Protein 4MAX (pdb70)

Foldseek 3Di:
DFPQVLQPHDVSLVQLLVQLLVLQCVDPLHVVLCPPHDDVVSSVVSSVLVRQLLPVVVVPDLQNLLVVQVCCQPPVVDADVNLVSSLVSSLVSCVVVVRDPVSSVSSVVRSPDPRSRCSNNVD/DFPCVLQPHDVSLVLLLVQLLVLQCPDPLHVVVPPPDDSVVSSVVSSVLVRQLQPVVVVPDLQNLLVVQVCCLVPVVDDDVRLVVSLVSSLVSCVVVVRPPVSSVSSVVRSPDPSSRCSNNVD/DFPQVLQPHDVSLVQLLVQLLVLQCVDPLHVVLPPPHDSVVSSVVSSVLVRQLQPVVVVPDLQNLLVVQVCCLVPVVDDPVNLVVSLVSSLVSCVVVVRPVVSSVSSNVRSVPPSNRCSNNVD

Sequence (369 aa):
ASLYEKKLGGAAAVDLAVEKKFYGKVLADEERVNRRFFVNTDMMAKKQKQHQKKDFMTYAFGGTDRFPGRSMRRAAHQDLVEENAGLTDVHFDAIAENNLVLLTLQELNVSQDLIDEEVVTIVGSVQQHRNDVLNRASLYEKLGGAAAVDLAVEKFYGKKVLADEERVNRFFVNTDMMAKQQKKQHQKKDFMTYAFGGTDRFPGRRSMRAAHQDDLVEENAGLTDVHFDAIAENLVLTLQQELNVSQDLIDEVVTIVGSVVQHRNNDVLNRASLYEKLGGAAAVDLAVEKFYGKVLADERVNRFFVNTDMMAKKQKQHQKKDFMTYAFGGTDRFPGRSSMRAAHQQDLVENAGLTDVHFDAIAENLVLTLQELNVSQDLIDEVVTIVVGSSVQHRRNDVLNR

B-factor: mean 17.04, std 6.66, range [6.01, 61.15]

Nearest PDB structures (foldseek):
  4max-assembly3_C  TM=1.006E+00  e=3.121E-17  Picosynechococcus sp. PCC 7002
  1rtx-assembly1_A  TM=9.807E-01  e=9.201E-13  Synechocystis sp. PCC 6803
  2hz3-assembly1_A  TM=9.879E-01  e=3.289E-12  Synechocystis sp. PCC 6803
  1s69-assembly1_A  TM=8.461E-01  e=1.051E-10  Synechocystis sp. PCC 6803
  6bme-assembly2_B  TM=9.001E-01  e=8.240E-07  Chlamydomonas reinhardtii

InterPro domains:
  IPR001486 Truncated hemoglobin [PF01152] (3-117)
  IPR009050 Globin-like superfamily [SSF46458] (3-114)
  IPR012292 Globin/Protoglobin [G3DSA:1.10.490.10] (2-124)
  IPR016339 Truncated hemoglobin, group 1 [PIRSF002030] (2-124)

Organism: Picosynechococcus sp. (strain ATCC 27264 / PCC 7002 / PR-6) (NCBI:txid32049)

Structure (mmCIF, N/CA/C/O backbone):
data_4MAX
#
_entry.id   4MAX
#
_cell.length_a   68.791
_cell.length_b   68.791
_cell.length_c   156.059
_cell.angle_alpha   90.000
_cell.angle_beta   90.000
_cell.angle_gamma   90.000
#
_symmetry.space_group_name_H-M   'P 41 21 2'
#
loop_
_entity.id
_entity.type
_entity.pdbx_description
1 polymer cyanoglobin
2 non-polymer 'HEME B/C'
3 non-polymer 'SULFATE ION'
4 water water
#
loop_
_atom_site.group_PDB
_atom_site.id
_atom_site.type_symbol
_atom_site.label_atom_id
_atom_site.label_alt_id
_atom_site.label_comp_id
_atom_site.label_asym_id
_atom_site.label_entity_id
_atom_site.label_seq_id
_atom_site.pdbx_PDB_ins_code
_atom_site.Cartn_x
_atom_site.Cartn_y
_atom_site.Cartn_z
_atom_site.occupancy
_atom_site.B_iso_or_equiv
_atom_site.auth_seq_id
_atom_site.auth_comp_id
_atom_site.auth_asym_id
_atom_site.auth_atom_id
_atom_site.pdbx_PDB_model_num
ATOM 1 N N . ALA A 1 1 ? 32.251 3.836 -21.573 1.00 18.74 2 ALA A N 1
ATOM 2 C CA . ALA A 1 1 ? 31.415 2.596 -21.526 1.00 16.63 2 ALA A CA 1
ATOM 3 C C . ALA A 1 1 ? 30.652 2.565 -20.236 1.00 15.58 2 ALA A C 1
ATOM 4 O O . ALA A 1 1 ? 31.140 3.030 -19.229 1.00 17.27 2 ALA A O 1
ATOM 6 N N . SER A 1 2 ? 29.434 2.014 -20.281 1.00 14.20 3 SER A N 1
ATOM 7 C CA . SER A 1 2 ? 28.532 1.999 -19.134 1.00 13.40 3 SER A CA 1
ATOM 8 C C . SER A 1 2 ? 28.848 0.856 -18.161 1.00 12.79 3 SER A C 1
ATOM 9 O O . SER A 1 2 ? 29.671 -0.022 -18.435 1.00 12.96 3 SER A O 1
ATOM 12 N N . LEU A 1 3 ? 28.141 0.840 -17.044 1.00 12.18 4 LEU A N 1
ATOM 13 C CA . LEU A 1 3 ? 28.268 -0.255 -16.091 1.00 11.75 4 LEU A CA 1
ATOM 14 C C . LEU A 1 3 ? 27.977 -1.593 -16.749 1.00 11.64 4 LEU A C 1
ATOM 15 O O . LEU A 1 3 ? 28.669 -2.574 -16.507 1.00 12.43 4 LEU A O 1
ATOM 20 N N . TYR A 1 4 ? 26.870 -1.651 -17.487 1.00 11.66 5 TYR A N 1
ATOM 21 C CA . TYR A 1 4 ? 26.481 -2.881 -18.170 1.00 12.33 5 TYR A CA 1
ATOM 22 C C . TYR A 1 4 ? 27.542 -3.327 -19.151 1.00 13.23 5 TYR A C 1
ATOM 23 O O . TYR A 1 4 ? 27.837 -4.488 -19.244 1.00 13.68 5 TYR A O 1
ATOM 32 N N . GLU A 1 5 ? 28.139 -2.394 -19.862 1.00 13.51 6 GLU A N 1
ATOM 33 C CA . GLU A 1 5 ? 29.180 -2.748 -20.856 1.00 14.71 6 GLU A CA 1
ATOM 34 C C . GLU A 1 5 ? 30.464 -3.230 -20.179 1.00 14.48 6 GLU A C 1
ATOM 35 O O . GLU A 1 5 ? 31.025 -4.261 -20.548 1.00 17.33 6 GLU A O 1
ATOM 41 N N . LYS A 1 6 ? 30.857 -2.554 -19.094 1.00 14.42 7 LYS A N 1
ATOM 42 C CA A LYS A 1 6 ? 32.081 -2.902 -18.401 0.70 14.67 7 LYS A CA 1
ATOM 43 C CA B LYS A 1 6 ? 32.086 -2.898 -18.401 0.30 14.68 7 LYS A CA 1
ATOM 44 C C . LYS A 1 6 ? 31.983 -4.254 -17.680 1.00 14.75 7 LYS A C 1
ATOM 45 O O . LYS A 1 6 ? 32.966 -5.023 -17.620 1.00 16.34 7 LYS A O 1
ATOM 56 N N . LEU A 1 7 ? 30.813 -4.561 -17.106 1.00 13.83 8 LEU A N 1
ATOM 57 C CA . LEU A 1 7 ? 30.651 -5.829 -16.392 1.00 14.82 8 LEU A CA 1
ATOM 58 C C . LEU A 1 7 ? 30.251 -6.969 -17.335 1.00 15.01 8 LEU A C 1
ATOM 59 O O . LEU A 1 7 ? 30.377 -8.132 -16.993 1.00 19.00 8 LEU A O 1
ATOM 64 N N . GLY A 1 8 ? 29.732 -6.627 -18.502 1.00 15.78 9 GLY A N 1
ATOM 65 C CA . GLY A 1 8 ? 29.486 -7.647 -19.559 1.00 17.75 9 GLY A CA 1
ATOM 66 C C . GLY A 1 8 ? 28.096 -8.236 -19.481 1.00 20.20 9 GLY A C 1
ATOM 67 O O . GLY A 1 8 ? 27.883 -9.410 -19.781 1.00 24.64 9 GLY A O 1
ATOM 68 N N . GLY A 1 9 ? 27.132 -7.412 -19.153 1.00 14.82 10 GLY A N 1
ATOM 69 C CA . GLY A 1 9 ? 25.755 -7.737 -19.380 1.00 13.87 10 GLY A CA 1
ATOM 70 C C . GLY A 1 9 ? 24.907 -7.718 -18.120 1.00 12.64 10 GLY A C 1
ATOM 71 O O . GLY A 1 9 ? 25.410 -7.553 -17.010 1.00 12.11 10 GLY A O 1
ATOM 72 N N . ALA A 1 10 ? 23.616 -7.904 -18.295 1.00 12.08 11 ALA A N 1
ATOM 73 C CA . ALA A 1 10 ? 22.667 -7.785 -17.188 1.00 11.42 11 ALA A CA 1
ATOM 74 C C . ALA A 1 10 ? 22.874 -8.829 -16.089 1.00 11.71 11 ALA A C 1
ATOM 75 O O . ALA A 1 10 ? 22.705 -8.511 -14.899 1.00 10.44 11 ALA A O 1
ATOM 77 N N . ALA A 1 11 ? 23.206 -10.065 -16.444 1.00 11.61 12 ALA A N 1
ATOM 78 C CA . ALA A 1 11 ? 23.411 -11.094 -15.390 1.00 11.88 12 ALA A CA 1
ATOM 79 C C . ALA A 1 11 ? 24.560 -10.645 -14.488 1.00 11.76 12 ALA A C 1
ATOM 80 O O . ALA A 1 11 ? 24.513 -10.824 -13.268 1.00 11.19 12 ALA A O 1
ATOM 82 N N . ALA A 1 12 ? 25.632 -10.147 -15.078 1.00 11.72 13 ALA A N 1
ATOM 83 C CA . ALA A 1 12 ? 26.812 -9.747 -14.305 1.00 12.13 13 ALA A CA 1
ATOM 84 C C . ALA A 1 12 ? 26.482 -8.569 -13.414 1.00 11.95 13 ALA A C 1
ATOM 85 O O . ALA A 1 12 ? 26.912 -8.518 -12.254 1.00 11.39 13 ALA A O 1
ATOM 87 N N . VAL A 1 13 ? 25.717 -7.608 -13.931 1.00 11.18 14 VAL A N 1
ATOM 88 C CA . VAL A 1 13 ? 25.332 -6.449 -13.120 1.00 12.20 14 VAL A CA 1
ATOM 89 C C . VAL A 1 13 ? 24.464 -6.900 -11.926 1.00 11.88 14 VAL A C 1
ATOM 90 O O . VAL A 1 13 ? 24.707 -6.522 -10.776 1.00 10.88 14 VAL A O 1
ATOM 94 N N . ASP A 1 14 ? 23.516 -7.791 -12.179 1.00 10.80 15 ASP A N 1
ATOM 95 C CA . ASP A 1 14 ? 22.644 -8.291 -11.103 1.00 11.38 15 ASP A CA 1
ATOM 96 C C . ASP A 1 14 ? 23.459 -8.991 -10.020 1.00 11.74 15 ASP A C 1
ATOM 97 O O . ASP A 1 14 ? 23.226 -8.772 -8.817 1.00 11.27 15 ASP A O 1
ATOM 102 N N . LEU A 1 15 ? 24.411 -9.820 -10.422 1.00 10.85 16 LEU A N 1
ATOM 103 C CA . LEU A 1 15 ? 25.223 -10.558 -9.444 1.00 11.49 16 LEU A CA 1
ATOM 104 C C . LEU A 1 15 ? 26.129 -9.621 -8.640 1.00 10.57 16 LEU A C 1
ATOM 105 O O . LEU A 1 15 ? 26.270 -9.764 -7.411 1.00 10.31 16 LEU A O 1
ATOM 110 N N . ALA A 1 16 ? 26.666 -8.602 -9.279 1.00 10.21 17 ALA A N 1
ATOM 111 C CA . ALA A 1 16 ? 27.495 -7.631 -8.582 1.00 10.31 17 ALA A CA 1
ATOM 112 C C . ALA A 1 16 ? 26.679 -6.803 -7.614 1.00 9.96 17 ALA A C 1
ATOM 113 O O . ALA A 1 16 ? 27.107 -6.593 -6.446 1.00 9.92 17 ALA A O 1
ATOM 115 N N . VAL A 1 17 ? 25.511 -6.356 -8.032 1.00 10.52 18 VAL A N 1
ATOM 116 C CA . VAL A 1 17 ? 24.663 -5.550 -7.152 1.00 10.18 18 VAL A CA 1
ATOM 117 C C . VAL A 1 17 ? 24.251 -6.377 -5.957 1.00 10.32 18 VAL A C 1
ATOM 118 O O . VAL A 1 17 ? 24.297 -5.916 -4.830 1.00 9.40 18 VAL A O 1
ATOM 122 N N . GLU A 1 18 ? 23.846 -7.623 -6.183 1.00 10.04 19 GLU A N 1
ATOM 123 C CA . GLU A 1 18 ? 23.394 -8.442 -5.063 1.00 10.56 19 GLU A CA 1
ATOM 124 C C . GLU A 1 18 ? 24.527 -8.636 -4.045 1.00 10.60 19 GLU A C 1
ATOM 125 O O . GLU A 1 18 ? 24.306 -8.561 -2.810 1.00 10.76 19 GLU A O 1
ATOM 131 N N . LYS A 1 19 ? 25.739 -8.888 -4.521 1.00 9.97 20 LYS A N 1
ATOM 132 C CA A LYS A 1 19 ? 26.852 -9.123 -3.622 0.60 10.65 20 LYS A CA 1
ATOM 133 C CA B LYS A 1 19 ? 26.868 -9.125 -3.629 0.40 10.44 20 LYS A CA 1
ATOM 134 C C . LYS A 1 19 ? 27.217 -7.855 -2.854 1.00 10.33 20 LYS A C 1
ATOM 135 O O . LYS A 1 19 ? 27.426 -7.888 -1.637 1.00 10.62 20 LYS A O 1
ATOM 146 N N . PHE A 1 20 ? 27.219 -6.724 -3.532 1.00 9.19 21 PHE A N 1
ATOM 147 C CA . PHE A 1 20 ? 27.496 -5.432 -2.891 1.00 9.44 21 PHE A CA 1
ATOM 148 C C . PHE A 1 20 ? 26.420 -5.109 -1.835 1.00 9.30 21 PHE A C 1
ATOM 149 O O . PHE A 1 20 ? 26.742 -4.811 -0.655 1.00 10.77 21 PHE A O 1
ATOM 157 N N . TYR A 1 21 ? 25.164 -5.264 -2.210 1.00 9.48 22 TYR A N 1
ATOM 158 C CA . TYR A 1 21 ? 24.045 -5.159 -1.258 1.00 9.92 22 TYR A CA 1
ATOM 159 C C . TYR A 1 21 ? 24.261 -6.007 -0.014 1.00 10.01 22 TYR A C 1
ATOM 160 O O . TYR A 1 21 ? 24.096 -5.540 1.100 1.00 9.87 22 TYR A O 1
ATOM 169 N N . GLY A 1 22 ? 24.670 -7.257 -0.202 1.00 9.78 23 GLY A N 1
ATOM 170 C CA . GLY A 1 22 ? 24.801 -8.160 0.945 1.00 10.45 23 GLY A CA 1
ATOM 171 C C . GLY A 1 22 ? 25.931 -7.704 1.875 1.00 11.13 23 GLY A C 1
ATOM 172 O O . GLY A 1 22 ? 25.831 -7.819 3.116 1.00 11.57 23 GLY A O 1
ATOM 173 N N . LYS A 1 23 ? 27.019 -7.227 1.307 1.00 10.95 24 LYS A N 1
ATOM 174 C CA . LYS A 1 23 ? 28.133 -6.753 2.119 1.00 11.19 24 LYS A CA 1
ATOM 175 C C . LYS A 1 23 ? 27.741 -5.526 2.936 1.00 11.08 24 LYS A C 1
ATOM 176 O O . LYS A 1 23 ? 28.054 -5.437 4.128 1.00 11.58 24 LYS A O 1
ATOM 182 N N . VAL A 1 24 ? 27.068 -4.570 2.322 1.00 10.76 25 VAL A N 1
ATOM 183 C CA . VAL A 1 24 ? 26.638 -3.394 3.048 1.00 10.10 25 VAL A CA 1
ATOM 184 C C . VAL A 1 24 ? 25.629 -3.766 4.148 1.00 10.12 25 VAL A C 1
ATOM 185 O O . VAL A 1 24 ? 25.745 -3.282 5.279 1.00 9.76 25 VAL A O 1
ATOM 189 N N . LEU A 1 25 ? 24.678 -4.639 3.837 1.00 10.24 26 LEU A N 1
ATOM 190 C CA . LEU A 1 25 ? 23.681 -5.057 4.827 1.00 10.62 26 LEU A CA 1
ATOM 191 C C . LEU A 1 25 ? 24.348 -5.654 6.072 1.00 11.08 26 LEU A C 1
ATOM 192 O O . LEU A 1 25 ? 23.837 -5.507 7.183 1.00 11.20 26 LEU A O 1
ATOM 197 N N . ALA A 1 26 ? 25.456 -6.365 5.905 1.00 10.77 27 ALA A N 1
ATOM 198 C CA . ALA A 1 26 ? 26.084 -7.053 7.012 1.00 11.61 27 ALA A CA 1
ATOM 199 C C . ALA A 1 26 ? 27.125 -6.181 7.733 1.00 12.43 27 ALA A C 1
ATOM 200 O O . ALA A 1 26 ? 27.688 -6.593 8.740 1.00 15.03 27 ALA A O 1
ATOM 202 N N . ASP A 1 27 ? 27.429 -5.021 7.193 1.00 10.94 28 ASP A N 1
ATOM 203 C CA . ASP A 1 27 ? 28.498 -4.169 7.700 1.00 11.75 28 ASP A CA 1
ATOM 204 C C . ASP A 1 27 ? 27.909 -3.180 8.699 1.00 12.64 28 ASP A C 1
ATOM 205 O O . ASP A 1 27 ? 27.273 -2.192 8.308 1.00 12.07 28 ASP A O 1
ATOM 210 N N . GLU A 1 28 ? 28.188 -3.391 9.975 1.00 14.20 29 GLU A N 1
ATOM 211 C CA A GLU A 1 28 ? 27.591 -2.575 11.018 0.35 16.04 29 GLU A CA 1
ATOM 212 C CA B GLU A 1 28 ? 27.594 -2.571 11.028 0.65 16.32 29 GLU A CA 1
ATOM 213 C C . GLU A 1 28 ? 28.066 -1.110 10.950 1.00 16.21 29 GLU A C 1
ATOM 214 O O . GLU A 1 28 ? 27.436 -0.219 11.520 1.00 18.21 29 GLU A O 1
ATOM 225 N N . ARG A 1 29 ? 29.112 -0.832 10.174 1.00 14.12 30 ARG A N 1
ATOM 226 C CA . ARG A 1 29 ? 29.546 0.546 10.010 1.00 14.00 30 ARG A CA 1
ATOM 227 C C . ARG A 1 29 ? 28.511 1.344 9.229 1.00 14.19 30 ARG A C 1
ATOM 228 O O . ARG A 1 29 ? 28.466 2.577 9.355 1.00 17.58 30 ARG A O 1
ATOM 236 N N . VAL A 1 30 ? 27.866 0.709 8.253 1.00 12.67 31 VAL A N 1
ATOM 237 C CA . VAL A 1 30 ? 27.058 1.440 7.300 1.00 12.21 31 VAL A CA 1
ATOM 238 C C . VAL A 1 30 ? 25.624 0.945 7.088 1.00 11.44 31 VAL A C 1
ATOM 239 O O . VAL A 1 30 ? 24.822 1.671 6.518 1.00 10.20 31 VAL A O 1
ATOM 243 N N . ASN A 1 31 ? 25.312 -0.279 7.500 1.00 10.54 32 ASN A N 1
ATOM 244 C CA . ASN A 1 31 ? 23.949 -0.772 7.356 1.00 9.97 32 ASN A CA 1
ATOM 245 C C . ASN A 1 31 ? 22.922 0.144 7.997 1.00 11.03 32 ASN A C 1
ATOM 246 O O . ASN A 1 31 ? 21.847 0.343 7.446 1.00 10.49 32 ASN A O 1
ATOM 251 N N . ARG A 1 32 ? 23.354 0.839 9.045 1.00 11.38 33 ARG A N 1
ATOM 252 C CA A ARG A 1 32 ? 22.439 1.655 9.804 0.60 11.47 33 ARG A CA 1
ATOM 253 C CA B ARG A 1 32 ? 22.513 1.724 9.846 0.40 11.32 33 ARG A CA 1
ATOM 254 C C . ARG A 1 32 ? 21.943 2.880 9.041 1.00 10.95 33 ARG A C 1
ATOM 255 O O . ARG A 1 32 ? 20.927 3.450 9.394 1.00 10.65 33 ARG A O 1
ATOM 270 N N . PHE A 1 33 ? 22.605 3.255 7.963 1.00 9.91 34 PHE A N 1
ATOM 271 C CA . PHE A 1 33 ? 22.151 4.426 7.187 1.00 9.41 34 PHE A CA 1
ATOM 272 C C . PHE A 1 33 ? 20.964 4.123 6.317 1.00 9.37 34 PHE A C 1
ATOM 273 O O . PHE A 1 33 ? 20.307 5.045 5.840 1.00 10.27 34 PHE A O 1
ATOM 281 N N . PHE A 1 34 ? 20.653 2.845 6.138 1.00 9.58 35 PHE A N 1
ATOM 282 C CA . PHE A 1 34 ? 19.553 2.441 5.299 1.00 10.34 35 PHE A CA 1
ATOM 283 C C . PHE A 1 34 ? 18.289 2.082 6.112 1.00 11.48 35 PHE A C 1
ATOM 284 O O . PHE A 1 34 ? 17.348 1.549 5.558 1.00 13.39 35 PHE A O 1
ATOM 292 N N . VAL A 1 35 ? 18.225 2.543 7.363 1.00 11.37 36 VAL A N 1
ATOM 293 C CA . VAL A 1 35 ? 17.008 2.429 8.177 1.00 12.60 36 VAL A CA 1
ATOM 294 C C . VAL A 1 35 ? 15.829 2.973 7.415 1.00 11.94 36 VAL A C 1
ATOM 295 O O . VAL A 1 35 ? 15.949 3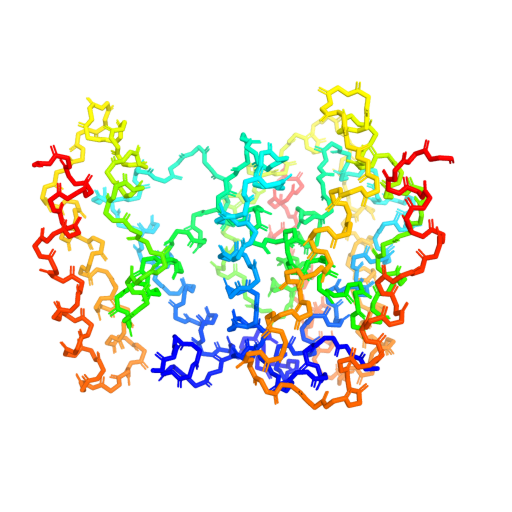.973 6.735 1.00 11.75 36 VAL A O 1
ATOM 299 N N . ASN A 1 36 ? 14.669 2.306 7.558 1.00 12.60 37 ASN A N 1
ATOM 300 C CA . ASN A 1 36 ? 13.395 2.819 7.069 1.00 13.20 37 ASN A CA 1
ATOM 301 C C . ASN A 1 36 ? 13.274 2.812 5.578 1.00 13.72 37 ASN A C 1
ATOM 302 O O . ASN A 1 36 ? 12.446 3.508 5.022 1.00 15.16 37 ASN A O 1
ATOM 307 N N . THR A 1 37 ? 14.098 2.016 4.935 1.00 13.65 38 THR A N 1
ATOM 308 C CA . THR A 1 37 ? 14.000 1.801 3.505 1.00 14.66 38 THR A CA 1
ATOM 309 C C . THR A 1 37 ? 13.871 0.326 3.243 1.00 15.09 38 THR A C 1
ATOM 310 O O . THR A 1 37 ? 14.360 -0.483 4.026 1.00 17.57 38 THR A O 1
ATOM 314 N N . ASP A 1 38 ? 13.232 -0.034 2.135 1.00 14.19 39 ASP A N 1
ATOM 315 C CA . ASP A 1 38 ? 13.011 -1.430 1.857 1.00 15.03 39 ASP A CA 1
ATOM 316 C C . ASP A 1 38 ? 14.091 -2.033 0.984 1.00 12.70 39 ASP A C 1
ATOM 317 O O . ASP A 1 38 ? 15.081 -1.385 0.651 1.00 11.69 39 ASP A O 1
ATOM 322 N N . MET A 1 39 ? 14.014 -3.326 0.785 1.00 12.91 40 MET A N 1
ATOM 323 C CA A MET A 1 39 ? 15.081 -4.055 0.120 0.35 13.06 40 MET A CA 1
ATOM 324 C CA B MET A 1 39 ? 15.087 -4.050 0.136 0.65 12.89 40 MET A CA 1
ATOM 325 C C . MET A 1 39 ? 15.362 -3.511 -1.265 1.00 12.38 40 MET A C 1
ATOM 326 O O . MET A 1 39 ? 16.514 -3.352 -1.652 1.00 11.50 40 MET A O 1
ATOM 335 N N . ALA A 1 40 ? 14.308 -3.242 -2.038 1.00 11.77 41 ALA A N 1
ATOM 336 C CA . ALA A 1 40 ? 14.487 -2.780 -3.380 1.00 12.04 41 ALA A CA 1
ATOM 337 C C . ALA A 1 40 ? 15.184 -1.432 -3.391 1.00 11.54 41 ALA A C 1
ATOM 338 O O . ALA A 1 40 ? 16.017 -1.163 -4.261 1.00 11.28 41 ALA A O 1
ATOM 340 N N . LYS A 1 41 ? 14.891 -0.571 -2.418 1.00 11.45 42 LYS A N 1
ATOM 341 C CA A LYS A 1 41 ? 15.530 0.755 -2.333 0.50 12.13 42 LYS A CA 1
ATOM 342 C CA B LYS A 1 41 ? 15.534 0.741 -2.372 0.50 12.00 42 LYS A CA 1
ATOM 343 C C . LYS A 1 41 ? 17.024 0.617 -2.022 1.00 11.30 42 LYS A C 1
ATOM 344 O O . LYS A 1 41 ? 17.847 1.352 -2.551 1.00 9.85 42 LYS A O 1
ATOM 355 N N . GLN A 1 42 ? 17.356 -0.274 -1.113 1.00 9.73 43 GLN A N 1
ATOM 356 C CA . GLN A 1 42 ? 18.731 -0.528 -0.783 1.00 9.92 43 GLN A CA 1
ATOM 357 C C . GLN A 1 42 ? 19.504 -1.078 -1.951 1.00 9.58 43 GLN A C 1
ATOM 358 O O . GLN A 1 42 ? 20.609 -0.641 -2.221 1.00 8.72 43 GLN A O 1
ATOM 364 N N . LYS A 1 43 ? 18.929 -2.037 -2.665 1.00 9.45 44 LYS A N 1
ATOM 365 C CA . LYS A 1 43 ? 19.583 -2.582 -3.853 1.00 9.96 44 LYS A CA 1
ATOM 366 C C . LYS A 1 43 ? 19.754 -1.509 -4.914 1.00 9.14 44 LYS A C 1
ATOM 367 O O . LYS A 1 43 ? 20.812 -1.425 -5.556 1.00 10.19 44 LYS A O 1
ATOM 373 N N . GLN A 1 44 ? 18.739 -0.663 -5.091 1.00 9.26 45 GLN A N 1
ATOM 374 C CA . GLN A 1 44 ? 18.834 0.437 -6.026 1.00 9.32 45 GLN A CA 1
ATOM 375 C C . GLN A 1 44 ? 19.994 1.367 -5.644 1.00 8.96 45 GLN A C 1
ATOM 376 O O . GLN A 1 44 ? 20.743 1.809 -6.505 1.00 8.55 45 GLN A O 1
ATOM 382 N N . HIS A 1 45 ? 20.128 1.676 -4.358 1.00 8.21 46 HIS A N 1
ATOM 383 C CA . HIS A 1 45 ? 21.225 2.549 -3.939 1.00 7.74 46 HIS A CA 1
ATOM 384 C C . HIS A 1 45 ? 22.577 1.947 -4.260 1.00 7.93 46 HIS A C 1
ATOM 385 O O . HIS A 1 45 ? 23.493 2.626 -4.734 1.00 7.92 46 HIS A O 1
ATOM 392 N N . GLN A 1 46 ? 22.745 0.669 -3.953 1.00 8.20 47 GLN A N 1
ATOM 393 C CA . GLN A 1 46 ? 24.026 0.032 -4.199 1.00 8.62 47 GLN A CA 1
ATOM 394 C C . GLN A 1 46 ? 24.315 -0.070 -5.696 1.00 9.01 47 GLN A C 1
ATOM 395 O O . GLN A 1 46 ? 25.443 0.207 -6.123 1.00 9.08 47 GLN A O 1
ATOM 401 N N . LYS A 1 47 ? 23.284 -0.199 -6.510 1.00 7.93 48 LYS A N 1
ATOM 402 C CA A LYS A 1 47 ? 23.468 -0.139 -7.961 0.70 8.87 48 LYS A CA 1
ATOM 403 C CA B LYS A 1 47 ? 23.449 -0.133 -7.972 0.30 8.49 48 LYS A CA 1
ATOM 404 C C . LYS A 1 47 ? 23.866 1.270 -8.412 1.00 8.59 48 LYS A C 1
ATOM 405 O O . LYS A 1 47 ? 24.745 1.432 -9.247 1.00 8.37 48 LYS A O 1
ATOM 416 N N . ASP A 1 48 ? 23.227 2.290 -7.849 1.00 8.29 49 ASP A N 1
ATOM 417 C CA . ASP A 1 48 ? 23.562 3.694 -8.171 1.00 8.87 49 ASP A CA 1
ATOM 418 C C . ASP A 1 48 ? 24.998 4.034 -7.746 1.00 8.52 49 ASP A C 1
ATOM 419 O O . ASP A 1 48 ? 25.745 4.653 -8.489 1.00 8.38 49 ASP A O 1
ATOM 424 N N . PHE A 1 49 ? 25.383 3.642 -6.545 1.00 7.96 50 PHE A N 1
ATOM 425 C CA . PHE A 1 49 ? 26.737 3.877 -6.039 1.00 8.35 50 PHE A CA 1
ATOM 426 C C . PHE A 1 49 ? 27.761 3.211 -6.967 1.00 8.10 50 PHE A C 1
ATOM 427 O O . PHE A 1 49 ? 28.763 3.811 -7.350 1.00 8.26 50 PHE A O 1
ATOM 435 N N . MET A 1 50 ? 27.481 1.971 -7.344 1.00 8.47 51 MET A N 1
ATOM 436 C CA . MET A 1 50 ? 28.338 1.236 -8.280 1.00 8.96 51 MET A CA 1
ATOM 437 C C . MET A 1 50 ? 28.370 1.917 -9.650 1.00 9.14 51 MET A C 1
ATOM 438 O O . MET A 1 50 ? 29.413 1.997 -10.278 1.00 9.64 51 MET A O 1
ATOM 443 N N . THR A 1 51 ? 27.219 2.379 -10.132 1.00 8.04 52 THR A N 1
ATOM 444 C CA . THR A 1 51 ? 27.163 3.078 -11.441 1.00 8.63 52 THR A CA 1
ATOM 445 C C . THR A 1 51 ? 28.050 4.320 -11.418 1.00 8.90 52 THR A C 1
ATOM 446 O O . THR A 1 51 ? 28.829 4.573 -12.359 1.00 9.07 52 THR A O 1
ATOM 450 N N . TYR A 1 52 ? 27.967 5.102 -10.350 1.00 8.31 53 TYR A N 1
ATOM 451 C CA . TYR A 1 52 ? 28.870 6.257 -10.186 1.00 8.49 53 TYR A CA 1
ATOM 452 C C . TYR A 1 52 ? 30.312 5.795 -10.277 1.00 8.89 53 TYR A C 1
ATOM 453 O O . TYR A 1 52 ? 31.116 6.359 -11.047 1.00 8.62 53 TYR A O 1
ATOM 462 N N . ALA A 1 53 ? 30.638 4.783 -9.489 1.00 8.80 54 ALA A N 1
ATOM 463 C CA . ALA A 1 53 ? 32.030 4.315 -9.348 1.00 10.01 54 ALA A CA 1
ATOM 464 C C . ALA A 1 53 ? 32.639 3.816 -10.654 1.00 10.11 54 ALA A C 1
ATOM 465 O O . ALA A 1 53 ? 33.838 4.030 -10.892 1.00 10.83 54 ALA A O 1
ATOM 467 N N . PHE A 1 54 ? 31.824 3.185 -11.500 1.00 10.87 55 PHE A N 1
ATOM 468 C CA . PHE A 1 54 ? 32.280 2.708 -12.803 1.00 10.70 55 PHE A CA 1
ATOM 469 C C . PHE A 1 54 ? 32.314 3.806 -13.872 1.00 12.13 55 PHE A C 1
ATOM 470 O O . PHE A 1 54 ? 32.562 3.523 -15.054 1.00 12.39 55 PHE A O 1
ATOM 478 N N . GLY A 1 55 ? 32.040 5.040 -13.475 1.00 10.60 56 GLY A N 1
ATOM 479 C CA . GLY A 1 55 ? 32.266 6.225 -14.330 1.00 10.69 56 GLY A CA 1
ATOM 480 C C . GLY A 1 55 ? 31.040 7.021 -14.727 1.00 9.92 56 GLY A C 1
ATOM 481 O O . GLY A 1 55 ? 31.163 8.088 -15.363 1.00 11.06 56 GLY A O 1
ATOM 482 N N . GLY A 1 56 ? 29.855 6.516 -14.383 1.00 10.41 57 GLY A N 1
ATOM 483 C CA . GLY A 1 56 ? 28.589 7.166 -14.762 1.00 10.51 57 GLY A CA 1
ATOM 484 C C . GLY A 1 56 ? 28.219 8.318 -13.853 1.00 9.80 57 GLY A C 1
ATOM 485 O O . GLY A 1 56 ? 27.061 8.446 -13.422 1.00 9.79 57 GLY A O 1
ATOM 486 N N . THR A 1 57 ? 29.160 9.211 -13.641 1.00 10.15 58 THR A N 1
ATOM 487 C CA . THR A 1 57 ? 29.025 10.238 -12.644 1.00 10.04 58 THR A CA 1
ATOM 488 C C . THR A 1 57 ? 28.096 11.365 -13.086 1.00 11.06 58 THR A C 1
ATOM 489 O O . THR A 1 57 ? 27.487 12.025 -12.256 1.00 10.66 58 THR A O 1
ATOM 493 N N . ASP A 1 58 ? 27.890 11.517 -14.394 1.00 11.51 59 ASP A N 1
ATOM 494 C CA . ASP A 1 58 ? 26.919 12.487 -14.907 1.00 12.64 59 ASP A CA 1
ATOM 495 C C . ASP A 1 58 ? 25.492 12.191 -14.533 1.00 11.69 59 ASP A C 1
ATOM 496 O O . ASP A 1 58 ? 24.647 13.065 -14.597 1.00 12.86 59 ASP A O 1
ATOM 501 N N . ARG A 1 59 ? 25.242 10.957 -14.087 1.00 10.38 60 ARG A N 1
ATOM 502 C CA . ARG A 1 59 ? 23.898 10.561 -13.675 1.00 10.56 60 ARG A CA 1
ATOM 503 C C . ARG A 1 59 ? 23.557 11.056 -12.267 1.00 10.83 60 ARG A C 1
ATOM 504 O O . ARG A 1 59 ? 22.407 11.020 -11.870 1.00 12.31 60 ARG A O 1
ATOM 512 N N . PHE A 1 60 ? 24.554 11.593 -11.556 1.00 11.29 61 PHE A N 1
ATOM 513 C CA . PHE A 1 60 ? 24.408 11.940 -10.148 1.00 10.93 61 PHE A CA 1
ATOM 514 C C . PHE A 1 60 ? 24.986 13.328 -9.901 1.00 11.22 61 PHE A C 1
ATOM 515 O O . PHE A 1 60 ? 26.060 13.468 -9.327 1.00 11.04 61 PHE A O 1
ATOM 523 N N . PRO A 1 61 ? 24.278 14.373 -10.359 1.00 12.21 62 PRO A N 1
ATOM 524 C CA . PRO A 1 61 ? 24.785 15.721 -10.235 1.00 13.00 62 PRO A CA 1
ATOM 525 C C . PRO A 1 61 ? 24.988 16.112 -8.763 1.00 11.28 62 PRO A C 1
ATOM 526 O O . PRO A 1 61 ? 24.187 15.759 -7.889 1.00 10.45 62 PRO A O 1
ATOM 530 N N . GLY A 1 62 ? 26.002 16.903 -8.525 1.00 10.97 63 GLY A N 1
ATOM 531 C CA . GLY A 1 62 ? 26.385 17.299 -7.163 1.00 11.46 63 GLY A CA 1
ATOM 532 C C . GLY A 1 62 ? 25.280 17.931 -6.352 1.00 11.14 63 GLY A C 1
ATOM 533 O O . GLY A 1 62 ? 25.152 17.654 -5.159 1.00 11.38 63 GLY A O 1
ATOM 534 N N . ARG A 1 63 ? 24.532 18.838 -6.950 1.00 11.59 64 ARG A N 1
ATOM 535 C CA . ARG A 1 63 ? 23.498 19.575 -6.203 1.00 12.42 64 ARG A CA 1
ATOM 536 C C . ARG A 1 63 ? 22.432 18.611 -5.699 1.00 12.89 64 ARG A C 1
ATOM 537 O O . ARG A 1 63 ? 21.974 18.709 -4.566 1.00 12.16 64 ARG A O 1
ATOM 545 N N . SER A 1 64 ? 22.099 17.637 -6.512 1.00 12.60 65 SER A N 1
ATOM 546 C CA . SER A 1 64 ? 21.161 16.621 -6.124 1.00 12.52 65 SER A CA 1
ATOM 547 C C . SER A 1 64 ? 21.741 15.746 -5.027 1.00 11.79 65 SER A C 1
ATOM 548 O O . SER A 1 64 ? 21.009 15.318 -4.136 1.00 11.44 65 SER A O 1
ATOM 551 N N . MET A 1 65 ? 23.009 15.377 -5.139 1.00 11.07 66 MET A N 1
ATOM 552 C CA . MET A 1 65 ? 23.621 14.524 -4.143 1.00 10.40 66 MET A CA 1
ATOM 553 C C . MET A 1 65 ? 23.763 15.203 -2.792 1.00 10.55 66 MET A C 1
ATOM 554 O O . MET A 1 65 ? 23.560 14.579 -1.759 1.00 10.52 66 MET A O 1
ATOM 559 N N . ARG A 1 66 ? 24.014 16.478 -2.774 1.00 10.61 67 ARG A N 1
ATOM 560 C CA A ARG A 1 66 ? 23.988 17.233 -1.522 0.50 11.32 67 ARG A CA 1
ATOM 561 C CA B ARG A 1 66 ? 24.015 17.209 -1.532 0.50 11.34 67 ARG A CA 1
ATOM 562 C C . ARG A 1 66 ? 22.653 17.118 -0.853 1.00 12.09 67 ARG A C 1
ATOM 563 O O . ARG A 1 66 ? 22.560 16.752 0.314 1.00 11.05 67 ARG A O 1
ATOM 578 N N . ALA A 1 67 ? 21.601 17.451 -1.566 1.00 11.33 68 ALA A N 1
ATOM 579 C CA . ALA A 1 67 ? 20.269 17.435 -0.965 1.00 11.57 68 ALA A CA 1
ATOM 580 C C . ALA A 1 67 ? 19.882 16.017 -0.542 1.00 11.73 68 ALA A C 1
ATOM 581 O O . ALA A 1 67 ? 19.279 15.838 0.495 1.00 13.45 68 ALA A O 1
ATOM 583 N N . ALA A 1 68 ? 20.241 15.013 -1.331 1.00 10.52 69 ALA A N 1
ATOM 584 C CA . ALA A 1 68 ? 19.832 13.651 -1.048 1.00 10.49 69 ALA A CA 1
ATOM 585 C C . ALA A 1 68 ? 20.362 13.145 0.267 1.00 10.40 69 ALA A C 1
ATOM 586 O O . ALA A 1 68 ? 19.749 12.254 0.883 1.00 11.74 69 ALA A O 1
ATOM 588 N N . HIS A 1 69 ? 21.578 13.553 0.632 1.00 9.47 70 HIS A N 1
ATOM 589 C CA . HIS A 1 69 ? 22.256 12.990 1.777 1.00 9.03 70 HIS A CA 1
ATOM 590 C C . HIS A 1 69 ? 22.298 13.940 2.993 1.00 9.35 70 HIS A C 1
ATOM 591 O O . HIS A 1 69 ? 22.897 13.610 4.033 1.00 9.43 70 HIS A O 1
ATOM 598 N N . GLN A 1 70 ? 21.636 15.081 2.906 1.00 9.92 71 GLN A N 1
ATOM 599 C CA . GLN A 1 70 ? 21.700 16.075 3.973 1.00 10.28 71 GLN A CA 1
ATOM 600 C C . GLN A 1 70 ? 21.188 15.563 5.317 1.00 11.40 71 GLN A C 1
ATOM 601 O O . GLN A 1 70 ? 21.794 15.837 6.348 1.00 11.04 71 GLN A O 1
ATOM 607 N N . ASP A 1 71 ? 20.086 14.834 5.309 1.00 10.73 72 ASP A N 1
ATOM 608 C CA . ASP A 1 71 ? 19.481 14.302 6.546 1.00 12.15 72 ASP A CA 1
ATOM 609 C C . ASP A 1 71 ? 20.476 13.317 7.182 1.00 11.13 72 ASP A C 1
ATOM 610 O O . ASP A 1 71 ? 20.643 13.296 8.415 1.00 10.74 72 ASP A O 1
ATOM 615 N N . LEU A 1 72 ? 21.152 12.512 6.381 1.00 9.84 73 LEU A N 1
ATOM 616 C CA . LEU A 1 72 ? 22.135 11.575 6.926 1.00 10.41 73 LEU A CA 1
ATOM 617 C C . LEU A 1 72 ? 23.284 12.291 7.602 1.00 10.66 73 LEU A C 1
ATOM 618 O O . LEU A 1 72 ? 23.796 11.849 8.646 1.00 10.20 73 LEU A O 1
ATOM 623 N N . VAL A 1 73 ? 23.751 13.356 6.993 1.00 10.30 74 VAL A N 1
ATOM 624 C CA . VAL A 1 73 ? 24.834 14.115 7.563 1.00 10.92 74 VAL A CA 1
ATOM 625 C C . VAL A 1 73 ? 24.420 14.809 8.865 1.00 11.06 74 VAL A C 1
ATOM 626 O O . VAL A 1 73 ? 25.110 14.692 9.890 1.00 11.92 74 VAL A O 1
ATOM 630 N N . GLU A 1 74 ? 23.296 15.514 8.852 1.00 10.65 75 GLU A N 1
ATOM 631 C CA A GLU A 1 74 ? 22.905 16.310 10.012 0.45 11.84 75 GLU A CA 1
ATOM 632 C CA B GLU A 1 74 ? 22.892 16.309 10.002 0.55 11.79 75 GLU A CA 1
ATOM 633 C C . GLU A 1 74 ? 22.343 15.451 11.144 1.00 11.68 75 GLU A C 1
ATOM 634 O O . GLU A 1 74 ? 22.584 15.735 12.302 1.00 12.46 75 GLU A O 1
ATOM 645 N N . ASN A 1 75 ? 21.604 14.399 10.804 1.00 10.97 76 ASN A N 1
ATOM 646 C CA . ASN A 1 75 ? 20.828 13.674 11.813 1.00 11.48 76 ASN A CA 1
ATOM 647 C C . ASN A 1 75 ? 21.221 12.204 11.986 1.00 10.99 76 ASN A C 1
ATOM 648 O O . ASN A 1 75 ? 20.616 11.501 12.747 1.00 11.54 76 ASN A O 1
ATOM 653 N N . ALA A 1 76 ? 22.242 11.740 11.276 1.00 10.31 77 ALA A N 1
ATOM 654 C CA . ALA A 1 76 ? 22.771 10.394 11.496 1.00 10.74 77 ALA A CA 1
ATOM 655 C C . ALA A 1 76 ? 24.293 10.348 11.502 1.00 11.00 77 ALA A C 1
ATOM 656 O O . ALA A 1 76 ? 24.879 9.272 11.516 1.00 11.70 77 ALA A O 1
ATOM 658 N N . GLY A 1 77 ? 24.944 11.500 11.540 1.00 11.34 78 GLY A N 1
ATOM 659 C CA . GLY A 1 77 ? 26.395 11.516 11.725 1.00 12.10 78 GLY A CA 1
ATOM 660 C C . GLY A 1 77 ? 27.214 11.046 10.517 1.00 12.25 78 GLY A C 1
ATOM 661 O O . GLY A 1 77 ? 28.368 10.672 10.682 1.00 13.38 78 GLY A O 1
ATOM 662 N N . LEU A 1 78 ? 26.648 11.028 9.317 1.00 11.38 79 LEU A N 1
ATOM 663 C CA . LEU A 1 78 ? 27.385 10.484 8.159 1.00 11.74 79 LEU A CA 1
ATOM 664 C C . LEU A 1 78 ? 28.653 11.285 7.916 1.00 12.43 79 LEU A C 1
ATOM 665 O O . LEU A 1 78 ? 28.600 12.505 7.781 1.00 12.22 79 LEU A O 1
ATOM 670 N N . THR A 1 79 ? 29.784 10.597 7.821 1.00 11.43 80 THR A N 1
ATOM 671 C CA . THR A 1 79 ? 31.059 11.263 7.618 1.00 12.95 80 THR A CA 1
ATOM 672 C C . THR A 1 79 ? 32.050 10.316 6.921 1.00 11.97 80 THR A C 1
ATOM 673 O O . THR A 1 79 ? 31.655 9.299 6.314 1.00 10.71 80 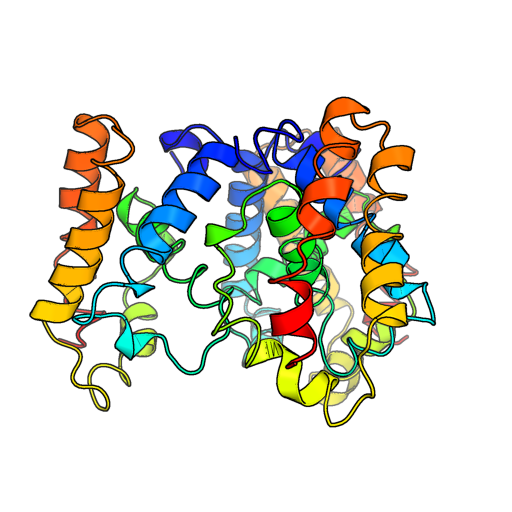THR A O 1
ATOM 677 N N . ASP A 1 80 ? 33.325 10.711 6.872 1.00 12.00 81 ASP A N 1
ATOM 678 C CA . ASP A 1 80 ? 34.291 10.043 6.006 1.00 12.00 81 ASP A CA 1
ATOM 679 C C . ASP A 1 80 ? 34.418 8.553 6.288 1.00 11.55 81 ASP A C 1
ATOM 680 O O . ASP A 1 80 ? 34.557 7.772 5.360 1.00 11.17 81 ASP A O 1
ATOM 685 N N . VAL A 1 81 ? 34.422 8.157 7.549 1.00 11.48 82 VAL A N 1
ATOM 686 C CA . VAL A 1 81 ? 34.626 6.734 7.866 1.00 12.63 82 VAL A CA 1
ATOM 687 C C . VAL A 1 81 ? 33.534 5.863 7.245 1.00 12.24 82 VAL A C 1
ATOM 688 O O . VAL A 1 81 ? 33.799 4.783 6.724 1.00 12.09 82 VAL A O 1
ATOM 692 N N . HIS A 1 82 ? 32.358 6.427 7.099 1.00 11.32 83 HIS A N 1
ATOM 693 C CA . HIS A 1 82 ? 31.238 5.707 6.535 1.00 11.10 83 HIS A CA 1
ATOM 694 C C . HIS A 1 82 ? 31.334 5.652 5.034 1.00 9.99 83 HIS A C 1
ATOM 695 O O . HIS A 1 82 ? 31.118 4.601 4.398 1.00 10.01 83 HIS A O 1
ATOM 702 N N . PHE A 1 83 ? 31.718 6.778 4.424 1.00 10.84 84 PHE A N 1
ATOM 703 C CA . PHE A 1 83 ? 31.937 6.793 2.981 1.00 10.39 84 PHE A CA 1
ATOM 704 C C . PHE A 1 83 ? 33.027 5.766 2.608 1.00 11.34 84 PHE A C 1
ATOM 705 O O . PHE A 1 83 ? 32.898 4.970 1.673 1.00 10.96 84 PHE A O 1
ATOM 713 N N . ASP A 1 84 ? 34.100 5.763 3.378 1.00 11.83 85 ASP A N 1
ATOM 714 C CA . ASP A 1 84 ? 35.209 4.831 3.142 1.00 12.10 85 ASP A CA 1
ATOM 715 C C . ASP A 1 84 ? 34.712 3.385 3.228 1.00 12.12 85 ASP A C 1
ATOM 716 O O . ASP A 1 84 ? 35.124 2.547 2.445 1.00 12.87 85 ASP A O 1
ATOM 721 N N . ALA A 1 85 ? 33.863 3.084 4.207 1.00 10.55 86 ALA A N 1
ATOM 722 C CA . ALA A 1 85 ? 33.390 1.710 4.415 1.00 10.85 86 ALA A CA 1
ATOM 723 C C . ALA A 1 85 ? 32.540 1.220 3.258 1.00 10.77 86 ALA A C 1
ATOM 724 O O . ALA A 1 85 ? 32.691 0.078 2.810 1.00 11.77 86 ALA A O 1
ATOM 726 N N . ILE A 1 86 ? 31.631 2.044 2.763 1.00 9.98 87 ILE A N 1
ATOM 727 C CA . ILE A 1 86 ? 30.831 1.592 1.627 1.00 10.31 87 ILE A CA 1
ATOM 728 C C . ILE A 1 86 ? 31.678 1.448 0.361 1.00 9.84 87 ILE A C 1
ATOM 729 O O . ILE A 1 86 ? 31.549 0.441 -0.368 1.00 10.07 87 ILE A O 1
ATOM 734 N N . ALA A 1 87 ? 32.640 2.346 0.176 1.00 10.04 88 ALA A N 1
ATOM 735 C CA . ALA A 1 87 ? 33.587 2.210 -0.944 1.00 10.19 88 ALA A CA 1
ATOM 736 C C . ALA A 1 87 ? 34.414 0.920 -0.833 1.00 11.38 88 ALA A C 1
ATOM 737 O O . ALA A 1 87 ? 34.605 0.205 -1.817 1.00 12.22 88 ALA A O 1
ATOM 739 N N . GLU A 1 88 ? 34.874 0.620 0.373 1.00 11.32 89 GLU A N 1
ATOM 740 C CA . GLU A 1 88 ? 35.579 -0.631 0.655 1.00 13.35 89 GLU A CA 1
ATOM 741 C C . GLU A 1 88 ? 34.736 -1.851 0.306 1.00 13.01 89 GLU A C 1
ATOM 742 O O . GLU A 1 88 ? 35.237 -2.797 -0.335 1.00 13.61 89 GLU A O 1
ATOM 748 N N . ASN A 1 89 ? 33.451 -1.842 0.655 1.00 11.43 90 ASN A N 1
ATOM 749 C CA A ASN A 1 89 ? 32.601 -2.964 0.348 0.60 11.48 90 ASN A CA 1
ATOM 750 C CA B ASN A 1 89 ? 32.587 -2.959 0.345 0.40 11.82 90 ASN A CA 1
ATOM 751 C C . ASN A 1 89 ? 32.445 -3.150 -1.143 1.00 11.08 90 ASN A C 1
ATOM 752 O O . ASN A 1 89 ? 32.359 -4.279 -1.619 1.00 11.36 90 ASN A O 1
ATOM 761 N N . LEU A 1 90 ? 32.437 -2.050 -1.894 1.00 10.44 91 LEU A N 1
ATOM 762 C CA . LEU A 1 90 ? 32.373 -2.151 -3.347 1.00 11.14 91 LEU A CA 1
ATOM 763 C C . LEU A 1 90 ? 33.611 -2.777 -3.911 1.00 10.99 91 LEU A C 1
ATOM 764 O O . LEU A 1 90 ? 33.541 -3.719 -4.721 1.00 11.55 91 LEU A O 1
ATOM 769 N N . VAL A 1 91 ? 34.760 -2.311 -3.473 1.00 11.74 92 VAL A N 1
ATOM 770 C CA . VAL A 1 91 ? 36.027 -2.857 -3.968 1.00 13.57 92 VAL A CA 1
ATOM 771 C C . VAL A 1 91 ? 36.146 -4.324 -3.640 1.00 14.15 92 VAL A C 1
ATOM 772 O O . VAL A 1 91 ? 36.517 -5.127 -4.509 1.00 14.42 92 VAL A O 1
ATOM 776 N N . LEU A 1 92 ? 35.798 -4.715 -2.416 1.00 13.42 93 LEU A N 1
ATOM 777 C CA A LEU A 1 92 ? 35.851 -6.133 -2.004 0.70 14.83 93 LEU A CA 1
ATOM 778 C CA B LEU A 1 92 ? 35.876 -6.123 -2.037 0.30 14.21 93 LEU A CA 1
ATOM 779 C C . LEU A 1 92 ? 34.929 -6.980 -2.876 1.00 14.37 93 LEU A C 1
ATOM 780 O O . LEU A 1 92 ? 35.262 -8.117 -3.256 1.00 15.85 93 LEU A O 1
ATOM 789 N N . THR A 1 93 ? 33.743 -6.469 -3.145 1.00 12.58 94 THR A N 1
ATOM 790 C CA . THR A 1 93 ? 32.793 -7.147 -4.046 1.00 12.46 94 THR A CA 1
ATOM 791 C C . THR A 1 93 ? 33.430 -7.453 -5.384 1.00 12.15 94 THR A C 1
ATOM 792 O O . THR A 1 93 ? 33.374 -8.573 -5.868 1.00 12.62 94 THR A O 1
ATOM 796 N N . LEU A 1 94 ? 34.088 -6.459 -5.975 1.00 12.23 95 LEU A N 1
ATOM 797 C CA . LEU A 1 94 ? 34.614 -6.611 -7.300 1.00 13.15 95 LEU A CA 1
ATOM 798 C C . LEU A 1 94 ? 35.793 -7.569 -7.285 1.00 14.90 95 LEU A C 1
ATOM 799 O O . LEU A 1 94 ? 35.964 -8.377 -8.230 1.00 14.62 95 LEU A O 1
ATOM 804 N N . GLN A 1 95 ? 36.593 -7.521 -6.226 1.00 15.43 96 GLN A N 1
ATOM 805 C CA . GLN A 1 95 ? 37.722 -8.456 -6.089 1.00 16.71 96 GLN A CA 1
ATOM 806 C C . GLN A 1 95 ? 37.210 -9.881 -5.968 1.00 17.64 96 GLN A C 1
ATOM 807 O O . GLN A 1 95 ? 37.724 -10.796 -6.648 1.00 19.40 96 GLN A O 1
ATOM 813 N N . GLU A 1 96 ? 36.159 -10.084 -5.187 1.00 19.55 97 GLU A N 1
ATOM 814 C CA . GLU A 1 96 ? 35.602 -11.437 -4.998 1.00 21.08 97 GLU A CA 1
ATOM 815 C C . GLU A 1 96 ? 34.930 -11.988 -6.251 1.00 20.32 97 GLU A C 1
ATOM 816 O O . GLU A 1 96 ? 34.931 -13.192 -6.483 1.00 22.00 97 GLU A O 1
ATOM 822 N N . LEU A 1 97 ? 34.497 -11.093 -7.127 1.00 18.36 98 LEU A N 1
ATOM 823 C CA . LEU A 1 97 ? 33.937 -11.476 -8.413 1.00 18.21 98 LEU A CA 1
ATOM 824 C C . LEU A 1 97 ? 34.989 -11.580 -9.498 1.00 20.04 98 LEU A C 1
ATOM 825 O O . LEU A 1 97 ? 34.656 -11.875 -10.630 1.00 20.63 98 LEU A O 1
ATOM 830 N N . ASN A 1 98 ? 36.255 -11.336 -9.141 1.00 20.71 99 ASN A N 1
ATOM 831 C CA . ASN A 1 98 ? 37.375 -11.427 -10.081 1.00 23.29 99 ASN A CA 1
ATOM 832 C C . ASN A 1 98 ? 37.205 -10.509 -11.288 1.00 21.75 99 ASN A C 1
ATOM 833 O O . ASN A 1 98 ? 37.613 -10.851 -12.402 1.00 22.89 99 ASN A O 1
ATOM 838 N N . VAL A 1 99 ? 36.673 -9.315 -11.039 1.00 17.76 100 VAL A N 1
ATOM 839 C CA . VAL A 1 99 ? 36.654 -8.245 -12.024 1.00 17.96 100 VAL A CA 1
ATOM 840 C C . VAL A 1 99 ? 38.105 -7.802 -12.319 1.00 21.18 100 VAL A C 1
ATOM 841 O O . VAL A 1 99 ? 38.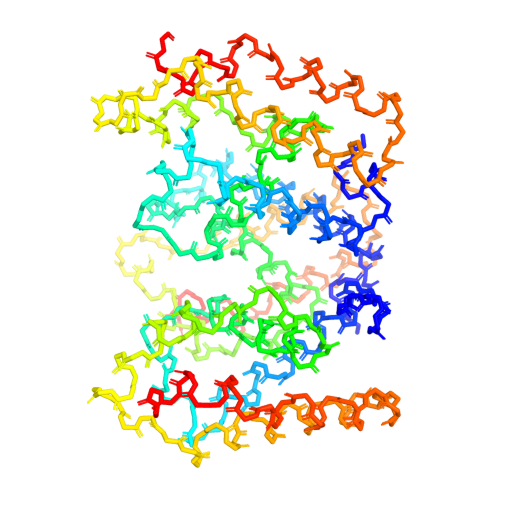976 -7.883 -11.452 1.00 23.86 100 VAL A O 1
ATOM 845 N N . SER A 1 100 ? 38.356 -7.426 -13.567 1.00 23.12 101 SER A N 1
ATOM 846 C CA . SER A 1 100 ? 39.720 -7.062 -14.003 1.00 27.55 101 SER A CA 1
ATOM 847 C C . SER A 1 100 ? 40.296 -5.988 -13.108 1.00 29.63 101 SER A C 1
ATOM 848 O O . SER A 1 100 ? 39.588 -5.043 -12.702 1.00 24.19 101 SER A O 1
ATOM 851 N N . GLN A 1 101 ? 41.566 -6.135 -12.768 1.00 30.42 102 GLN A N 1
ATOM 852 C CA . GLN A 1 101 ? 42.266 -5.142 -11.983 1.00 29.99 102 GLN A CA 1
ATOM 853 C C . GLN A 1 101 ? 42.164 -3.750 -12.597 1.00 26.58 102 GLN A C 1
ATOM 854 O O . GLN A 1 101 ? 42.104 -2.757 -11.865 1.00 24.70 102 GLN A O 1
ATOM 860 N N . ASP A 1 102 ? 42.252 -3.662 -13.928 1.00 28.26 103 ASP A N 1
ATOM 861 C CA . ASP A 1 102 ? 42.162 -2.365 -14.598 1.00 28.90 103 ASP A CA 1
ATOM 862 C C . ASP A 1 102 ? 40.854 -1.654 -14.245 1.00 24.76 103 ASP A C 1
ATOM 863 O O . ASP A 1 102 ? 40.861 -0.487 -13.910 1.00 23.13 103 ASP A O 1
ATOM 868 N N . LEU A 1 103 ? 39.741 -2.379 -14.308 1.00 22.34 104 LEU A N 1
ATOM 869 C CA . LEU A 1 103 ? 38.430 -1.827 -13.951 1.00 19.92 104 LEU A CA 1
ATOM 870 C C . LEU A 1 103 ? 38.369 -1.459 -12.479 1.00 17.55 104 LEU A C 1
ATOM 871 O O . LEU A 1 103 ? 37.836 -0.411 -12.124 1.00 18.93 104 LEU A O 1
ATOM 876 N N . ILE A 1 104 ? 38.888 -2.320 -11.620 1.00 17.20 105 ILE A N 1
ATOM 877 C CA . ILE A 1 104 ? 38.922 -2.047 -10.196 1.00 16.39 105 ILE A CA 1
ATOM 878 C C . ILE A 1 104 ? 39.759 -0.803 -9.874 1.00 18.76 105 ILE A C 1
ATOM 879 O O . ILE A 1 104 ? 39.325 0.062 -9.115 1.00 16.43 105 ILE A O 1
ATOM 884 N N . ASP A 1 105 ? 40.914 -0.663 -10.536 1.00 19.37 106 ASP A N 1
ATOM 885 C CA . ASP A 1 105 ? 41.752 0.531 -10.355 1.00 20.54 106 ASP A CA 1
ATOM 886 C C . ASP A 1 105 ? 40.985 1.809 -10.703 1.00 18.21 106 ASP A C 1
ATOM 887 O O . ASP A 1 105 ? 41.106 2.829 -10.020 1.00 16.71 106 ASP A O 1
ATOM 892 N N . GLU A 1 106 ? 40.237 1.771 -11.798 1.00 17.66 107 GLU A N 1
ATOM 893 C CA A GLU A 1 106 ? 39.432 2.906 -12.248 0.60 16.56 107 GLU A CA 1
ATOM 894 C CA B GLU A 1 106 ? 39.519 2.938 -12.189 0.40 15.71 107 GLU A CA 1
ATOM 895 C C . GLU A 1 106 ? 38.375 3.213 -11.201 1.00 14.32 107 GLU A C 1
ATOM 896 O O . GLU A 1 106 ? 38.089 4.376 -10.908 1.00 13.32 107 GLU A O 1
ATOM 907 N N . VAL A 1 107 ? 37.707 2.162 -10.715 1.00 13.94 108 VAL A N 1
ATOM 908 C CA . VAL A 1 107 ? 36.640 2.315 -9.686 1.00 12.56 108 VAL A CA 1
ATOM 909 C C . VAL A 1 107 ? 37.189 2.989 -8.420 1.00 13.40 108 VAL A C 1
ATOM 910 O O . VAL A 1 107 ? 36.585 3.890 -7.869 1.00 13.28 108 VAL A O 1
ATOM 914 N N . VAL A 1 108 ? 38.345 2.530 -7.970 1.00 13.85 109 VAL A N 1
ATOM 915 C CA . VAL A 1 108 ? 39.005 3.115 -6.805 1.00 15.55 109 VAL A CA 1
ATOM 916 C C . VAL A 1 108 ? 39.290 4.617 -7.003 1.00 16.32 109 VAL A C 1
ATOM 917 O O . VAL A 1 108 ? 38.986 5.463 -6.160 1.00 15.36 109 VAL A O 1
ATOM 921 N N . THR A 1 109 ? 39.747 4.970 -8.183 1.00 14.04 110 THR A N 1
ATOM 922 C CA . THR A 1 109 ? 40.008 6.346 -8.491 1.00 13.64 110 THR A CA 1
ATOM 923 C C . THR A 1 109 ? 38.724 7.200 -8.495 1.00 12.59 110 THR A C 1
ATOM 924 O O . THR A 1 109 ? 38.659 8.246 -7.854 1.00 14.34 110 THR A O 1
ATOM 928 N N . ILE A 1 110 ? 37.692 6.720 -9.177 1.00 14.50 111 ILE A N 1
ATOM 929 C CA . ILE A 1 110 ? 36.471 7.510 -9.365 1.00 14.12 111 ILE A CA 1
ATOM 930 C C . ILE A 1 110 ? 35.706 7.616 -8.048 1.00 15.24 111 ILE A C 1
ATOM 931 O O . ILE A 1 110 ? 35.170 8.689 -7.719 1.00 14.61 111 ILE A O 1
ATOM 936 N N . VAL A 1 111 ? 35.615 6.511 -7.304 1.00 15.36 112 VAL A N 1
ATOM 937 C CA . VAL A 1 111 ? 34.891 6.537 -6.020 1.00 16.71 112 VAL A CA 1
ATOM 938 C C . VAL A 1 111 ? 35.644 7.407 -5.008 1.00 19.07 112 VAL A C 1
ATOM 939 O O . VAL A 1 111 ? 35.045 7.937 -4.077 1.00 20.22 112 VAL A O 1
ATOM 943 N N . GLY A 1 112 ? 36.895 7.711 -5.309 1.00 19.70 113 GLY A N 1
ATOM 944 C CA . GLY A 1 112 ? 37.682 8.650 -4.507 1.00 20.17 113 GLY A CA 1
ATOM 945 C C . GLY A 1 112 ? 37.471 10.111 -4.887 1.00 18.53 113 GLY A C 1
ATOM 946 O O . GLY A 1 112 ? 38.151 10.974 -4.363 1.00 21.01 113 GLY A O 1
ATOM 947 N N . SER A 1 113 ? 36.515 10.405 -5.772 1.00 16.58 114 SER A N 1
ATOM 948 C CA . SER A 1 113 ? 36.191 11.799 -6.127 1.00 16.12 114 SER A CA 1
ATOM 949 C C . SER A 1 113 ? 36.062 12.684 -4.870 1.00 16.40 114 SER A C 1
ATOM 950 O O . SER A 1 113 ? 35.174 12.483 -4.045 1.00 14.76 114 SER A O 1
ATOM 953 N N . VAL A 1 114 ? 36.853 13.735 -4.816 1.00 16.81 115 VAL A N 1
ATOM 954 C CA . VAL A 1 114 ? 36.789 14.692 -3.727 1.00 17.29 115 VAL A CA 1
ATOM 955 C C . VAL A 1 114 ? 35.453 15.401 -3.792 1.00 16.33 115 VAL A C 1
ATOM 956 O O . VAL A 1 114 ? 34.824 15.650 -2.758 1.00 15.07 115 VAL A O 1
ATOM 960 N N . GLN A 1 115 ? 35.020 15.786 -4.985 1.00 15.46 116 GLN A N 1
ATOM 961 C CA A GLN A 1 115 ? 33.827 16.590 -5.054 0.60 15.60 116 GLN A CA 1
ATOM 962 C CA B GLN A 1 115 ? 33.808 16.579 -5.155 0.40 15.43 116 GLN A CA 1
ATOM 963 C C . GLN A 1 115 ? 32.547 15.807 -4.716 1.00 14.23 116 GLN A C 1
ATOM 964 O O . GLN A 1 115 ? 31.680 16.342 -4.064 1.00 13.61 116 GLN A O 1
ATOM 975 N N . HIS A 1 116 ? 32.413 14.572 -5.187 1.00 13.88 117 HIS A N 1
ATOM 976 C CA . HIS A 1 116 ? 31.234 13.791 -4.838 1.00 11.80 117 HIS A CA 1
ATOM 977 C C . HIS A 1 116 ? 31.220 13.514 -3.352 1.00 11.83 117 HIS A C 1
ATOM 978 O O . HIS A 1 116 ? 30.185 13.588 -2.737 1.00 11.25 117 HIS A O 1
ATOM 985 N N . ARG A 1 117 ? 32.374 13.258 -2.763 1.00 12.10 118 ARG A N 1
ATOM 986 C CA . ARG A 1 117 ? 32.434 13.094 -1.316 1.00 13.08 118 ARG A CA 1
ATOM 987 C C . ARG A 1 117 ? 32.034 14.374 -0.588 1.00 13.81 118 ARG A C 1
ATOM 988 O O . ARG A 1 117 ? 31.235 14.329 0.344 1.00 12.63 118 ARG A O 1
ATOM 996 N N . ASN A 1 118 ? 32.490 15.523 -1.051 1.00 12.97 119 ASN A N 1
ATOM 997 C CA . ASN A 1 118 ? 32.113 16.774 -0.424 1.00 13.89 119 ASN A CA 1
ATOM 998 C C . ASN A 1 118 ? 30.625 17.024 -0.549 1.00 13.56 119 ASN A C 1
ATOM 999 O O . ASN A 1 118 ? 30.007 17.579 0.357 1.00 13.88 119 ASN A O 1
ATOM 1004 N N . ASP A 1 119 ? 30.045 16.689 -1.694 1.00 12.64 120 ASP A N 1
ATOM 1005 C CA . ASP A 1 119 ? 28.624 16.911 -1.883 1.00 12.85 120 ASP A CA 1
ATOM 1006 C C . ASP A 1 119 ? 27.783 15.956 -1.019 1.00 11.92 120 ASP A C 1
ATOM 1007 O O . ASP A 1 119 ? 26.922 16.392 -0.262 1.00 12.51 120 ASP A O 1
ATOM 1012 N N . VAL A 1 120 ? 28.085 14.671 -1.055 1.00 11.08 121 VAL A N 1
ATOM 1013 C CA . VAL A 1 120 ? 27.402 13.710 -0.198 1.00 10.74 121 VAL A CA 1
ATOM 1014 C C . VAL A 1 120 ? 27.514 14.109 1.269 1.00 11.58 121 VAL A C 1
ATOM 1015 O O . VAL A 1 120 ? 26.508 14.121 1.977 1.00 11.20 121 VAL A O 1
ATOM 1019 N N . LEU A 1 121 ? 28.720 14.523 1.708 1.00 11.07 122 LEU A N 1
ATOM 1020 C CA . LEU A 1 121 ? 28.944 14.840 3.120 1.00 11.53 122 LEU A CA 1
ATOM 1021 C C . LEU A 1 121 ? 28.605 16.299 3.432 1.00 12.77 122 LEU A C 1
ATOM 1022 O O . LEU A 1 121 ? 28.762 16.734 4.582 1.00 13.21 122 LEU A O 1
ATOM 1027 N N . ASN A 1 122 ? 27.990 16.998 2.475 1.00 13.64 123 ASN A N 1
ATOM 1028 C CA . ASN A 1 122 ? 27.442 18.363 2.688 1.00 13.57 123 ASN A CA 1
ATOM 1029 C C . ASN A 1 122 ? 28.492 19.305 3.281 1.00 16.20 123 ASN A C 1
ATOM 1030 O O . ASN A 1 122 ? 28.260 19.988 4.286 1.00 16.41 123 ASN A O 1
ATOM 1035 N N . ARG A 1 123 ? 29.626 19.379 2.634 1.00 17.34 124 ARG A N 1
ATOM 1036 C CA . ARG A 1 123 ? 30.664 20.267 3.109 1.00 19.42 124 ARG A CA 1
ATOM 1037 C C . ARG A 1 123 ? 31.280 21.045 1.981 1.00 23.86 124 ARG A C 1
ATOM 1038 O O . ARG A 1 123 ? 30.846 20.925 0.845 1.00 26.64 124 ARG A O 1
ATOM 1047 N N . ALA B 1 1 ? 8.005 -7.837 -30.958 1.00 21.84 2 ALA B N 1
ATOM 1048 C CA . ALA B 1 1 ? 9.294 -7.825 -30.186 1.00 19.62 2 ALA B CA 1
ATOM 1049 C C . ALA B 1 1 ? 9.282 -6.751 -29.089 1.00 18.23 2 ALA B C 1
ATOM 1050 O O . ALA B 1 1 ? 8.605 -5.759 -29.207 1.00 19.01 2 ALA B O 1
ATOM 1052 N N . SER B 1 2 ? 9.972 -7.028 -27.989 1.00 17.47 3 SER B N 1
ATOM 1053 C CA . SER B 1 2 ? 9.982 -6.150 -26.822 1.00 16.78 3 SER B CA 1
ATOM 1054 C C . SER B 1 2 ? 10.983 -5.012 -27.001 1.00 15.01 3 SER B C 1
ATOM 1055 O O . SER B 1 2 ? 11.797 -5.027 -27.909 1.00 14.96 3 SER B O 1
ATOM 1058 N N . LEU B 1 3 ? 10.972 -4.063 -26.064 1.00 14.83 4 LEU B N 1
ATOM 1059 C CA . LEU B 1 3 ? 11.965 -3.004 -26.040 1.00 13.85 4 LEU B CA 1
ATOM 1060 C C . LEU B 1 3 ? 13.402 -3.557 -25.993 1.00 13.70 4 LEU B C 1
ATOM 1061 O O . LEU B 1 3 ? 14.293 -3.068 -26.701 1.00 13.92 4 LEU B O 1
ATOM 1066 N N . TYR B 1 4 ? 13.640 -4.543 -25.139 1.00 13.03 5 TYR B N 1
ATOM 1067 C CA . TYR B 1 4 ? 14.958 -5.143 -25.020 1.00 13.40 5 TYR B CA 1
ATOM 1068 C C . TYR B 1 4 ? 15.387 -5.788 -26.350 1.00 14.99 5 TYR B C 1
ATOM 1069 O O . TYR B 1 4 ? 16.506 -5.604 -26.785 1.00 15.68 5 TYR B O 1
ATOM 1078 N N . GLU B 1 5 ? 14.471 -6.473 -27.022 1.00 15.74 6 GLU B N 1
ATOM 1079 C CA . GLU B 1 5 ? 14.790 -7.082 -28.293 1.00 16.56 6 GLU B CA 1
ATOM 1080 C C . GLU B 1 5 ? 15.030 -6.045 -29.402 1.00 15.96 6 GLU B C 1
ATOM 1081 O O . GLU B 1 5 ? 16.005 -6.151 -30.141 1.00 17.94 6 GLU B O 1
ATOM 1087 N N . LYS B 1 6 ? 14.231 -4.987 -29.440 1.00 13.71 7 LYS B N 1
ATOM 1088 C CA . LYS B 1 6 ? 14.378 -3.994 -30.495 1.00 15.38 7 LYS B CA 1
ATOM 1089 C C . LYS B 1 6 ? 15.624 -3.151 -30.350 1.00 16.45 7 LYS B C 1
ATOM 1090 O O . LYS B 1 6 ? 16.247 -2.777 -31.336 1.00 17.88 7 LYS B O 1
ATOM 1096 N N . LEU B 1 7 ? 15.990 -2.843 -29.114 1.00 15.02 8 LEU B N 1
ATOM 1097 C CA . LEU B 1 7 ? 17.195 -2.050 -28.850 1.00 15.15 8 LEU B CA 1
ATOM 1098 C C . LEU B 1 7 ? 18.471 -2.906 -28.733 1.00 15.17 8 LEU B C 1
ATOM 1099 O O . LEU B 1 7 ? 19.555 -2.388 -28.852 1.00 17.52 8 LEU B O 1
ATOM 1104 N N . GLY B 1 8 ? 18.315 -4.223 -28.600 1.00 16.61 9 GLY B N 1
ATOM 1105 C CA . GLY B 1 8 ? 19.451 -5.147 -28.590 1.00 16.86 9 GLY B CA 1
ATOM 1106 C C . GLY B 1 8 ? 20.175 -5.279 -27.245 1.00 17.07 9 GLY B C 1
ATOM 1107 O O . GLY B 1 8 ? 21.406 -5.304 -27.192 1.00 20.77 9 GLY B O 1
ATOM 1108 N N . GLY B 1 9 ? 19.414 -5.410 -26.171 1.00 14.44 10 GLY B N 1
ATOM 1109 C CA . GLY B 1 9 ? 19.936 -5.887 -24.908 1.00 13.47 10 GLY B CA 1
ATOM 1110 C C . GLY B 1 9 ? 19.957 -4.842 -23.823 1.00 12.26 10 GLY B C 1
ATOM 1111 O O . GLY B 1 9 ? 19.609 -3.698 -24.038 1.00 11.59 10 GLY B O 1
ATOM 1112 N N . ALA B 1 10 ? 20.246 -5.287 -22.609 1.00 11.74 11 ALA B N 1
ATOM 1113 C CA . ALA B 1 10 ? 20.118 -4.419 -21.443 1.00 11.06 11 ALA B CA 1
ATOM 1114 C C . ALA B 1 10 ? 21.015 -3.198 -21.478 1.00 11.21 11 ALA B C 1
ATOM 1115 O O . ALA B 1 10 ? 20.619 -2.152 -21.018 1.00 10.58 11 ALA B O 1
ATOM 1117 N N . ALA B 1 11 ? 22.245 -3.332 -21.969 1.00 11.68 12 ALA B N 1
ATOM 1118 C CA . ALA B 1 11 ? 23.120 -2.162 -22.040 1.00 11.86 12 ALA B CA 1
ATOM 1119 C C . ALA B 1 11 ? 22.513 -1.076 -22.899 1.00 10.69 12 ALA B C 1
ATOM 1120 O O . ALA B 1 11 ? 22.497 0.109 -22.516 1.00 11.08 12 ALA B O 1
ATOM 1122 N N . ALA B 1 12 ? 21.953 -1.467 -24.034 1.00 11.55 13 ALA B N 1
ATOM 1123 C CA . ALA B 1 12 ? 21.347 -0.493 -24.933 1.00 11.19 13 ALA B CA 1
ATOM 1124 C C . ALA B 1 12 ? 20.087 0.135 -24.335 1.00 11.12 13 ALA B C 1
ATOM 1125 O O . ALA B 1 12 ? 19.852 1.334 -24.464 1.00 11.99 13 ALA B O 1
ATOM 1127 N N . VAL B 1 13 ? 19.295 -0.667 -23.624 1.00 11.51 14 VAL B N 1
ATOM 1128 C CA . VAL B 1 13 ? 18.128 -0.123 -22.935 1.00 11.03 14 VAL B CA 1
ATOM 1129 C C . VAL B 1 13 ? 18.538 0.876 -21.833 1.00 10.44 14 VAL B C 1
ATOM 1130 O O . VAL B 1 13 ? 17.993 1.966 -21.773 1.00 10.13 14 VAL B O 1
ATOM 1134 N N . ASP B 1 14 ? 19.547 0.540 -21.041 1.00 9.71 15 ASP B N 1
ATOM 1135 C CA . ASP B 1 14 ? 20.013 1.430 -19.989 1.00 10.08 15 ASP B CA 1
ATOM 1136 C C . ASP B 1 14 ? 20.507 2.748 -20.574 1.00 9.93 15 ASP B C 1
ATOM 1137 O O . ASP B 1 14 ? 20.169 3.816 -20.089 1.00 10.11 15 ASP B O 1
ATOM 1142 N N . LEU B 1 15 ? 21.229 2.695 -21.695 1.00 10.10 16 LEU B N 1
ATOM 1143 C CA . LEU B 1 15 ? 21.745 3.936 -22.272 1.00 10.82 16 LEU B CA 1
ATOM 1144 C C . LEU B 1 15 ? 20.618 4.805 -22.841 1.00 9.91 16 LEU B C 1
ATOM 1145 O O . LEU B 1 15 ? 20.638 6.009 -22.695 1.00 10.50 16 LEU B O 1
ATOM 1150 N N . ALA B 1 16 ? 19.638 4.183 -23.489 1.00 10.42 17 ALA B N 1
ATOM 1151 C CA . ALA B 1 16 ? 18.504 4.915 -24.037 1.00 10.30 17 ALA B CA 1
ATOM 1152 C C . ALA B 1 16 ? 17.612 5.534 -22.953 1.00 9.86 17 ALA B C 1
ATOM 1153 O O . ALA B 1 16 ? 17.272 6.709 -23.013 1.00 10.63 17 ALA B O 1
ATOM 1155 N N . VAL B 1 17 ? 17.292 4.754 -21.922 1.00 9.31 18 VAL B N 1
ATOM 1156 C CA . VAL B 1 17 ? 16.507 5.253 -20.802 1.00 10.10 18 VAL B CA 1
ATOM 1157 C C . VAL B 1 17 ? 17.229 6.384 -20.075 1.00 10.01 18 VAL B C 1
ATOM 1158 O O . VAL B 1 17 ? 16.634 7.425 -19.804 1.00 10.64 18 VAL B O 1
ATOM 1162 N N . GLU B 1 18 ? 18.526 6.244 -19.840 1.00 8.89 19 GLU B N 1
ATOM 1163 C CA . GLU B 1 18 ? 19.267 7.316 -19.182 1.00 10.25 19 GLU B CA 1
ATOM 1164 C C . GLU B 1 18 ? 19.278 8.616 -20.002 1.00 9.62 19 GLU B C 1
ATOM 1165 O O . GLU B 1 18 ? 19.076 9.695 -19.477 1.00 10.15 19 GLU B O 1
ATOM 1171 N N . LYS B 1 19 ? 19.459 8.505 -21.310 1.00 9.76 20 LYS B N 1
ATOM 1172 C CA . LYS B 1 19 ? 19.506 9.696 -22.123 1.00 10.28 20 LYS B CA 1
ATOM 1173 C C . LYS B 1 19 ? 18.138 10.374 -22.152 1.00 9.69 20 LYS B C 1
ATOM 1174 O O . LYS B 1 19 ? 18.028 11.591 -22.036 1.00 9.80 20 LYS B O 1
ATOM 1180 N N . PHE B 1 20 ? 17.082 9.582 -22.276 1.00 8.95 21 PHE B N 1
ATOM 1181 C CA . PHE B 1 20 ? 15.700 10.123 -22.305 1.00 9.18 21 PHE B CA 1
ATOM 1182 C C . PHE B 1 20 ? 15.331 10.763 -20.960 1.00 9.41 21 PHE B C 1
ATOM 1183 O O . PHE B 1 20 ? 14.846 11.893 -20.908 1.00 9.95 21 PHE B O 1
ATOM 1191 N N . TYR B 1 21 ? 15.658 10.069 -19.871 1.00 9.24 22 TYR B N 1
ATOM 1192 C CA . TYR B 1 21 ? 15.511 10.638 -18.516 1.00 9.97 22 TYR B CA 1
ATOM 1193 C C . TYR B 1 21 ? 16.228 11.966 -18.384 1.00 9.99 22 TYR B C 1
ATOM 1194 O O . TYR B 1 21 ? 15.657 12.957 -17.891 1.00 9.60 22 TYR B O 1
ATOM 1203 N N . GLY B 1 22 ? 17.461 12.031 -18.850 1.00 10.12 23 GLY B N 1
ATOM 1204 C CA . GLY B 1 22 ? 18.233 13.235 -18.735 1.00 10.27 23 GLY B CA 1
ATOM 1205 C C . GLY B 1 22 ? 17.650 14.370 -19.560 1.00 10.35 23 GLY B C 1
ATOM 1206 O O . GLY B 1 22 ? 17.720 15.552 -19.160 1.00 11.89 23 GLY B O 1
ATOM 1207 N N . LYS B 1 23 ? 17.135 14.046 -20.754 1.00 10.64 24 LYS B N 1
ATOM 1208 C CA A LYS B 1 23 ? 16.576 15.095 -21.616 0.60 11.19 24 LYS B CA 1
ATOM 1209 C CA B LYS B 1 23 ? 16.567 15.072 -21.636 0.40 11.25 24 LYS B CA 1
ATOM 1210 C C . LYS B 1 23 ? 15.309 15.660 -21.012 1.00 10.86 24 LYS B C 1
ATOM 1211 O O . LYS B 1 23 ? 15.137 16.871 -20.956 1.00 11.07 24 LYS B O 1
ATOM 1222 N N . VAL B 1 24 ? 14.467 14.803 -20.445 1.00 9.71 25 VAL B N 1
ATOM 1223 C CA . VAL B 1 24 ? 13.254 15.282 -19.770 1.00 9.39 25 VAL B CA 1
ATOM 1224 C C . VAL B 1 24 ? 13.575 16.103 -18.525 1.00 9.43 25 VAL B C 1
ATOM 1225 O O . VAL B 1 24 ? 13.048 17.203 -18.352 1.00 10.05 25 VAL B O 1
ATOM 1229 N N . LEU B 1 25 ? 14.589 15.668 -17.776 1.00 9.93 26 LEU B N 1
ATOM 1230 C CA . LEU B 1 25 ? 15.023 16.383 -16.568 1.00 11.35 26 LEU B CA 1
ATOM 1231 C C . LEU B 1 25 ? 15.499 17.795 -16.909 1.00 10.84 26 LEU B C 1
ATOM 1232 O O . LEU B 1 25 ? 15.327 18.753 -16.120 1.00 11.52 26 LEU B O 1
ATOM 1237 N N . ALA B 1 26 ? 16.174 17.935 -18.048 1.00 10.88 27 ALA B N 1
ATOM 1238 C CA . ALA B 1 26 ? 16.699 19.224 -18.478 1.00 12.10 27 ALA B CA 1
ATOM 1239 C C . ALA B 1 26 ? 15.701 20.137 -19.177 1.00 11.67 27 ALA B C 1
ATOM 1240 O O . ALA B 1 26 ? 15.988 21.313 -19.392 1.00 15.65 27 ALA B O 1
ATOM 1242 N N . ASP B 1 27 ? 14.560 19.586 -19.590 1.00 10.25 28 ASP B N 1
ATOM 1243 C CA . ASP B 1 27 ? 13.564 20.308 -20.383 1.00 10.95 28 ASP B CA 1
ATOM 1244 C C . ASP B 1 27 ? 12.577 21.012 -19.446 1.00 10.47 28 ASP B C 1
ATOM 1245 O O . ASP B 1 27 ? 11.707 20.382 -18.867 1.00 9.79 28 ASP B O 1
ATOM 1250 N N . GLU B 1 28 ? 12.624 22.331 -19.423 1.00 11.61 29 GLU B N 1
ATOM 1251 C CA A GLU B 1 28 ? 11.767 23.059 -18.527 0.30 12.68 29 GLU B CA 1
ATOM 1252 C CA B GLU B 1 28 ? 11.752 23.120 -18.574 0.70 13.06 29 GLU B CA 1
ATOM 1253 C C . GLU B 1 28 ? 10.283 22.979 -18.928 1.00 11.94 29 GLU B C 1
ATOM 1254 O O . GLU B 1 28 ? 9.401 23.306 -18.118 1.00 12.53 29 GLU B O 1
ATOM 1265 N N . ARG B 1 29 ? 9.983 22.503 -20.126 1.00 11.59 30 ARG B N 1
ATOM 1266 C CA . ARG B 1 29 ? 8.594 22.301 -20.490 1.00 11.69 30 ARG B CA 1
ATOM 1267 C C . ARG B 1 29 ? 7.940 21.195 -19.655 1.00 11.44 30 ARG B C 1
ATOM 1268 O O . ARG B 1 29 ? 6.724 21.227 -19.396 1.00 12.35 30 ARG B O 1
ATOM 1276 N N . VAL B 1 30 ? 8.703 20.183 -19.310 1.00 10.49 31 VAL B N 1
ATOM 1277 C CA . VAL B 1 30 ? 8.115 18.963 -18.727 1.00 10.64 31 VAL B CA 1
ATOM 1278 C C . VAL B 1 30 ? 8.786 18.411 -17.471 1.00 10.12 31 VAL B C 1
ATOM 1279 O O . VAL B 1 30 ? 8.206 17.551 -16.799 1.00 9.31 31 VAL B O 1
ATOM 1283 N N . ASN B 1 31 ? 9.981 18.879 -17.141 1.00 9.47 32 ASN B N 1
ATOM 1284 C CA . ASN B 1 31 ? 10.624 18.409 -15.910 1.00 9.17 32 ASN B CA 1
ATOM 1285 C C . ASN B 1 31 ? 9.761 18.595 -14.671 1.00 9.33 32 ASN B C 1
ATOM 1286 O O . ASN B 1 31 ? 9.758 17.719 -13.768 1.00 9.46 32 ASN B O 1
ATOM 1291 N N . ARG B 1 32 ? 8.971 19.659 -14.664 1.00 9.26 33 ARG B N 1
ATOM 1292 C CA . ARG B 1 32 ? 8.177 20.034 -13.514 1.00 9.78 33 ARG B CA 1
ATOM 1293 C C . ARG B 1 32 ? 7.114 18.974 -13.152 1.00 9.98 33 ARG B C 1
ATOM 1294 O O . ARG B 1 32 ? 6.661 18.938 -11.999 1.00 10.67 33 ARG B O 1
ATOM 1302 N N . PHE B 1 33 ? 6.735 18.096 -14.062 1.00 8.92 34 PHE B N 1
ATOM 1303 C CA . PHE B 1 33 ? 5.718 17.107 -13.720 1.00 9.09 34 PHE B CA 1
ATOM 1304 C C . PHE B 1 33 ? 6.237 15.979 -12.855 1.00 9.26 34 PHE B C 1
ATOM 1305 O O . PHE B 1 33 ? 5.431 15.257 -12.293 1.00 10.76 34 PHE B O 1
ATOM 1313 N N . PHE B 1 34 ? 7.566 15.850 -12.744 1.00 9.36 35 PHE B N 1
ATOM 1314 C CA . PHE B 1 34 ? 8.184 14.669 -12.102 1.00 9.93 35 PHE B CA 1
ATOM 1315 C C . PHE B 1 34 ? 8.840 14.930 -10.762 1.00 12.32 35 PHE B C 1
ATOM 1316 O O . PHE B 1 34 ? 9.382 14.019 -10.155 1.00 13.50 35 PHE B O 1
ATOM 1324 N N . VAL B 1 35 ? 8.650 16.112 -10.237 1.00 11.97 36 VAL B N 1
ATOM 1325 C CA . VAL B 1 35 ? 9.197 16.415 -8.927 1.00 13.12 36 VAL B CA 1
ATOM 1326 C C . VAL B 1 35 ? 8.360 15.747 -7.815 1.00 12.53 36 VAL B C 1
ATOM 1327 O O . VAL B 1 35 ? 7.276 15.236 -8.034 1.00 11.88 36 VAL B O 1
ATOM 1331 N N . ASN B 1 36 ? 8.997 15.609 -6.674 1.00 12.82 37 ASN B N 1
ATOM 1332 C CA . ASN B 1 36 ? 8.424 14.961 -5.467 1.00 13.74 37 ASN B CA 1
ATOM 1333 C C . ASN B 1 36 ? 8.391 13.437 -5.570 1.00 17.27 37 ASN B C 1
ATOM 1334 O O . ASN B 1 36 ? 7.640 12.772 -4.859 1.00 20.14 37 ASN B O 1
ATOM 1339 N N . THR B 1 37 ? 9.190 12.892 -6.477 1.00 17.19 38 THR B N 1
ATOM 1340 C CA . THR B 1 37 ? 9.367 11.424 -6.608 1.00 19.21 38 THR B CA 1
ATOM 1341 C C . THR B 1 37 ? 10.840 11.184 -6.629 1.00 22.76 38 THR B C 1
ATOM 1342 O O . THR B 1 37 ? 11.615 12.068 -7.032 1.00 25.53 38 THR B O 1
ATOM 1346 N N . ASP B 1 38 ? 11.243 9.996 -6.222 1.00 18.96 39 ASP B N 1
ATOM 1347 C CA . ASP B 1 38 ? 12.651 9.675 -6.231 1.00 19.79 39 ASP B CA 1
ATOM 1348 C C . ASP B 1 38 ? 13.140 9.403 -7.642 1.00 16.93 39 ASP B C 1
ATOM 1349 O O . ASP B 1 38 ? 12.361 9.373 -8.614 1.00 15.68 39 ASP B O 1
ATOM 1354 N N . MET B 1 39 ? 14.448 9.534 -7.807 1.00 16.12 40 MET B N 1
ATOM 1355 C CA A MET B 1 39 ? 15.065 9.500 -9.127 0.50 16.14 40 MET B CA 1
ATOM 1356 C CA B MET B 1 39 ? 15.076 9.461 -9.118 0.50 15.74 40 MET B CA 1
ATOM 1357 C C . MET B 1 39 ? 14.713 8.192 -9.856 1.00 15.81 40 MET B C 1
ATOM 1358 O O . MET B 1 39 ? 14.484 8.202 -11.078 1.00 14.76 40 MET B O 1
ATOM 1367 N N . ALA B 1 40 ? 14.685 7.084 -9.138 1.00 14.25 41 ALA B N 1
ATOM 1368 C CA . ALA B 1 40 ? 14.411 5.801 -9.777 1.00 15.34 41 ALA B CA 1
ATOM 1369 C C . ALA B 1 40 ? 13.002 5.787 -10.361 1.00 15.22 41 ALA B C 1
ATOM 1370 O O . ALA B 1 40 ? 12.778 5.234 -11.435 1.00 14.14 41 ALA B O 1
ATOM 1372 N N . LYS B 1 41 ? 12.081 6.457 -9.704 1.00 12.84 42 LYS B N 1
ATOM 1373 C CA . LYS B 1 41 ? 10.690 6.519 -10.125 1.00 13.28 42 LYS B CA 1
ATOM 1374 C C . LYS B 1 41 ? 10.528 7.362 -11.400 1.00 12.40 42 LYS B C 1
ATOM 1375 O O . LYS B 1 41 ? 9.784 6.998 -12.334 1.00 11.12 42 LYS B O 1
ATOM 1381 N N . GLN B 1 42 ? 11.272 8.453 -11.478 1.00 10.80 43 GLN B N 1
ATOM 1382 C CA A GLN B 1 42 ? 11.278 9.278 -12.667 0.50 10.12 43 GLN B CA 1
ATOM 1383 C CA B GLN B 1 42 ? 11.306 9.271 -12.693 0.50 10.76 43 GLN B CA 1
ATOM 1384 C C . GLN B 1 42 ? 11.880 8.503 -13.835 1.00 10.00 43 GLN B C 1
ATOM 1385 O O . GLN B 1 42 ? 11.348 8.514 -14.953 1.00 11.04 43 GLN B O 1
ATOM 1396 N N . LYS B 1 43 ? 12.951 7.778 -13.588 1.00 10.84 44 LYS B N 1
ATOM 1397 C CA A LYS B 1 43 ? 13.571 7.023 -14.651 0.50 11.41 44 LYS B CA 1
ATOM 1398 C CA B LYS B 1 43 ? 13.578 6.962 -14.624 0.50 11.84 44 LYS B CA 1
ATOM 1399 C C . LYS B 1 43 ? 12.655 5.862 -15.084 1.00 11.11 44 LYS B C 1
ATOM 1400 O O . LYS B 1 43 ? 12.531 5.595 -16.283 1.00 11.58 44 LYS B O 1
ATOM 1411 N N . GLN B 1 44 ? 11.933 5.260 -14.149 1.00 10.34 45 GLN B N 1
ATOM 1412 C CA . GLN B 1 44 ? 10.974 4.232 -14.495 1.00 11.09 45 GLN B CA 1
ATOM 1413 C C . GLN B 1 44 ? 9.861 4.796 -15.387 1.00 10.88 45 GLN B C 1
ATOM 1414 O O . GLN B 1 44 ? 9.409 4.128 -16.305 1.00 10.33 45 GLN B O 1
ATOM 1420 N N . HIS B 1 45 ? 9.394 6.012 -15.107 1.00 10.42 46 HIS B N 1
ATOM 1421 C CA . HIS B 1 45 ? 8.396 6.599 -16.005 1.00 9.79 46 HIS B CA 1
ATOM 1422 C C . HIS B 1 45 ? 8.919 6.710 -17.411 1.00 9.25 46 HIS B C 1
ATOM 1423 O O . HIS B 1 45 ? 8.224 6.381 -18.365 1.00 9.40 46 HIS B O 1
ATOM 1430 N N . GLN B 1 46 ? 10.136 7.215 -17.576 1.00 9.09 47 GLN B N 1
ATOM 1431 C CA . GLN B 1 46 ? 10.670 7.36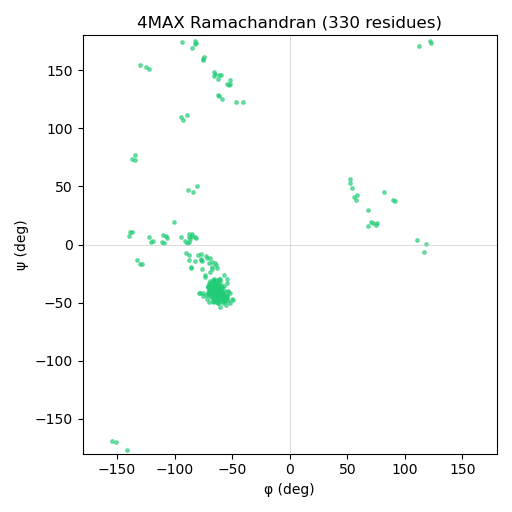1 -18.890 1.00 9.46 47 GLN B CA 1
ATOM 1432 C C . GLN B 1 46 ? 10.889 6.000 -19.560 1.00 9.45 47 GLN B C 1
ATOM 1433 O O . GLN B 1 46 ? 10.660 5.859 -20.760 1.00 10.03 47 GLN B O 1
ATOM 1439 N N . LYS B 1 47 ? 11.261 4.973 -18.793 1.00 9.66 48 LYS B N 1
ATOM 1440 C CA A LYS B 1 47 ? 11.340 3.616 -19.319 0.70 10.86 48 LYS B CA 1
ATOM 1441 C CA B LYS B 1 47 ? 11.345 3.617 -19.325 0.30 10.33 48 LYS B CA 1
ATOM 1442 C C . LYS B 1 47 ? 9.972 3.102 -19.768 1.00 10.55 48 LYS B C 1
ATOM 1443 O O . LYS B 1 47 ? 9.855 2.487 -20.824 1.00 10.87 48 LYS B O 1
ATOM 1454 N N . ASP B 1 48 ? 8.933 3.395 -18.996 1.00 10.17 49 ASP B N 1
ATOM 1455 C CA . ASP B 1 48 ? 7.564 2.956 -19.319 1.00 10.90 49 ASP B CA 1
ATOM 1456 C C . ASP B 1 48 ? 7.083 3.678 -20.568 1.00 10.61 49 ASP B C 1
ATOM 1457 O O . ASP B 1 48 ? 6.455 3.072 -21.454 1.00 10.68 49 ASP B O 1
ATOM 1462 N N . PHE B 1 49 ? 7.327 4.978 -20.635 1.00 10.27 50 PHE B N 1
ATOM 1463 C CA . PHE B 1 49 ? 6.950 5.769 -21.798 1.00 10.20 50 PHE B CA 1
ATOM 1464 C C . PHE B 1 49 ? 7.630 5.233 -23.079 1.00 10.02 50 PHE B C 1
ATOM 1465 O O . PHE B 1 49 ? 6.991 5.024 -24.105 1.00 10.49 50 PHE B O 1
ATOM 1473 N N . MET B 1 50 ? 8.910 4.944 -22.978 1.00 9.92 51 MET B N 1
ATOM 1474 C CA . MET B 1 50 ? 9.658 4.362 -24.090 1.00 10.89 51 MET B CA 1
ATOM 1475 C C . MET B 1 50 ? 9.147 2.947 -24.435 1.00 11.18 51 MET B C 1
ATOM 1476 O O . MET B 1 50 ? 8.993 2.603 -25.613 1.00 11.70 51 MET B O 1
ATOM 1481 N N . THR B 1 51 ? 8.815 2.155 -23.432 1.00 10.40 52 THR B N 1
ATOM 1482 C CA . THR B 1 51 ? 8.293 0.802 -23.644 1.00 11.82 52 THR B CA 1
ATOM 1483 C C . THR B 1 51 ? 6.958 0.853 -24.434 1.00 12.22 52 THR B C 1
ATOM 1484 O O . THR B 1 51 ? 6.757 0.116 -25.420 1.00 12.12 52 THR B O 1
ATOM 1488 N N . TYR B 1 52 ? 6.093 1.775 -24.073 1.00 11.49 53 TYR B N 1
ATOM 1489 C CA . TYR B 1 52 ? 4.843 1.973 -24.795 1.00 12.80 53 TYR B CA 1
ATOM 1490 C C . TYR B 1 52 ? 5.174 2.327 -26.243 1.00 13.17 53 TYR B C 1
ATOM 1491 O O . TYR B 1 52 ? 4.632 1.729 -27.195 1.00 12.80 53 TYR B O 1
ATOM 1500 N N . ALA B 1 53 ? 6.085 3.281 -26.417 1.00 12.67 54 ALA B N 1
ATOM 1501 C CA . ALA B 1 53 ? 6.362 3.827 -27.744 1.00 13.25 54 ALA B CA 1
ATOM 1502 C C . ALA B 1 53 ? 6.941 2.787 -28.696 1.00 13.44 54 ALA B C 1
ATOM 1503 O O . ALA B 1 53 ? 6.738 2.866 -29.916 1.00 13.84 54 ALA B O 1
ATOM 1505 N N . PHE B 1 54 ? 7.675 1.828 -28.163 1.00 12.66 55 PHE B N 1
ATOM 1506 C CA . PHE B 1 54 ? 8.300 0.796 -28.970 1.00 13.35 55 PHE B CA 1
ATOM 1507 C C . PHE B 1 54 ? 7.357 -0.377 -29.226 1.00 14.81 55 PHE B C 1
ATOM 1508 O O . PHE B 1 54 ? 7.752 -1.372 -29.857 1.00 16.37 55 PHE B O 1
ATOM 1516 N N . GLY B 1 55 ? 6.105 -0.257 -28.775 1.00 13.37 56 GLY B N 1
ATOM 1517 C CA . GLY B 1 55 ? 5.042 -1.224 -29.143 1.00 15.30 56 GLY B CA 1
ATOM 1518 C C . GLY B 1 55 ? 4.433 -1.996 -27.994 1.00 15.98 56 GLY B C 1
ATOM 1519 O O . GLY B 1 55 ? 3.562 -2.823 -28.195 1.00 18.29 56 GLY B O 1
ATOM 1520 N N . GLY B 1 56 ? 4.897 -1.727 -26.781 1.00 15.24 57 GLY B N 1
ATOM 1521 C CA . GLY B 1 56 ? 4.392 -2.410 -25.587 1.00 15.76 57 GLY B CA 1
ATOM 1522 C C . GLY B 1 56 ? 3.146 -1.791 -25.036 1.00 17.04 57 GLY B C 1
ATOM 1523 O O . GLY B 1 56 ? 3.020 -1.611 -23.837 1.00 16.93 57 GLY B O 1
ATOM 1524 N N . THR B 1 57 ? 2.201 -1.481 -25.912 1.00 17.96 58 THR B N 1
ATOM 1525 C CA . THR B 1 57 ? 1.041 -0.675 -25.542 1.00 17.91 58 THR B CA 1
ATOM 1526 C C . THR B 1 57 ? 0.058 -1.453 -24.689 1.00 18.24 58 THR B C 1
ATOM 1527 O O . THR B 1 57 ? -0.630 -0.879 -23.804 1.00 19.70 58 THR B O 1
ATOM 1531 N N . ASP B 1 58 ? 0.065 -2.776 -24.849 1.00 19.68 59 ASP B N 1
ATOM 1532 C CA . ASP B 1 58 ? -0.809 -3.619 -24.075 1.00 21.64 59 ASP B CA 1
ATOM 1533 C C . ASP B 1 58 ? -0.449 -3.642 -22.584 1.00 21.30 59 ASP B C 1
ATOM 1534 O O . ASP B 1 58 ? -1.268 -3.998 -21.772 1.00 23.00 59 ASP B O 1
ATOM 1539 N N . ARG B 1 59 ? 0.785 -3.244 -22.253 1.00 19.43 60 ARG B N 1
ATOM 1540 C CA . ARG B 1 59 ? 1.222 -3.088 -20.852 1.00 20.13 60 ARG B CA 1
ATOM 1541 C C . ARG B 1 59 ? 0.541 -1.899 -20.123 1.00 20.41 60 ARG B C 1
ATOM 1542 O O . ARG B 1 59 ? 0.624 -1.800 -18.909 1.00 21.58 60 ARG B O 1
ATOM 1550 N N . PHE B 1 60 ? -0.144 -1.026 -20.877 1.00 19.20 61 PHE B N 1
ATOM 1551 C CA . PHE B 1 60 ? -0.634 0.276 -20.358 1.00 19.66 61 PHE B CA 1
ATOM 1552 C C . PHE B 1 60 ? -2.056 0.544 -20.839 1.00 19.89 61 PHE B C 1
ATOM 1553 O O . PHE B 1 60 ? -2.288 1.383 -21.733 1.00 20.26 61 PHE B O 1
ATOM 1561 N N . PRO B 1 61 ? -3.018 -0.164 -20.272 1.00 22.57 62 PRO B N 1
ATOM 1562 C CA . PRO B 1 61 ? -4.400 0.001 -20.731 1.00 23.34 62 PRO B CA 1
ATOM 1563 C C . PRO B 1 61 ? -4.915 1.436 -20.564 1.00 21.54 62 PRO B C 1
ATOM 1564 O O . PRO B 1 61 ? -4.550 2.135 -19.604 1.00 20.65 62 PRO B O 1
ATOM 1568 N N . GLY B 1 62 ? -5.767 1.877 -21.492 1.00 21.63 63 GLY B N 1
ATOM 1569 C CA . GLY B 1 62 ? -6.248 3.259 -21.508 1.00 23.44 63 GLY B CA 1
ATOM 1570 C C . GLY B 1 62 ? -6.854 3.690 -20.193 1.00 23.54 63 GLY B C 1
ATOM 1571 O O . GLY B 1 62 ? -6.725 4.833 -19.781 1.00 22.29 63 GLY B O 1
ATOM 1572 N N . ARG B 1 63 ? -7.616 2.807 -19.579 1.00 25.74 64 ARG B N 1
ATOM 1573 C CA A ARG B 1 63 ? -8.345 3.112 -18.355 0.40 25.17 64 ARG B CA 1
ATOM 1574 C CA B ARG B 1 63 ? -8.329 3.181 -18.384 0.60 25.12 64 ARG B CA 1
ATOM 1575 C C . ARG B 1 63 ? -7.366 3.462 -17.227 1.00 24.49 64 ARG B C 1
ATOM 1576 O O . ARG B 1 63 ? -7.541 4.439 -16.509 1.00 24.05 64 ARG B O 1
ATOM 1591 N N . SER B 1 64 ? -6.310 2.672 -17.116 1.00 23.35 65 SER B N 1
ATOM 1592 C CA . SER B 1 64 ? -5.245 2.945 -16.143 1.00 23.29 65 SER B CA 1
ATOM 1593 C C . SER B 1 64 ? -4.546 4.268 -16.433 1.00 22.55 65 SER B C 1
ATOM 1594 O O . SER B 1 64 ? -4.156 4.983 -15.503 1.00 22.20 65 SER B O 1
ATOM 1597 N N . MET B 1 65 ? -4.251 4.509 -17.699 1.00 20.59 66 MET B N 1
ATOM 1598 C CA . MET B 1 65 ? -3.540 5.737 -18.081 1.00 18.78 66 MET B CA 1
ATOM 1599 C C . MET B 1 65 ? -4.380 6.987 -17.806 1.00 19.84 66 MET B C 1
ATOM 1600 O O . MET B 1 65 ? -3.862 8.017 -17.399 1.00 17.93 66 MET B O 1
ATOM 1605 N N . ARG B 1 66 ? -5.680 6.880 -17.951 1.00 19.89 67 ARG B N 1
ATOM 1606 C CA . ARG B 1 66 ? -6.525 7.992 -17.688 1.00 20.25 67 ARG B CA 1
ATOM 1607 C C . ARG B 1 66 ? -6.476 8.356 -16.181 1.00 20.14 67 ARG B C 1
ATOM 1608 O O . ARG B 1 66 ? -6.213 9.503 -15.803 1.00 20.73 67 ARG B O 1
ATOM 1616 N N . ALA B 1 67 ? -6.605 7.355 -15.316 1.00 20.40 68 ALA B N 1
ATOM 1617 C CA . ALA B 1 67 ? -6.581 7.608 -13.887 1.00 22.21 68 ALA B CA 1
ATOM 1618 C C . ALA B 1 67 ? -5.198 8.037 -13.410 1.00 20.77 68 ALA B C 1
ATOM 1619 O O . ALA B 1 67 ? -5.073 8.846 -12.484 1.00 22.79 68 ALA B O 1
ATOM 1621 N N . ALA B 1 68 ? -4.164 7.478 -14.023 1.00 20.51 69 ALA B N 1
ATOM 1622 C CA . ALA B 1 68 ? -2.780 7.732 -13.592 1.00 18.22 69 ALA B CA 1
ATOM 1623 C C . ALA B 1 68 ? -2.410 9.212 -13.763 1.00 19.43 69 ALA B C 1
ATOM 1624 O O . ALA B 1 68 ? -1.584 9.728 -13.032 1.00 19.85 69 ALA B O 1
ATOM 1626 N N . HIS B 1 69 ? -2.976 9.858 -14.782 1.00 16.28 70 HIS B N 1
ATOM 1627 C CA . HIS B 1 69 ? -2.556 11.201 -15.156 1.00 15.24 70 HIS B CA 1
ATOM 1628 C C . HIS B 1 69 ? -3.618 12.260 -14.825 1.00 14.60 70 HIS B C 1
ATOM 1629 O O . HIS B 1 69 ? -3.396 13.455 -15.044 1.00 14.48 70 HIS B O 1
ATOM 1636 N N . GLN B 1 70 ? -4.738 11.846 -14.225 1.00 15.70 71 GLN B N 1
ATOM 1637 C CA . GLN B 1 70 ? -5.869 12.768 -14.009 1.00 17.66 71 GLN B CA 1
ATOM 1638 C C . GLN B 1 70 ? -5.468 13.964 -13.142 1.00 16.45 71 GLN B C 1
ATOM 1639 O O . GLN B 1 70 ? -5.851 15.102 -13.408 1.00 15.69 71 GLN B O 1
ATOM 1645 N N . ASP B 1 71 ? -4.718 13.718 -12.085 1.00 17.69 72 ASP B N 1
ATOM 1646 C CA A ASP B 1 71 ? -4.364 14.791 -11.190 0.50 18.25 72 ASP B CA 1
ATOM 1647 C CA B ASP B 1 71 ? -4.352 14.777 -11.177 0.50 17.68 72 ASP B CA 1
ATOM 1648 C C . ASP B 1 71 ? -3.390 15.768 -11.843 1.00 15.88 72 ASP B C 1
ATOM 1649 O O . ASP B 1 71 ? -3.430 16.964 -11.571 1.00 16.37 72 ASP B O 1
ATOM 1658 N N . LEU B 1 72 ? -2.541 15.282 -12.742 1.00 15.50 73 LEU B N 1
ATOM 1659 C CA . LEU B 1 72 ? -1.692 16.191 -13.510 1.00 14.01 73 LEU B CA 1
ATOM 1660 C C . LEU B 1 72 ? -2.540 17.145 -14.346 1.00 13.14 73 LEU B C 1
ATOM 1661 O O . LEU B 1 72 ? -2.193 18.312 -14.494 1.00 13.12 73 LEU B O 1
ATOM 1666 N N . VAL B 1 73 ? -3.585 16.623 -14.978 1.00 13.07 74 VAL B N 1
ATOM 1667 C CA . VAL B 1 73 ? -4.438 17.457 -15.836 1.00 13.11 74 VAL B CA 1
ATOM 1668 C C . VAL B 1 73 ? -5.216 18.479 -14.971 1.00 14.12 74 VAL B C 1
ATOM 1669 O O . VAL B 1 73 ? -5.307 19.643 -15.321 1.00 14.55 74 VAL B O 1
ATOM 1673 N N . GLU B 1 74 ? -5.722 18.039 -13.827 1.00 16.04 75 GLU B N 1
ATOM 1674 C CA A GLU B 1 74 ? -6.590 18.879 -12.999 0.50 17.62 75 GLU B CA 1
ATOM 1675 C CA B GLU B 1 74 ? -6.577 18.906 -13.019 0.50 17.84 75 GLU B CA 1
ATOM 1676 C C . GLU B 1 74 ? -5.769 19.913 -12.225 1.00 17.22 75 GLU B C 1
ATOM 1677 O O . GLU B 1 74 ? -6.169 21.074 -12.100 1.00 18.74 75 GLU B O 1
ATOM 1688 N N . ASN B 1 75 ? -4.631 19.486 -11.704 1.00 15.95 76 ASN B N 1
ATOM 1689 C CA . ASN B 1 75 ? -3.957 20.259 -10.664 1.00 15.64 76 ASN B CA 1
ATOM 1690 C C . ASN B 1 75 ? -2.551 20.698 -11.048 1.00 15.17 76 ASN B C 1
ATOM 1691 O O . ASN B 1 75 ? -1.886 21.338 -10.267 1.00 16.48 76 ASN B O 1
ATOM 1696 N N . ALA B 1 76 ? -2.096 20.381 -12.266 1.00 13.73 77 ALA B N 1
ATOM 1697 C CA . ALA B 1 76 ? -0.770 20.817 -12.706 1.00 12.81 77 ALA B CA 1
ATOM 1698 C C . ALA B 1 76 ? -0.760 21.288 -14.172 1.00 12.05 77 ALA B C 1
ATOM 1699 O O . ALA B 1 76 ? 0.292 21.543 -14.740 1.00 13.84 77 ALA B O 1
ATOM 1701 N N . GLY B 1 77 ? -1.942 21.457 -14.756 1.00 12.84 78 GLY B N 1
ATOM 1702 C CA . GLY B 1 77 ? -2.022 22.111 -16.043 1.00 11.51 78 GLY B CA 1
ATOM 1703 C C . GLY B 1 77 ? -1.562 21.247 -17.234 1.00 11.00 78 GLY B C 1
ATOM 1704 O O . GLY B 1 77 ? -1.255 21.778 -18.284 1.00 12.10 78 GLY B O 1
ATOM 1705 N N . LEU B 1 78 ? -1.474 19.936 -17.069 1.00 11.23 79 LEU B N 1
ATOM 1706 C CA . LEU B 1 78 ? -0.973 19.069 -18.145 1.00 11.55 79 LEU B CA 1
ATOM 1707 C C . LEU B 1 78 ? -1.840 19.209 -19.387 1.00 11.39 79 LEU B C 1
ATOM 1708 O O . LEU B 1 78 ? -3.031 19.003 -19.342 1.00 12.11 79 LEU B O 1
ATOM 1713 N N . THR B 1 79 ? -1.213 19.525 -20.506 1.00 10.29 80 THR B N 1
ATOM 1714 C CA . THR B 1 79 ? -1.944 19.726 -21.748 1.00 10.15 80 THR B CA 1
ATOM 1715 C C . THR B 1 79 ? -1.053 19.359 -22.982 1.00 10.24 80 THR B C 1
ATOM 1716 O O . THR B 1 79 ? -0.042 18.675 -22.859 1.00 10.85 80 THR B O 1
ATOM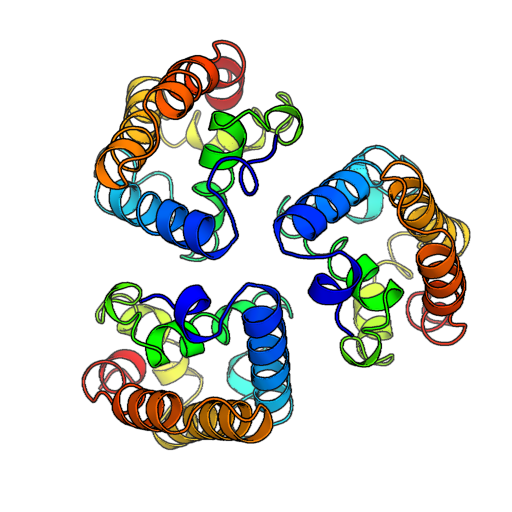 1720 N N . ASP B 1 80 ? -1.534 19.697 -24.177 1.00 10.52 81 ASP B N 1
ATOM 1721 C CA . ASP B 1 80 ? -0.961 19.199 -25.423 1.00 11.67 81 ASP B CA 1
ATOM 1722 C C . ASP B 1 80 ? 0.521 19.504 -25.559 1.00 11.59 81 ASP B C 1
ATOM 1723 O O . ASP B 1 80 ? 1.298 18.635 -25.911 1.00 11.29 81 ASP B O 1
ATOM 1728 N N . VAL B 1 81 ? 0.931 20.728 -25.236 1.00 11.19 82 VAL B N 1
ATOM 1729 C CA . VAL B 1 81 ? 2.327 21.094 -25.429 1.00 11.78 82 VAL B CA 1
ATOM 1730 C C . VAL B 1 81 ? 3.248 20.166 -24.612 1.00 11.29 82 VAL B C 1
ATOM 1731 O O . VAL B 1 81 ? 4.356 19.845 -25.034 1.00 10.73 82 VAL B O 1
ATOM 1735 N N . HIS B 1 82 ? 2.793 19.760 -23.447 1.00 10.46 83 HIS B N 1
ATOM 1736 C CA . HIS B 1 82 ? 3.574 18.884 -22.568 1.00 10.31 83 HIS B CA 1
ATOM 1737 C C . HIS B 1 82 ? 3.659 17.465 -23.091 1.00 10.37 83 HIS B C 1
ATOM 1738 O O . HIS B 1 82 ? 4.742 16.863 -23.132 1.00 9.45 83 HIS B O 1
ATOM 1745 N N . PHE B 1 83 ? 2.530 16.916 -23.505 1.00 10.68 84 PHE B N 1
ATOM 1746 C CA . PHE B 1 83 ? 2.535 15.590 -24.110 1.00 11.24 84 PHE B CA 1
ATOM 1747 C C . PHE B 1 83 ? 3.487 15.578 -25.301 1.00 11.80 84 PHE B C 1
ATOM 1748 O O . PHE B 1 83 ? 4.312 14.660 -25.463 1.00 10.89 84 PHE B O 1
ATOM 1756 N N . ASP B 1 84 ? 3.375 16.589 -26.138 1.00 11.57 85 ASP B N 1
ATOM 1757 C CA . ASP B 1 84 ? 4.183 16.653 -27.345 1.00 12.47 85 ASP B CA 1
ATOM 1758 C C . ASP B 1 84 ? 5.672 16.826 -27.016 1.00 11.74 85 ASP B C 1
ATOM 1759 O O . ASP B 1 84 ? 6.529 16.295 -27.709 1.00 12.45 85 ASP B O 1
ATOM 1764 N N . ALA B 1 85 ? 5.986 17.565 -25.958 1.00 9.93 86 ALA B N 1
ATOM 1765 C CA . ALA B 1 85 ? 7.366 17.790 -25.582 1.00 10.54 86 ALA B CA 1
ATOM 1766 C C . ALA B 1 85 ? 8.040 16.484 -25.112 1.00 10.56 86 ALA B C 1
ATOM 1767 O O . ALA B 1 85 ? 9.163 16.214 -25.486 1.00 10.80 86 ALA B O 1
ATOM 1769 N N . ILE B 1 86 ? 7.365 15.683 -24.305 1.00 9.52 87 ILE B N 1
ATOM 1770 C CA . ILE B 1 86 ? 8.005 14.451 -23.837 1.00 10.33 87 ILE B CA 1
ATOM 1771 C C . ILE B 1 86 ? 8.126 13.449 -24.993 1.00 9.97 87 ILE B C 1
ATOM 1772 O O . ILE B 1 86 ? 9.193 12.846 -25.152 1.00 10.07 87 ILE B O 1
ATOM 1777 N N . ALA B 1 87 ? 7.147 13.394 -25.889 1.00 9.65 88 ALA B N 1
ATOM 1778 C CA . ALA B 1 87 ? 7.274 12.573 -27.093 1.00 10.38 88 ALA B CA 1
ATOM 1779 C C . ALA B 1 87 ? 8.408 13.050 -27.979 1.00 11.04 88 ALA B C 1
ATOM 1780 O O . ALA B 1 87 ? 9.199 12.234 -28.492 1.00 12.27 88 ALA B O 1
ATOM 1782 N N . GLU B 1 88 ? 8.546 14.363 -28.120 1.00 11.20 89 GLU B N 1
ATOM 1783 C CA . GLU B 1 88 ? 9.680 14.939 -28.866 1.00 12.67 89 GLU B CA 1
ATOM 1784 C C . GLU B 1 88 ? 11.020 14.581 -28.242 1.00 13.25 89 GLU B C 1
ATOM 1785 O O . GLU B 1 88 ? 11.940 14.164 -28.937 1.00 13.41 89 GLU B O 1
ATOM 1791 N N . ASN B 1 89 ? 11.117 14.643 -26.927 1.00 11.05 90 ASN B N 1
ATOM 1792 C CA . ASN B 1 89 ? 12.342 14.238 -26.232 1.00 11.88 90 ASN B CA 1
ATOM 1793 C C . ASN B 1 89 ? 12.706 12.784 -26.464 1.00 11.80 90 ASN B C 1
ATOM 1794 O O . ASN B 1 89 ? 13.897 12.447 -26.558 1.00 11.77 90 ASN B O 1
ATOM 1799 N N . LEU B 1 90 ? 11.714 11.902 -26.539 1.00 10.40 91 LEU B N 1
ATOM 1800 C CA . LEU B 1 90 ? 11.985 10.500 -26.889 1.00 10.70 91 LEU B CA 1
ATOM 1801 C C . LEU B 1 90 ? 12.588 10.402 -28.317 1.00 11.07 91 LEU B C 1
ATOM 1802 O O . LEU B 1 90 ? 13.613 9.748 -28.512 1.00 11.13 91 LEU B O 1
ATOM 1807 N N . VAL B 1 91 ? 11.957 11.035 -29.284 1.00 11.48 92 VAL B N 1
ATOM 1808 C CA . VAL B 1 91 ? 12.429 10.966 -30.653 1.00 12.60 92 VAL B CA 1
ATOM 1809 C C . VAL B 1 91 ? 13.823 11.568 -30.789 1.00 12.96 92 VAL B C 1
ATOM 1810 O O . VAL B 1 91 ? 14.717 10.949 -31.412 1.00 12.75 92 VAL B O 1
ATOM 1814 N N . LEU B 1 92 ? 14.071 12.690 -30.110 1.00 12.06 93 LEU B N 1
ATOM 1815 C CA . LEU B 1 92 ? 15.412 13.314 -30.107 1.00 13.53 93 LEU B CA 1
ATOM 1816 C C . LEU B 1 92 ? 16.455 12.393 -29.495 1.00 13.80 93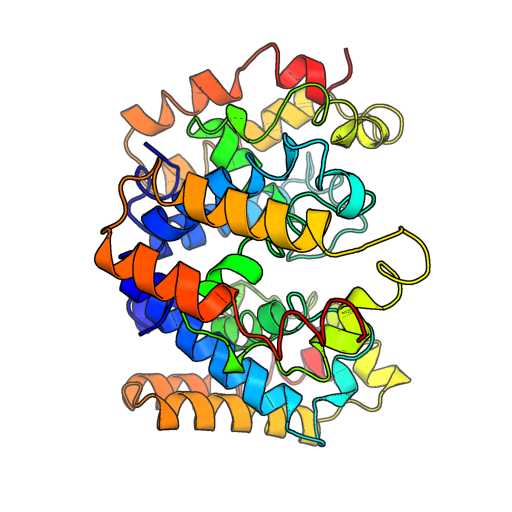 LEU B C 1
ATOM 1817 O O . LEU B 1 92 ? 17.596 12.334 -29.967 1.00 14.90 93 LEU B O 1
ATOM 1822 N N . THR B 1 93 ? 16.098 11.702 -28.420 1.00 12.05 94 THR B N 1
ATOM 1823 C CA . THR B 1 93 ? 16.958 10.730 -27.794 1.00 12.86 94 THR B CA 1
ATOM 1824 C C . THR B 1 93 ? 17.358 9.650 -28.774 1.00 12.81 94 THR B C 1
ATOM 1825 O O . THR B 1 93 ? 18.549 9.326 -28.919 1.00 11.47 94 THR B O 1
ATOM 1829 N N . LEU B 1 94 ? 16.393 9.072 -29.458 1.00 12.09 95 LEU B N 1
ATOM 1830 C CA . LEU B 1 94 ? 16.660 7.959 -30.351 1.00 12.06 95 LEU B CA 1
ATOM 1831 C C . LEU B 1 94 ? 17.521 8.407 -31.530 1.00 13.17 95 LEU B C 1
ATOM 1832 O O . LEU B 1 94 ? 18.399 7.659 -31.983 1.00 13.72 95 LEU B O 1
ATOM 1837 N N . GLN B 1 95 ? 17.336 9.638 -31.964 1.00 13.51 96 GLN B N 1
ATOM 1838 C CA A GLN B 1 95 ? 18.175 10.170 -33.021 0.40 14.55 96 GLN B CA 1
ATOM 1839 C CA B GLN B 1 95 ? 18.186 10.214 -33.028 0.60 14.35 96 GLN B CA 1
ATOM 1840 C C . GLN B 1 95 ? 19.609 10.406 -32.536 1.00 14.23 96 GLN B C 1
ATOM 1841 O O . GLN B 1 95 ? 20.563 10.080 -33.232 1.00 15.34 96 GLN B O 1
ATOM 1852 N N . GLU B 1 96 ? 19.774 10.942 -31.324 1.00 13.24 97 GLU B N 1
ATOM 1853 C CA . GLU B 1 96 ? 21.133 11.100 -30.791 1.00 15.17 97 GLU B CA 1
ATOM 1854 C C . GLU B 1 96 ? 21.856 9.775 -30.692 1.00 14.97 97 GLU B C 1
ATOM 1855 O O . GLU B 1 96 ? 23.078 9.716 -30.841 1.00 15.43 97 GLU B O 1
ATOM 1861 N N . LEU B 1 97 ? 21.118 8.717 -30.326 1.00 14.42 98 LEU B N 1
ATOM 1862 C CA . LEU B 1 97 ? 21.689 7.390 -30.184 1.00 13.83 98 LEU B CA 1
ATOM 1863 C C . LEU B 1 97 ? 21.922 6.726 -31.549 1.00 13.28 98 LEU B C 1
ATOM 1864 O O . LEU B 1 97 ? 22.474 5.621 -31.631 1.00 15.28 98 LEU B O 1
ATOM 1869 N N . ASN B 1 98 ? 21.420 7.381 -32.610 1.00 14.48 99 ASN B N 1
ATOM 1870 C CA . ASN B 1 98 ? 21.491 6.862 -33.983 1.00 15.51 99 ASN B CA 1
ATOM 1871 C C . ASN B 1 98 ? 20.805 5.501 -34.111 1.00 15.52 99 ASN B C 1
ATOM 1872 O O . ASN B 1 98 ? 21.222 4.639 -34.855 1.00 16.96 99 ASN B O 1
ATOM 1877 N N . VAL B 1 99 ? 19.644 5.396 -33.467 1.00 15.76 100 VAL B N 1
ATOM 1878 C CA . VAL B 1 99 ? 18.752 4.264 -33.660 1.00 16.76 100 VAL B CA 1
ATOM 1879 C C . VAL B 1 99 ? 18.230 4.268 -35.100 1.00 18.26 100 VAL B C 1
ATOM 1880 O O . VAL B 1 99 ? 18.114 5.338 -35.723 1.00 17.60 100 VAL B O 1
ATOM 1884 N N . SER B 1 100 ? 17.997 3.084 -35.664 1.00 18.02 101 SER B N 1
ATOM 1885 C CA . SER B 1 100 ? 17.559 2.977 -37.053 1.00 21.71 101 SER B CA 1
ATOM 1886 C C . SER B 1 100 ? 16.339 3.832 -37.306 1.00 22.74 101 SER B C 1
ATOM 1887 O O . SER B 1 100 ? 15.415 3.890 -36.482 1.00 17.96 101 SER B O 1
ATOM 1890 N N . GLN B 1 101 ? 16.338 4.522 -38.439 1.00 23.40 102 GLN B N 1
ATOM 1891 C CA . GLN B 1 101 ? 15.241 5.388 -38.798 1.00 23.48 102 GLN B CA 1
ATOM 1892 C C . GLN B 1 101 ? 13.928 4.607 -38.944 1.00 24.23 102 GLN B C 1
ATOM 1893 O O . GLN B 1 101 ? 12.862 5.123 -38.611 1.00 22.60 102 GLN B O 1
ATOM 1899 N N . ASP B 1 102 ? 14.012 3.337 -39.335 1.00 23.59 103 ASP B N 1
ATOM 1900 C CA . ASP B 1 102 ? 12.828 2.486 -39.406 1.00 26.06 103 ASP B CA 1
ATOM 1901 C C . ASP B 1 102 ? 12.177 2.318 -38.019 1.00 23.68 103 ASP B C 1
ATOM 1902 O O . ASP B 1 102 ? 10.952 2.396 -37.892 1.00 23.92 103 ASP B O 1
ATOM 1907 N N . LEU B 1 103 ? 13.004 2.133 -36.988 1.00 20.19 104 LEU B N 1
ATOM 1908 C CA . LEU B 1 103 ? 12.480 1.989 -35.626 1.00 19.59 104 LEU B CA 1
ATOM 1909 C C . LEU B 1 103 ? 11.895 3.295 -35.147 1.00 18.22 104 LEU B C 1
ATOM 1910 O O . LEU B 1 103 ? 10.848 3.318 -34.521 1.00 17.13 104 LEU B O 1
ATOM 1915 N N . ILE B 1 104 ? 12.578 4.391 -35.437 1.00 16.25 105 ILE B N 1
ATOM 1916 C CA . ILE B 1 104 ? 12.113 5.694 -35.031 1.00 15.78 105 ILE B CA 1
ATOM 1917 C C . ILE B 1 104 ? 10.778 6.046 -35.687 1.00 16.22 105 ILE B C 1
ATOM 1918 O O . ILE B 1 104 ? 9.874 6.578 -35.035 1.00 16.57 105 ILE B O 1
ATOM 1923 N N . ASP B 1 105 ? 10.657 5.750 -36.975 1.00 19.06 106 ASP B N 1
ATOM 1924 C CA . ASP B 1 105 ? 9.390 5.942 -37.673 1.00 20.73 106 ASP B CA 1
ATOM 1925 C C . ASP B 1 105 ? 8.222 5.223 -36.998 1.00 19.77 106 ASP B C 1
ATOM 1926 O O . ASP B 1 105 ? 7.144 5.779 -36.882 1.00 20.47 106 ASP B O 1
ATOM 1931 N N . GLU B 1 106 ? 8.426 3.970 -36.581 1.00 20.86 107 GLU B N 1
ATOM 1932 C CA . GLU B 1 106 ? 7.370 3.237 -35.896 1.00 21.91 107 GLU B CA 1
ATOM 1933 C C . GLU B 1 106 ? 7.064 3.854 -34.528 1.00 20.06 107 GLU B C 1
ATOM 1934 O O . GLU B 1 106 ? 5.931 3.860 -34.088 1.00 20.05 107 GLU B O 1
ATOM 1940 N N . VAL B 1 107 ? 8.104 4.296 -33.825 1.00 16.92 108 VAL B N 1
ATOM 1941 C CA . VAL B 1 107 ? 7.923 4.954 -32.555 1.00 17.12 108 VAL B CA 1
ATOM 1942 C C . VAL B 1 107 ? 7.061 6.212 -32.701 1.00 17.79 108 VAL B C 1
ATOM 1943 O O . VAL B 1 107 ? 6.153 6.444 -31.907 1.00 17.05 108 VAL B O 1
ATOM 1947 N N . VAL B 1 108 ? 7.334 7.007 -33.714 1.00 16.60 109 VAL B N 1
ATOM 1948 C CA . VAL B 1 108 ? 6.548 8.191 -33.971 1.00 18.27 109 VAL B CA 1
ATOM 1949 C C . VAL B 1 108 ? 5.067 7.824 -34.169 1.00 18.27 109 VAL B C 1
ATOM 1950 O O . VAL B 1 108 ? 4.188 8.424 -33.544 1.00 21.54 109 VAL B O 1
ATOM 1954 N N . THR B 1 109 ? 4.808 6.766 -34.931 1.00 19.23 110 THR B N 1
ATOM 1955 C CA . THR B 1 109 ? 3.441 6.332 -35.193 1.00 22.43 110 THR B CA 1
ATOM 1956 C C . THR B 1 109 ? 2.750 5.851 -33.919 1.00 23.00 110 THR B C 1
ATOM 1957 O O . THR B 1 109 ? 1.608 6.260 -33.625 1.00 24.62 110 THR B O 1
ATOM 1961 N N . ILE B 1 110 ? 3.449 5.030 -33.132 1.00 22.17 111 ILE B N 1
ATOM 1962 C CA . ILE B 1 110 ? 2.855 4.453 -31.923 1.00 24.21 111 ILE B CA 1
ATOM 1963 C C . ILE B 1 110 ? 2.613 5.510 -30.856 1.00 22.89 111 ILE B C 1
ATOM 1964 O O . ILE B 1 110 ? 1.548 5.531 -30.232 1.00 23.64 111 ILE B O 1
ATOM 1969 N N . VAL B 1 111 ? 3.600 6.370 -30.626 1.00 23.64 112 VAL B N 1
ATOM 1970 C CA . VAL B 1 111 ? 3.537 7.332 -29.529 1.00 25.21 112 VAL B CA 1
ATOM 1971 C C . VAL B 1 111 ? 2.527 8.424 -29.879 1.00 25.45 112 VAL B C 1
ATOM 1972 O O . VAL B 1 111 ? 2.049 9.122 -28.992 1.00 27.38 112 VAL B O 1
ATOM 1976 N N . GLY B 1 112 ? 2.070 8.420 -31.142 1.00 28.09 113 GLY B N 1
ATOM 1977 C CA . GLY B 1 112 ? 1.040 9.354 -31.606 1.00 30.25 113 GLY B CA 1
ATOM 1978 C C . GLY B 1 112 ? -0.378 8.803 -31.547 1.00 29.35 113 GLY B C 1
ATOM 1979 O O . GLY B 1 112 ? -1.283 9.372 -32.128 1.00 32.16 113 GLY B O 1
ATOM 1980 N N . SER B 1 113 ? -0.541 7.627 -30.967 1.00 25.27 114 SER B N 1
ATOM 1981 C CA . SER B 1 113 ? -1.869 7.058 -30.689 1.00 23.82 114 SER B CA 1
ATOM 1982 C C . SER B 1 113 ? -2.839 8.133 -30.188 1.00 20.38 114 SER B C 1
ATOM 1983 O O . SER B 1 113 ? -2.576 8.791 -29.170 1.00 18.50 114 SER B O 1
ATOM 1986 N N . VAL B 1 114 ? -3.958 8.298 -30.904 1.00 19.41 115 VAL B N 1
ATOM 1987 C CA A VAL B 1 114 ? -5.027 9.202 -30.466 0.50 20.19 115 VAL B CA 1
ATOM 1988 C CA B VAL B 1 114 ? -5.031 9.194 -30.485 0.50 19.26 115 VAL B CA 1
ATOM 1989 C C . VAL B 1 114 ? -5.627 8.744 -29.141 1.00 18.66 115 VAL B C 1
ATOM 1990 O O . VAL B 1 114 ? -5.862 9.561 -28.248 1.00 17.33 115 VAL B O 1
ATOM 1997 N N . GLN B 1 115 ? -5.792 7.432 -28.974 1.00 18.63 116 GLN B N 1
ATOM 1998 C CA . GLN B 1 115 ? -6.396 6.902 -27.763 1.00 18.24 116 GLN B CA 1
ATOM 1999 C C . GLN B 1 115 ? -5.529 7.196 -26.537 1.00 17.23 116 GLN B C 1
ATOM 2000 O O . GLN B 1 115 ? -6.010 7.684 -25.560 1.00 16.59 116 GLN B O 1
ATOM 2006 N N . HIS B 1 116 ? -4.249 6.895 -26.611 1.00 18.15 117 HIS B N 1
ATOM 2007 C CA . HIS B 1 116 ? -3.376 7.107 -25.449 1.00 17.84 117 HIS B CA 1
ATOM 2008 C C . HIS B 1 116 ? -3.255 8.604 -25.129 1.00 16.73 117 HIS B C 1
ATOM 2009 O O . HIS B 1 116 ? -3.303 9.000 -23.966 1.00 16.06 117 HIS B O 1
ATOM 2016 N N . ARG B 1 117 ? -3.119 9.431 -26.156 1.00 15.68 118 ARG B N 1
ATOM 2017 C CA . ARG B 1 117 ? -3.035 10.874 -25.971 1.00 15.93 118 ARG B CA 1
ATOM 2018 C C . ARG B 1 117 ? -4.266 11.367 -25.221 1.00 15.90 118 ARG B C 1
ATOM 2019 O O . ARG B 1 117 ? -4.167 12.159 -24.270 1.00 15.68 118 ARG B O 1
ATOM 2027 N N . ASN B 1 118 ? -5.434 10.958 -25.671 1.00 15.02 119 ASN B N 1
ATOM 2028 C CA A ASN B 1 118 ? -6.696 11.425 -25.086 0.50 15.84 119 ASN B CA 1
ATOM 2029 C CA B ASN B 1 118 ? -6.649 11.491 -25.108 0.50 15.73 119 ASN B CA 1
ATOM 2030 C C . ASN B 1 118 ? -6.978 10.849 -23.724 1.00 17.49 119 ASN B C 1
ATOM 2031 O O . ASN B 1 118 ? -7.593 11.492 -22.873 1.00 20.47 119 ASN B O 1
ATOM 2040 N N . ASP B 1 119 ? -6.451 9.666 -23.457 1.00 15.87 120 ASP B N 1
ATOM 2041 C CA . ASP B 1 119 ? -6.572 9.089 -22.123 1.00 17.42 120 ASP B CA 1
ATOM 2042 C C . ASP B 1 119 ? -5.621 9.746 -21.111 1.00 16.05 120 ASP B C 1
ATOM 2043 O O . ASP B 1 119 ? -6.034 10.153 -20.026 1.00 16.41 120 ASP B O 1
ATOM 2048 N N . VAL B 1 120 ? -4.369 9.961 -21.497 1.00 14.31 121 VAL B N 1
ATOM 2049 C CA . VAL B 1 120 ? -3.448 10.719 -20.634 1.00 13.66 121 VAL B CA 1
ATOM 2050 C C . VAL B 1 120 ? -3.984 12.133 -20.311 1.00 14.26 121 VAL B C 1
ATOM 2051 O O . VAL B 1 120 ? -3.922 12.579 -19.165 1.00 14.90 121 VAL B O 1
ATOM 2055 N N . LEU B 1 121 ? -4.426 12.855 -21.347 1.00 14.47 122 LEU B N 1
ATOM 2056 C CA . LEU B 1 121 ? -4.890 14.239 -21.184 1.00 14.97 122 LEU B CA 1
ATOM 2057 C C . LEU B 1 121 ? -6.340 14.303 -20.702 1.00 18.68 122 LEU B C 1
ATOM 2058 O O . LEU B 1 121 ? -6.863 15.384 -20.487 1.00 18.91 122 LEU B O 1
ATOM 2063 N N . ASN B 1 122 ? -6.914 13.137 -20.382 1.00 18.39 123 ASN B N 1
ATOM 2064 C CA . ASN B 1 122 ? -8.258 13.047 -19.818 1.00 20.60 123 ASN B CA 1
ATOM 2065 C C . ASN B 1 122 ? -9.275 13.808 -20.676 1.00 21.73 123 ASN B C 1
ATOM 2066 O O . ASN B 1 122 ? -10.144 14.506 -20.150 1.00 24.43 123 ASN B O 1
ATOM 2071 N N . ARG B 1 123 ? -9.328 13.413 -21.952 1.00 23.18 124 ARG B N 1
ATOM 2072 C CA . ARG B 1 123 ? -10.211 14.014 -22.952 1.00 24.10 124 ARG B CA 1
ATOM 2073 C C . ARG B 1 123 ? -11.257 13.016 -23.449 1.00 29.05 124 ARG B C 1
ATOM 2074 O O . ARG B 1 123 ? -11.318 11.879 -23.002 1.00 30.63 124 ARG B O 1
ATOM 2083 N N . ALA C 1 1 ? 23.379 -20.992 -10.722 1.00 22.00 2 ALA C N 1
ATOM 2084 C CA . ALA C 1 1 ? 23.059 -20.010 -11.796 1.00 20.26 2 ALA C CA 1
ATOM 2085 C C . ALA C 1 1 ? 21.907 -19.101 -11.374 1.00 17.29 2 ALA C C 1
ATOM 2086 O O . ALA C 1 1 ? 20.982 -19.530 -10.700 1.00 18.98 2 ALA C O 1
ATOM 2088 N N . SER C 1 2 ? 21.986 -17.838 -11.780 1.00 16.89 3 SER C N 1
ATOM 2089 C CA . SER C 1 2 ? 20.989 -16.827 -11.434 1.00 15.08 3 SER C CA 1
ATOM 2090 C C . SER C 1 2 ? 19.762 -16.881 -12.328 1.00 15.59 3 SER C C 1
ATOM 2091 O O . SER C 1 2 ? 19.725 -17.598 -13.332 1.00 15.09 3 SER C O 1
ATOM 2094 N N . LEU C 1 3 ? 18.765 -16.083 -11.997 1.00 13.64 4 LEU C N 1
ATOM 2095 C CA . LEU C 1 3 ? 17.560 -16.004 -12.829 1.00 13.19 4 LEU C CA 1
ATOM 2096 C C . LEU C 1 3 ? 17.937 -15.590 -14.246 1.00 12.83 4 LEU C C 1
ATOM 2097 O O . LEU C 1 3 ? 17.395 -16.114 -15.215 1.00 13.04 4 LEU C O 1
ATOM 2102 N N . TYR C 1 4 ? 18.804 -14.592 -14.371 1.00 12.56 5 TYR C N 1
ATOM 2103 C CA . TYR C 1 4 ? 19.178 -14.095 -15.692 1.00 12.94 5 TYR C CA 1
ATOM 2104 C C . TYR C 1 4 ? 19.893 -15.165 -16.496 1.00 14.72 5 TYR C C 1
ATOM 2105 O O . TYR C 1 4 ? 19.652 -15.317 -17.685 1.00 16.37 5 TYR C O 1
ATOM 2114 N N . GLU C 1 5 ? 20.720 -15.952 -15.832 1.00 14.80 6 GLU C N 1
ATOM 2115 C CA . GLU C 1 5 ? 21.454 -17.021 -16.515 1.00 15.91 6 GLU C CA 1
ATOM 2116 C C . GLU C 1 5 ? 20.512 -18.135 -16.947 1.00 16.31 6 GLU C C 1
ATOM 2117 O O . GLU C 1 5 ? 20.555 -18.578 -18.093 1.00 17.97 6 GLU C O 1
ATOM 2123 N N . LYS C 1 6 ? 19.603 -18.521 -16.081 1.00 15.22 7 LYS C N 1
ATOM 2124 C CA . LYS C 1 6 ? 18.692 -19.633 -16.399 1.00 16.51 7 LYS C CA 1
ATOM 2125 C C . LYS C 1 6 ? 17.676 -19.271 -17.492 1.00 17.11 7 LYS C C 1
ATOM 2126 O O . LYS C 1 6 ? 17.377 -20.092 -18.370 1.00 18.81 7 LYS C O 1
ATOM 2132 N N . LEU C 1 7 ? 17.210 -18.033 -17.522 1.00 15.76 8 LEU C N 1
ATOM 2133 C CA . LEU C 1 7 ? 16.256 -17.621 -18.553 1.00 15.57 8 LEU C CA 1
ATOM 2134 C C . LEU C 1 7 ? 16.922 -17.174 -19.841 1.00 17.50 8 LEU C C 1
ATOM 2135 O O . LEU C 1 7 ? 16.251 -17.055 -20.860 1.00 18.38 8 LEU C O 1
ATOM 2140 N N . GLY C 1 8 ? 18.198 -16.814 -19.759 1.00 17.22 9 GLY C N 1
ATOM 2141 C CA . GLY C 1 8 ? 18.991 -16.486 -20.941 1.00 18.83 9 GLY C CA 1
ATOM 2142 C C . GLY C 1 8 ? 18.934 -15.020 -21.319 1.00 18.47 9 GLY C C 1
ATOM 2143 O O . GLY C 1 8 ? 19.004 -14.678 -22.507 1.00 22.99 9 GLY C O 1
ATOM 2144 N N . GLY C 1 9 ? 18.924 -14.139 -20.321 1.00 15.04 10 GLY C N 1
ATOM 2145 C CA . GLY C 1 9 ? 19.233 -12.747 -20.549 1.00 14.42 10 GLY C CA 1
ATOM 2146 C C . GLY C 1 9 ? 18.125 -11.809 -20.123 1.00 12.82 10 GLY C C 1
ATOM 2147 O O . GLY C 1 9 ? 17.014 -12.238 -19.792 1.00 12.57 10 GLY C O 1
ATOM 2148 N N . ALA C 1 10 ? 18.410 -10.522 -20.179 1.00 12.46 11 ALA C N 1
ATOM 2149 C CA . ALA C 1 10 ? 17.471 -9.506 -19.688 1.00 11.88 11 ALA C CA 1
ATOM 2150 C C . ALA C 1 10 ? 16.151 -9.496 -20.453 1.00 12.34 11 ALA C C 1
ATOM 2151 O O . ALA C 1 10 ? 15.118 -9.246 -19.861 1.00 12.45 11 ALA C O 1
ATOM 2153 N N . ALA C 1 11 ? 16.183 -9.691 -21.768 1.00 12.24 12 ALA C N 1
ATOM 2154 C CA . ALA C 1 11 ? 14.945 -9.688 -22.544 1.00 13.28 12 ALA C CA 1
ATOM 2155 C C . ALA C 1 11 ? 14.008 -10.791 -22.074 1.00 12.96 12 ALA C C 1
ATOM 2156 O O . ALA C 1 11 ? 12.812 -10.575 -21.913 1.00 13.62 12 ALA C O 1
ATOM 2158 N N . ALA C 1 12 ? 14.562 -11.968 -21.824 1.00 13.45 13 ALA C N 1
ATOM 2159 C CA . ALA C 1 12 ? 13.756 -13.094 -21.361 1.00 13.78 13 ALA C CA 1
ATOM 2160 C C . ALA C 1 12 ? 13.184 -12.844 -19.966 1.00 12.76 13 ALA C C 1
ATOM 2161 O O . ALA C 1 12 ? 12.028 -13.165 -19.691 1.00 13.73 13 ALA C O 1
ATOM 2163 N N . VAL C 1 13 ? 14.014 -12.281 -19.084 1.00 12.54 14 VAL C N 1
ATOM 2164 C CA . VAL C 1 13 ? 13.571 -11.985 -17.730 1.00 13.06 14 VAL C CA 1
ATOM 2165 C C . VAL C 1 13 ? 12.438 -10.950 -17.765 1.00 12.27 14 VAL C C 1
ATOM 2166 O O . VAL C 1 13 ? 11.382 -11.141 -17.146 1.00 13.20 14 VAL C O 1
ATOM 2170 N N . ASP C 1 14 ? 12.585 -9.921 -18.590 1.00 11.22 15 ASP C N 1
ATOM 2171 C CA . ASP C 1 14 ? 11.547 -8.891 -18.704 1.00 11.93 15 ASP C CA 1
ATOM 2172 C C . ASP C 1 14 ? 10.210 -9.483 -19.218 1.00 12.81 15 ASP C C 1
ATOM 2173 O O . ASP C 1 14 ? 9.153 -9.173 -18.693 1.00 12.73 15 ASP C O 1
ATOM 2178 N N . LEU C 1 15 ? 10.280 -10.361 -20.218 1.00 12.98 16 LEU C N 1
ATOM 2179 C CA . LEU C 1 15 ? 9.080 -10.974 -20.754 1.00 14.81 16 LEU C CA 1
ATOM 2180 C C . LEU C 1 15 ? 8.414 -11.862 -19.731 1.00 12.32 16 LEU C C 1
ATOM 2181 O O . LEU C 1 15 ? 7.178 -11.842 -19.610 1.00 12.85 16 LEU C O 1
ATOM 2186 N N . ALA C 1 16 ? 9.197 -12.615 -18.968 1.00 12.20 17 ALA C N 1
ATOM 2187 C CA . ALA C 1 16 ? 8.623 -13.507 -17.978 1.00 12.23 17 ALA C CA 1
ATOM 2188 C C . ALA C 1 16 ? 8.030 -12.721 -16.806 1.00 11.76 17 ALA C C 1
ATOM 2189 O O . ALA C 1 16 ? 6.921 -13.005 -16.355 1.00 11.38 17 ALA C O 1
ATOM 2191 N N . VAL C 1 17 ? 8.711 -11.682 -16.374 1.00 11.69 18 VAL C N 1
ATOM 2192 C CA . VAL C 1 17 ? 8.199 -10.891 -15.266 1.00 12.76 18 VAL C CA 1
ATOM 2193 C C . VAL C 1 17 ? 6.913 -10.169 -15.672 1.00 12.30 18 VAL C C 1
ATOM 2194 O O . VAL C 1 17 ? 5.962 -10.138 -14.916 1.00 12.78 18 VAL C O 1
ATOM 2198 N N . GLU C 1 18 ? 6.874 -9.596 -16.884 1.00 12.16 19 GLU C N 1
ATOM 2199 C CA . GLU C 1 18 ? 5.665 -8.942 -17.352 1.00 13.59 19 GLU C CA 1
ATOM 2200 C C . GLU C 1 18 ? 4.462 -9.895 -17.398 1.00 13.36 19 GLU C C 1
ATOM 2201 O O . GLU C 1 18 ? 3.345 -9.530 -17.010 1.00 14.09 19 GLU C O 1
ATOM 2207 N N . LYS C 1 19 ? 4.667 -11.107 -17.914 1.00 12.88 20 LYS C N 1
ATOM 2208 C CA . LYS C 1 19 ? 3.571 -12.034 -18.028 1.00 13.47 20 LYS C CA 1
ATOM 2209 C C . LYS C 1 19 ? 3.067 -12.454 -16.639 1.00 12.46 20 LYS C C 1
ATOM 2210 O O . LYS C 1 19 ? 1.865 -12.530 -16.394 1.00 13.80 20 LYS C O 1
ATOM 2216 N N . PHE C 1 20 ? 3.992 -12.754 -15.745 1.00 11.51 21 PHE C N 1
ATOM 2217 C CA . PHE C 1 20 ? 3.652 -13.165 -14.383 1.00 11.44 21 PHE C CA 1
ATOM 2218 C C . PHE C 1 20 ? 2.897 -12.022 -13.647 1.00 12.62 21 PHE C C 1
ATOM 2219 O O . PHE C 1 20 ? 1.846 -12.244 -13.055 1.00 12.11 21 PHE C O 1
ATOM 2227 N N . TYR C 1 21 ? 3.448 -10.828 -13.717 1.00 11.57 22 TYR C N 1
ATOM 2228 C CA . TYR C 1 21 ? 2.785 -9.623 -13.212 1.00 12.53 22 TYR C CA 1
ATOM 2229 C C . TYR C 1 21 ? 1.357 -9.510 -13.723 1.00 13.13 22 TYR C C 1
ATOM 2230 O O . TYR C 1 21 ? 0.405 -9.270 -12.947 1.00 13.35 22 TYR C O 1
ATOM 2239 N N . GLY C 1 22 ? 1.178 -9.700 -15.018 1.00 13.43 23 GLY C N 1
ATOM 2240 C CA . GLY C 1 22 ? -0.128 -9.534 -15.625 1.00 14.77 23 GLY C CA 1
ATOM 2241 C C . GLY C 1 22 ? -1.116 -10.576 -15.123 1.00 14.50 23 GLY C C 1
ATOM 2242 O O . GLY C 1 22 ? -2.292 -10.279 -14.874 1.00 16.20 23 GLY C O 1
ATOM 2243 N N . LYS C 1 23 ? -0.635 -11.795 -14.903 1.00 14.67 24 LYS C N 1
ATOM 2244 C CA . LYS C 1 23 ? -1.508 -12.862 -14.447 1.00 15.47 24 LYS C CA 1
ATOM 2245 C C . LYS C 1 23 ? -1.937 -12.608 -13.003 1.00 14.77 24 LYS C C 1
ATOM 2246 O O . LYS C 1 23 ? -3.097 -12.764 -12.666 1.00 16.25 24 LYS C O 1
ATOM 2252 N N . VAL C 1 24 ? -1.015 -12.180 -12.164 1.00 14.91 25 VAL C N 1
ATOM 2253 C CA . VAL C 1 24 ? -1.355 -11.885 -10.773 1.00 14.22 25 VAL C CA 1
ATOM 2254 C C . VAL C 1 24 ? -2.317 -10.709 -10.661 1.00 14.03 25 VAL C C 1
ATOM 2255 O O . VAL C 1 24 ? -3.313 -10.783 -9.944 1.00 14.89 25 VAL C O 1
ATOM 2259 N N . LEU C 1 25 ? -2.112 -9.708 -11.501 1.00 14.27 26 LEU C N 1
ATOM 2260 C CA . LEU C 1 25 ? -2.968 -8.525 -11.495 1.00 14.79 26 LEU C CA 1
ATOM 2261 C C . LEU C 1 25 ? -4.396 -8.881 -11.919 1.00 16.60 26 LEU C C 1
ATOM 2262 O O . LEU C 1 25 ? -5.381 -8.291 -11.425 1.00 16.51 26 LEU C O 1
ATOM 2267 N N . ALA C 1 26 ? -4.519 -9.871 -12.805 1.00 15.63 27 ALA C N 1
ATOM 2268 C CA . ALA C 1 26 ? -5.837 -10.294 -13.308 1.00 17.42 27 ALA C CA 1
ATOM 2269 C C . ALA C 1 26 ? -6.516 -11.352 -12.420 1.00 19.08 27 ALA C C 1
ATOM 2270 O O . ALA C 1 26 ? -7.692 -11.621 -12.597 1.00 21.14 27 ALA C O 1
ATOM 2272 N N . ASP C 1 27 ? -5.794 -11.890 -11.440 1.00 17.52 28 ASP C N 1
ATOM 2273 C CA . ASP C 1 27 ? -6.281 -13.007 -10.627 1.00 17.52 28 ASP C CA 1
ATOM 2274 C C . ASP C 1 27 ? -6.934 -12.481 -9.346 1.00 18.31 28 ASP C C 1
ATOM 2275 O O . ASP C 1 27 ? -6.237 -12.024 -8.444 1.00 15.70 28 ASP C O 1
ATOM 2280 N N . GLU C 1 28 ? -8.256 -12.595 -9.243 1.00 19.04 29 GLU C N 1
ATOM 2281 C CA . GLU C 1 28 ? -8.992 -12.043 -8.097 1.00 20.64 29 GLU C CA 1
ATOM 2282 C C . GLU C 1 28 ? -8.621 -12.702 -6.764 1.00 19.64 29 GLU C C 1
ATOM 2283 O O . GLU C 1 28 ? -8.920 -12.162 -5.699 1.00 20.81 29 GLU C O 1
ATOM 2289 N N . ARG C 1 29 ? -7.995 -13.868 -6.810 1.00 18.31 30 ARG C N 1
ATOM 2290 C CA . ARG C 1 29 ? -7.568 -14.522 -5.593 1.00 18.85 30 ARG C CA 1
ATOM 2291 C C . ARG C 1 29 ? -6.424 -13.760 -4.905 1.00 18.46 30 ARG C C 1
ATOM 2292 O O . ARG C 1 29 ? -6.294 -13.800 -3.678 1.00 20.02 30 ARG C O 1
ATOM 2300 N N . VAL C 1 30 ? -5.562 -13.115 -5.693 1.00 16.74 31 VAL C N 1
ATOM 2301 C CA . VAL C 1 30 ? -4.348 -12.548 -5.133 1.00 17.09 31 VAL C CA 1
ATOM 2302 C C . VAL C 1 30 ? -4.058 -11.086 -5.496 1.00 15.31 31 VAL C C 1
ATOM 2303 O O . VAL C 1 30 ? -3.196 -10.450 -4.849 1.00 14.32 31 VAL C O 1
ATOM 2307 N N . ASN C 1 31 ? -4.706 -10.543 -6.530 1.00 14.86 32 ASN C N 1
ATOM 2308 C CA . ASN C 1 31 ? -4.421 -9.150 -6.894 1.00 14.87 32 ASN C CA 1
ATOM 2309 C C . ASN C 1 31 ? -4.656 -8.204 -5.725 1.00 14.96 32 ASN C C 1
ATOM 2310 O O . ASN C 1 31 ? -3.935 -7.198 -5.572 1.00 14.61 32 ASN C O 1
ATOM 2315 N N . ARG C 1 32 ? -5.540 -8.607 -4.818 1.00 15.39 33 ARG C N 1
ATOM 2316 C CA . ARG C 1 32 ? -5.949 -7.734 -3.709 1.00 15.49 33 ARG C CA 1
ATOM 2317 C C . ARG C 1 32 ? -4.812 -7.468 -2.719 1.00 14.92 33 ARG C C 1
ATOM 2318 O O . ARG C 1 32 ? -4.868 -6.520 -1.952 1.00 14.09 33 ARG C O 1
ATOM 2326 N N . PHE C 1 33 ? -3.801 -8.317 -2.696 1.00 14.13 34 PHE C N 1
ATOM 2327 C CA . PHE C 1 33 ? -2.749 -8.148 -1.706 1.00 14.08 34 PHE C CA 1
ATOM 2328 C C . PHE C 1 33 ? -1.802 -7.028 -2.076 1.00 14.80 34 PHE C C 1
ATOM 2329 O O . PHE C 1 33 ? -1.017 -6.594 -1.247 1.00 13.29 34 PHE C O 1
ATOM 2337 N N . PHE C 1 34 ? -1.887 -6.560 -3.311 1.00 13.76 35 PHE C N 1
ATOM 2338 C CA . PHE C 1 34 ? -0.933 -5.602 -3.849 1.00 14.04 35 PHE C CA 1
ATOM 2339 C C . PHE C 1 34 ? -1.479 -4.203 -4.009 1.00 16.46 35 PHE C C 1
ATOM 2340 O O . PHE C 1 34 ? -0.780 -3.316 -4.484 1.00 18.27 35 PHE C O 1
ATOM 2348 N N . VAL C 1 35 ? -2.668 -3.947 -3.531 1.00 19.77 36 VAL C N 1
ATOM 2349 C CA . VAL C 1 35 ? -3.148 -2.586 -3.704 1.00 20.89 36 VAL C CA 1
ATOM 2350 C C . VAL C 1 35 ? -2.422 -1.635 -2.730 1.00 17.18 36 VAL C C 1
ATOM 2351 O O . VAL C 1 35 ? -1.664 -2.068 -1.835 1.00 16.47 36 VAL C O 1
ATOM 2355 N N . ASN C 1 36 ? -2.500 -0.367 -3.083 1.00 16.92 37 ASN C N 1
ATOM 2356 C CA . ASN C 1 36 ? -1.750 0.720 -2.436 1.00 16.26 37 ASN C CA 1
ATOM 2357 C C . ASN C 1 36 ? -0.255 0.658 -2.671 1.00 17.22 37 ASN C C 1
ATOM 2358 O O . ASN C 1 36 ? 0.506 1.296 -1.956 1.00 17.64 37 ASN C O 1
ATOM 2363 N N . THR C 1 37 ? 0.156 -0.133 -3.660 1.00 17.62 38 THR C N 1
ATOM 2364 C CA . THR C 1 37 ? 1.523 -0.084 -4.206 1.00 18.89 38 THR C CA 1
ATOM 2365 C C . THR C 1 37 ? 1.421 0.195 -5.688 1.00 20.11 38 THR C C 1
ATOM 2366 O O . THR C 1 37 ? 0.402 -0.100 -6.301 1.00 19.13 38 THR C O 1
ATOM 2370 N N . ASP C 1 38 ? 2.436 0.849 -6.239 1.00 18.62 39 ASP C N 1
ATOM 2371 C CA . ASP C 1 38 ? 2.401 1.225 -7.642 1.00 18.84 39 ASP C CA 1
ATOM 2372 C C . ASP C 1 38 ? 2.870 0.110 -8.560 1.00 16.92 39 ASP C C 1
ATOM 2373 O O . ASP C 1 38 ? 3.185 -1.003 -8.113 1.00 15.38 39 ASP C O 1
ATOM 2378 N N . MET C 1 39 ? 2.665 0.293 -9.846 1.00 16.39 40 MET C N 1
ATOM 2379 C CA A MET C 1 39 ? 2.855 -0.790 -10.812 0.60 16.51 40 MET C CA 1
ATOM 2380 C CA B MET C 1 39 ? 2.837 -0.803 -10.782 0.40 15.25 40 MET C CA 1
ATOM 2381 C C . MET C 1 39 ? 4.273 -1.355 -10.762 1.00 14.82 40 MET C C 1
ATOM 2382 O O . MET C 1 39 ? 4.475 -2.573 -10.819 1.00 13.86 40 MET C O 1
ATOM 2391 N N . ALA C 1 40 ? 5.264 -0.483 -10.677 1.00 13.94 41 ALA C N 1
ATOM 2392 C CA . ALA C 1 40 ? 6.646 -0.935 -10.670 1.00 14.02 41 ALA C CA 1
ATOM 2393 C C . ALA C 1 40 ? 6.954 -1.776 -9.415 1.00 13.28 41 ALA C C 1
ATOM 2394 O O . ALA C 1 40 ? 7.723 -2.728 -9.475 1.00 12.69 41 ALA C O 1
ATOM 2396 N N . LYS C 1 41 ? 6.331 -1.432 -8.291 1.00 12.95 42 LYS C N 1
ATOM 2397 C CA A LYS C 1 41 ? 6.532 -2.154 -7.045 0.60 12.72 42 LYS C CA 1
ATOM 2398 C CA B LYS C 1 41 ? 6.528 -2.154 -7.043 0.40 12.94 42 LYS C CA 1
ATOM 2399 C C . LYS C 1 41 ? 5.905 -3.548 -7.116 1.00 12.08 42 LYS C C 1
ATOM 2400 O O . LYS C 1 41 ? 6.496 -4.547 -6.640 1.00 12.89 42 LYS C O 1
ATOM 2411 N N . GLN C 1 42 ? 4.760 -3.642 -7.756 1.00 12.40 43 GLN C N 1
ATOM 2412 C CA . GLN C 1 42 ? 4.141 -4.931 -8.013 1.00 13.44 43 GLN C CA 1
ATOM 2413 C C . GLN C 1 42 ? 5.023 -5.802 -8.908 1.00 12.15 43 GLN C C 1
ATOM 2414 O O . GLN C 1 42 ? 5.197 -6.998 -8.648 1.00 12.22 43 GLN C O 1
ATOM 2420 N N . LYS C 1 43 ? 5.509 -5.228 -9.995 1.00 11.99 44 LYS C N 1
ATOM 2421 C CA . LYS C 1 43 ? 6.383 -5.949 -10.922 1.00 12.24 44 LYS C CA 1
ATOM 2422 C C . LYS C 1 43 ? 7.648 -6.398 -10.229 1.00 11.56 44 LYS C C 1
ATOM 2423 O O . LYS C 1 43 ? 8.098 -7.537 -10.429 1.00 12.44 44 LYS C O 1
ATOM 2429 N N . GLN C 1 44 ? 8.177 -5.575 -9.335 1.00 11.28 45 GLN C N 1
ATOM 2430 C CA . GLN C 1 44 ? 9.363 -5.957 -8.591 1.00 10.63 45 GLN C CA 1
ATOM 2431 C C . GLN C 1 44 ? 9.070 -7.129 -7.643 1.00 10.94 45 GLN C C 1
ATOM 2432 O O . GLN C 1 44 ? 9.877 -8.043 -7.526 1.00 10.34 45 GLN C O 1
ATOM 2438 N N . HIS C 1 45 ? 7.886 -7.138 -7.018 1.00 9.80 46 HIS C N 1
ATOM 2439 C CA . HIS C 1 45 ? 7.516 -8.298 -6.194 1.00 10.29 46 HIS C CA 1
ATOM 2440 C C . HIS C 1 45 ? 7.473 -9.575 -6.987 1.00 10.92 46 HIS C C 1
ATOM 2441 O O . HIS C 1 45 ? 8.025 -10.600 -6.573 1.00 10.53 46 HIS C O 1
ATOM 2448 N N . GLN C 1 46 ? 6.842 -9.524 -8.152 1.00 10.81 47 GLN C N 1
ATOM 2449 C CA . GLN C 1 46 ? 6.778 -10.709 -8.993 1.00 10.74 47 GLN C CA 1
ATOM 2450 C C . GLN C 1 46 ? 8.151 -11.134 -9.514 1.00 11.08 47 GLN C C 1
ATOM 2451 O O . GLN C 1 46 ? 8.456 -12.328 -9.562 1.00 11.34 47 GLN C O 1
ATOM 2457 N N . LYS C 1 47 ? 9.041 -10.186 -9.730 1.00 10.39 48 LYS C N 1
ATOM 2458 C CA A LYS C 1 47 ? 10.398 -10.521 -10.085 0.50 10.44 48 LYS C CA 1
ATOM 2459 C CA B LYS C 1 47 ? 10.417 -10.519 -10.090 0.50 10.52 48 LYS C CA 1
ATOM 2460 C C . LYS C 1 47 ? 11.122 -11.214 -8.926 1.00 10.90 48 LYS C C 1
ATOM 2461 O O . LYS C 1 47 ? 11.823 -12.198 -9.122 1.00 10.68 48 LYS C O 1
ATOM 2472 N N . ASP C 1 48 ? 10.935 -10.695 -7.717 1.00 10.48 49 ASP C N 1
ATOM 2473 C CA . ASP C 1 48 ? 11.520 -11.291 -6.496 1.00 10.44 49 ASP C CA 1
ATOM 2474 C C . ASP C 1 48 ? 10.974 -12.711 -6.234 1.00 10.67 49 ASP C C 1
ATOM 2475 O O . ASP C 1 48 ? 11.719 -13.628 -5.900 1.00 11.09 49 ASP C O 1
ATOM 2480 N N . PHE C 1 49 ? 9.667 -12.860 -6.354 1.00 10.35 50 PHE C N 1
ATOM 2481 C CA . PHE C 1 49 ? 9.030 -14.173 -6.195 1.00 10.66 50 PHE C CA 1
ATOM 2482 C C . PHE C 1 49 ? 9.621 -15.155 -7.216 1.00 10.42 50 PHE C C 1
ATOM 2483 O O . PHE C 1 49 ? 9.970 -16.281 -6.874 1.00 11.42 50 PHE C O 1
ATOM 2491 N N . MET C 1 50 ? 9.735 -14.724 -8.465 1.00 10.82 51 MET C N 1
ATOM 2492 C CA . MET C 1 50 ? 10.332 -15.558 -9.502 1.00 11.74 51 MET C CA 1
ATOM 2493 C C . MET C 1 50 ? 11.805 -15.866 -9.211 1.00 11.37 51 MET C C 1
ATOM 2494 O O . MET C 1 50 ? 12.290 -16.975 -9.468 1.00 11.63 51 MET C O 1
ATOM 2499 N N . THR C 1 51 ? 12.536 -14.870 -8.746 1.00 11.43 52 THR C N 1
ATOM 2500 C CA . THR C 1 51 ? 13.957 -15.049 -8.423 1.00 10.92 52 THR C CA 1
ATOM 2501 C C . THR C 1 51 ? 14.128 -16.110 -7.338 1.00 11.93 52 THR C C 1
ATOM 2502 O O . THR C 1 51 ? 14.981 -17.032 -7.469 1.00 11.57 52 THR C O 1
ATOM 2506 N N . TYR C 1 52 ? 13.293 -16.053 -6.313 1.00 11.78 53 TYR C N 1
ATOM 2507 C CA . TYR C 1 52 ? 13.298 -17.114 -5.296 1.00 11.76 53 TYR C CA 1
ATOM 2508 C C . TYR C 1 52 ? 13.052 -18.485 -5.927 1.00 12.32 53 TYR C C 1
ATOM 2509 O O . TYR C 1 52 ? 13.784 -19.456 -5.674 1.00 13.10 53 TYR C O 1
ATOM 2518 N N . ALA C 1 53 ? 12.026 -18.549 -6.772 1.00 12.17 54 ALA C N 1
ATOM 2519 C CA . ALA C 1 53 ? 11.568 -19.809 -7.342 1.00 13.06 54 ALA C CA 1
ATOM 2520 C C . ALA C 1 53 ? 12.631 -20.484 -8.203 1.00 14.75 54 ALA C C 1
ATOM 2521 O O . ALA C 1 53 ? 12.688 -21.711 -8.272 1.00 15.13 54 ALA C O 1
ATOM 2523 N N . PHE C 1 54 ? 13.433 -19.682 -8.898 1.00 13.61 55 PHE C N 1
ATOM 2524 C CA . PHE C 1 54 ? 14.457 -20.187 -9.793 1.00 12.87 55 PHE C CA 1
ATOM 2525 C C . PHE C 1 54 ? 15.729 -20.499 -9.033 1.00 14.19 55 PHE C C 1
ATOM 2526 O O . PHE C 1 54 ? 16.769 -20.841 -9.623 1.00 15.40 55 PHE C O 1
ATOM 2534 N N . GLY C 1 55 ? 15.654 -20.455 -7.714 1.00 14.39 56 GLY C N 1
ATOM 2535 C CA . GLY C 1 55 ? 16.753 -20.921 -6.890 1.00 14.89 56 GLY C CA 1
ATOM 2536 C C . GLY C 1 55 ? 17.516 -19.846 -6.137 1.00 15.39 56 GLY C C 1
ATOM 2537 O O . GLY C 1 55 ? 18.502 -20.152 -5.443 1.00 17.46 56 GLY C O 1
ATOM 2538 N N . GLY C 1 56 ? 17.067 -18.602 -6.235 1.00 14.39 57 GLY C N 1
ATOM 2539 C CA . GLY C 1 56 ? 17.755 -17.490 -5.567 1.00 14.54 57 GLY C CA 1
ATOM 2540 C C . GLY C 1 56 ? 17.234 -17.308 -4.160 1.00 14.42 57 GLY C C 1
ATOM 2541 O O . GLY C 1 56 ? 17.007 -16.210 -3.717 1.00 16.29 57 GLY C O 1
ATOM 2542 N N . THR C 1 57 ? 17.130 -18.409 -3.437 1.00 16.27 58 THR C N 1
ATOM 2543 C CA . THR C 1 57 ? 16.433 -18.442 -2.144 1.00 15.49 58 THR C CA 1
ATOM 2544 C C . THR C 1 57 ? 17.229 -17.760 -1.042 1.00 16.91 58 THR C C 1
ATOM 2545 O O . THR C 1 57 ? 16.657 -17.137 -0.172 1.00 15.83 58 THR C O 1
ATOM 2549 N N . ASP C 1 58 ? 18.548 -17.757 -1.170 1.00 16.62 59 ASP C N 1
ATOM 2550 C CA . ASP C 1 58 ? 19.396 -17.093 -0.191 1.00 17.94 59 ASP C CA 1
ATOM 2551 C C . ASP C 1 58 ? 19.274 -15.557 -0.247 1.00 18.03 59 ASP C C 1
ATOM 2552 O O . ASP C 1 58 ? 19.608 -14.895 0.703 1.00 19.26 59 ASP C O 1
ATOM 2557 N N . ARG C 1 59 ? 18.713 -15.014 -1.324 1.00 15.71 60 ARG C N 1
ATOM 2558 C CA . ARG C 1 59 ? 18.424 -13.575 -1.390 1.00 15.55 60 ARG C CA 1
ATOM 2559 C C . ARG C 1 59 ? 17.247 -13.162 -0.478 1.00 15.66 60 ARG C C 1
ATOM 2560 O O . ARG C 1 59 ? 17.054 -11.973 -0.208 1.00 16.41 60 ARG C O 1
ATOM 2568 N N . PHE C 1 60 ? 16.521 -14.146 0.045 1.00 15.27 61 PHE C N 1
ATOM 2569 C CA . PHE C 1 60 ? 15.272 -13.875 0.777 1.00 14.35 61 PHE C CA 1
ATOM 2570 C C . PHE C 1 60 ? 15.226 -14.680 2.069 1.00 15.21 61 PHE C C 1
ATOM 2571 O O . PHE C 1 60 ? 14.509 -15.703 2.159 1.00 16.71 61 PHE C O 1
ATOM 2579 N N . PRO C 1 61 ? 15.964 -14.224 3.073 1.00 15.70 62 PRO C N 1
ATOM 2580 C CA . PRO C 1 61 ? 16.077 -14.995 4.318 1.00 17.70 62 PRO C CA 1
ATOM 2581 C C . PRO C 1 61 ? 14.756 -15.074 5.049 1.00 17.99 62 PRO C C 1
ATOM 2582 O O . PRO C 1 61 ? 13.984 -14.129 5.042 1.00 16.99 62 PRO C O 1
ATOM 2586 N N . GLY C 1 62 ? 14.548 -16.183 5.743 1.00 18.62 63 GLY C N 1
ATOM 2587 C CA . GLY C 1 62 ? 13.273 -16.460 6.372 1.00 18.29 63 GLY C CA 1
ATOM 2588 C C . GLY C 1 62 ? 12.788 -15.374 7.306 1.00 19.37 63 GLY C C 1
ATOM 2589 O O . GLY C 1 62 ? 11.624 -15.042 7.289 1.00 16.95 63 GLY C O 1
ATOM 2590 N N . ARG C 1 63 ? 13.659 -14.890 8.186 1.00 19.86 64 ARG C N 1
ATOM 2591 C CA . ARG C 1 63 ? 13.253 -13.905 9.202 1.00 21.03 64 ARG C CA 1
ATOM 2592 C C . ARG C 1 63 ? 12.762 -12.610 8.549 1.00 20.97 64 ARG C C 1
ATOM 2593 O O . ARG C 1 63 ? 11.727 -12.076 8.925 1.00 19.95 64 ARG C O 1
ATOM 2601 N N . SER C 1 64 ? 13.451 -12.179 7.508 1.00 19.61 65 SER C N 1
ATOM 2602 C CA A SER C 1 64 ? 13.037 -11.010 6.740 0.50 19.76 65 SER C CA 1
ATOM 2603 C CA B SER C 1 64 ? 13.033 -11.002 6.763 0.50 19.90 65 SER C CA 1
ATOM 2604 C C . SER C 1 64 ? 11.695 -11.227 6.063 1.00 18.10 65 SER C C 1
ATOM 2605 O O . SER C 1 64 ? 10.846 -10.335 6.051 1.00 20.54 65 SER C O 1
ATOM 2610 N N . MET C 1 65 ? 11.488 -12.410 5.508 1.00 16.60 66 MET C N 1
ATOM 2611 C CA . MET C 1 65 ? 10.219 -12.716 4.828 1.00 15.20 66 MET C CA 1
ATOM 2612 C C . MET C 1 65 ? 9.050 -12.847 5.807 1.00 16.73 66 MET C C 1
ATOM 2613 O O . MET C 1 65 ? 7.923 -12.436 5.514 1.00 15.78 66 MET C O 1
ATOM 2618 N N . ARG C 1 66 ? 9.322 -13.340 6.994 1.00 15.93 67 ARG C N 1
ATOM 2619 C CA . ARG C 1 66 ? 8.286 -13.374 8.020 1.00 18.08 67 ARG C CA 1
ATOM 2620 C C . ARG C 1 66 ? 7.827 -11.955 8.376 1.00 18.35 67 ARG C C 1
ATOM 2621 O O . ARG C 1 66 ? 6.632 -11.637 8.302 1.00 17.12 67 ARG C O 1
ATOM 2629 N N . ALA C 1 67 ? 8.788 -11.075 8.593 1.00 18.36 68 ALA C N 1
ATOM 2630 C CA . ALA C 1 67 ? 8.493 -9.675 8.904 1.00 20.96 68 ALA C CA 1
ATOM 2631 C C . ALA C 1 67 ? 7.782 -8.981 7.727 1.00 19.80 68 ALA C C 1
ATOM 2632 O O . ALA C 1 67 ? 6.791 -8.244 7.933 1.00 20.62 68 ALA C O 1
ATOM 2634 N N . ALA C 1 68 ? 8.264 -9.222 6.520 1.00 18.12 69 ALA C N 1
ATOM 2635 C CA . ALA C 1 68 ? 7.734 -8.556 5.320 1.00 17.66 69 ALA C CA 1
ATOM 2636 C C . ALA C 1 68 ? 6.246 -8.848 5.090 1.00 18.28 69 ALA C C 1
ATOM 2637 O O . ALA C 1 68 ? 5.533 -8.043 4.490 1.00 19.07 69 ALA C O 1
ATOM 2639 N N . HIS C 1 69 ? 5.797 -10.031 5.483 1.00 14.86 70 HIS C N 1
ATOM 2640 C CA . HIS C 1 69 ? 4.447 -10.460 5.137 1.00 14.00 70 HIS C CA 1
ATOM 2641 C C . HIS C 1 69 ? 3.505 -10.534 6.352 1.00 14.79 70 HIS C C 1
ATOM 2642 O O . HIS C 1 69 ? 2.338 -10.884 6.196 1.00 13.80 70 HIS C O 1
ATOM 2649 N N . GLN C 1 70 ? 3.990 -10.161 7.540 1.00 16.38 71 GLN C N 1
ATOM 2650 C CA A GLN C 1 70 ? 3.211 -10.317 8.765 0.60 18.34 71 GLN C CA 1
ATOM 2651 C CA B GLN C 1 70 ? 3.199 -10.322 8.764 0.40 17.86 71 GLN C CA 1
ATOM 2652 C C . GLN C 1 70 ? 1.896 -9.533 8.713 1.00 17.74 71 GLN C C 1
ATOM 2653 O O . GLN C 1 70 ? 0.864 -10.001 9.201 1.00 18.66 71 GLN C O 1
ATOM 2664 N N . ASP C 1 71 ? 1.935 -8.318 8.184 1.00 17.54 72 ASP C N 1
ATOM 2665 C CA . ASP C 1 71 ? 0.726 -7.518 8.164 1.00 19.64 72 ASP C CA 1
ATOM 2666 C C . ASP C 1 71 ? -0.311 -8.071 7.199 1.00 17.38 72 ASP C C 1
ATOM 2667 O O . ASP C 1 71 ? -1.516 -8.005 7.477 1.00 16.87 72 ASP C O 1
ATOM 2672 N N . LEU C 1 72 ? 0.135 -8.703 6.113 1.00 16.14 73 LEU C N 1
ATOM 2673 C CA . LEU C 1 72 ? -0.789 -9.395 5.211 1.00 15.20 73 LEU C CA 1
ATOM 2674 C C . LEU C 1 72 ? -1.481 -10.562 5.929 1.00 16.15 73 LEU C C 1
ATOM 2675 O O . LEU C 1 72 ? -2.647 -10.826 5.714 1.00 15.83 73 LEU C O 1
ATOM 2680 N N . VAL C 1 73 ? -0.718 -11.316 6.702 1.00 16.31 74 VAL C N 1
ATOM 2681 C CA . VAL C 1 73 ? -1.297 -12.439 7.447 1.00 17.36 74 VAL C CA 1
ATOM 2682 C C . VAL C 1 73 ? -2.301 -11.963 8.509 1.00 19.43 74 VAL C C 1
ATOM 2683 O O . VAL C 1 73 ? -3.431 -12.482 8.610 1.00 19.24 74 VAL C O 1
ATOM 2687 N N . GLU C 1 74 ? -1.931 -10.907 9.214 1.00 18.77 75 GLU C N 1
ATOM 2688 C CA . GLU C 1 74 ? -2.726 -10.417 10.334 1.00 20.54 75 GLU C CA 1
ATOM 2689 C C . GLU C 1 74 ? -3.955 -9.620 9.863 1.00 20.23 75 GLU C C 1
ATOM 2690 O O . GLU C 1 74 ? -5.044 -9.757 10.425 1.00 21.07 75 GLU C O 1
ATOM 2696 N N . ASN C 1 75 ? -3.770 -8.780 8.843 1.00 17.98 76 ASN C N 1
ATOM 2697 C CA . ASN C 1 75 ? -4.757 -7.754 8.534 1.00 18.27 76 ASN C CA 1
ATOM 2698 C C . ASN C 1 75 ? -5.313 -7.853 7.111 1.00 17.50 76 ASN C C 1
ATOM 2699 O O . ASN C 1 75 ? -6.139 -7.042 6.725 1.00 17.38 76 ASN C O 1
ATOM 2704 N N . ALA C 1 76 ? -4.948 -8.907 6.382 1.00 17.48 77 ALA C N 1
ATOM 2705 C CA . ALA C 1 76 ? -5.524 -9.160 5.055 1.00 16.99 77 ALA C CA 1
ATOM 2706 C C . ALA C 1 76 ? -5.819 -10.627 4.811 1.00 17.73 77 ALA C C 1
ATOM 2707 O O . ALA C 1 76 ? -6.194 -10.994 3.717 1.00 17.06 77 ALA C O 1
ATOM 2709 N N . GLY C 1 77 ? -5.677 -11.460 5.846 1.00 19.01 78 GLY C N 1
ATOM 2710 C CA . GLY C 1 77 ? -6.129 -12.858 5.769 1.00 18.65 78 GLY C CA 1
ATOM 2711 C C . GLY C 1 77 ? -5.320 -13.706 4.803 1.00 18.87 78 GLY C C 1
ATOM 2712 O O . GLY C 1 77 ? -5.839 -14.663 4.231 1.00 19.76 78 GLY C O 1
ATOM 2713 N N . LEU C 1 78 ? -4.044 -13.378 4.626 1.00 17.09 79 LEU C N 1
ATOM 2714 C CA . LEU C 1 78 ? -3.182 -14.142 3.746 1.00 17.43 79 LEU C CA 1
ATOM 2715 C C . LEU C 1 78 ? -3.059 -15.568 4.260 1.00 17.89 79 LEU C C 1
ATOM 2716 O O . LEU C 1 78 ? -2.661 -15.776 5.391 1.00 18.83 79 LEU C O 1
ATOM 2721 N N . THR C 1 79 ? -3.293 -16.541 3.381 1.00 17.88 80 THR C N 1
ATOM 2722 C CA . THR C 1 79 ? -3.192 -17.975 3.740 1.00 20.67 80 THR C CA 1
ATOM 2723 C C . THR C 1 79 ? -2.573 -18.828 2.617 1.00 20.44 80 THR C C 1
ATOM 2724 O O . THR C 1 79 ? -2.263 -18.334 1.533 1.00 18.54 80 THR C O 1
ATOM 2728 N N . ASP C 1 80 ? -2.526 -20.135 2.857 1.00 22.07 81 ASP C N 1
ATOM 2729 C CA . ASP C 1 80 ? -2.026 -21.111 1.863 1.00 22.73 81 ASP C CA 1
ATOM 2730 C C . ASP C 1 80 ? -2.694 -20.961 0.513 1.00 20.82 81 ASP C C 1
ATOM 2731 O O . ASP C 1 80 ? -2.077 -21.190 -0.521 1.00 18.30 81 ASP C O 1
ATOM 2736 N N . VAL C 1 81 ? -3.993 -20.749 0.521 1.00 20.53 82 VAL C N 1
ATOM 2737 C CA . VAL C 1 81 ? -4.733 -20.703 -0.717 1.00 22.06 82 VAL C CA 1
ATOM 2738 C C . VAL C 1 81 ? -4.185 -19.591 -1.617 1.00 20.64 82 VAL C C 1
ATOM 2739 O O . VAL C 1 81 ? -4.099 -19.751 -2.834 1.00 19.87 82 VAL C O 1
ATOM 2743 N N . HIS C 1 82 ? -3.780 -18.484 -1.011 1.00 18.09 83 HIS C N 1
ATOM 2744 C CA . HIS C 1 82 ? -3.247 -17.360 -1.778 1.00 17.61 83 HIS C CA 1
ATOM 2745 C C . HIS C 1 82 ? -1.826 -17.649 -2.257 1.00 18.21 83 HIS C C 1
ATOM 2746 O O . HIS C 1 82 ? -1.477 -17.380 -3.406 1.00 16.16 83 HIS C O 1
ATOM 2753 N N . PHE C 1 83 ? -1.022 -18.234 -1.393 1.00 17.05 84 PHE C N 1
ATOM 2754 C CA . PHE C 1 83 ? 0.305 -18.669 -1.783 1.00 16.83 84 PHE C CA 1
ATOM 2755 C C . PHE C 1 83 ? 0.219 -19.626 -2.968 1.00 17.26 84 PHE C C 1
ATOM 2756 O O . PHE C 1 83 ? 0.941 -19.479 -3.959 1.00 17.38 84 PHE C O 1
ATOM 2764 N N . ASP C 1 84 ? -0.659 -20.618 -2.859 1.00 17.27 85 ASP C N 1
ATOM 2765 C CA . ASP C 1 84 ? -0.841 -21.581 -3.943 1.00 18.09 85 ASP C CA 1
ATOM 2766 C C . ASP C 1 84 ? -1.195 -20.878 -5.240 1.00 18.14 85 ASP C C 1
ATOM 2767 O O . ASP C 1 84 ? -0.713 -21.239 -6.300 1.00 17.69 85 ASP C O 1
ATOM 2772 N N . ALA C 1 85 ? -2.035 -19.856 -5.160 1.00 18.04 86 ALA C N 1
ATOM 2773 C CA . ALA C 1 85 ? -2.495 -19.173 -6.363 1.00 16.86 86 ALA C CA 1
ATOM 2774 C C . ALA C 1 85 ? -1.374 -18.421 -7.076 1.00 17.39 86 ALA C C 1
ATOM 2775 O O . ALA C 1 85 ? -1.290 -18.438 -8.290 1.00 17.55 86 ALA C O 1
ATOM 2777 N N . ILE C 1 86 ? -0.544 -17.704 -6.326 1.00 16.07 87 ILE C N 1
ATOM 2778 C CA . ILE C 1 86 ? 0.525 -16.958 -6.961 1.00 16.47 87 ILE C CA 1
ATOM 2779 C C . ILE C 1 86 ? 1.579 -17.908 -7.515 1.00 15.45 87 ILE C C 1
ATOM 2780 O O . ILE C 1 86 ? 2.040 -17.747 -8.646 1.00 14.11 87 ILE C O 1
ATOM 2785 N N . ALA C 1 87 ? 1.804 -19.022 -6.817 1.00 14.75 88 ALA C N 1
ATOM 2786 C CA . ALA C 1 87 ? 2.682 -20.075 -7.348 1.00 15.68 88 ALA C CA 1
ATOM 2787 C C . ALA C 1 87 ? 2.144 -20.699 -8.650 1.00 16.86 88 ALA C C 1
ATOM 2788 O O . ALA C 1 87 ? 2.889 -20.874 -9.620 1.00 17.48 88 ALA C O 1
ATOM 2790 N N . GLU C 1 88 ? 0.848 -20.956 -8.688 1.00 16.75 89 GLU C N 1
ATOM 2791 C CA . GLU C 1 88 ? 0.176 -21.442 -9.897 1.00 18.45 89 GLU C CA 1
ATOM 2792 C C . GLU C 1 88 ? 0.364 -20.481 -11.066 1.00 18.14 89 GLU C C 1
ATOM 2793 O O . GLU C 1 88 ? 0.648 -20.892 -12.184 1.00 19.15 89 GLU C O 1
ATOM 2799 N N . ASN C 1 89 ? 0.234 -19.196 -10.792 1.00 16.31 90 ASN C N 1
ATOM 2800 C CA . ASN C 1 89 ? 0.363 -18.181 -11.821 1.00 16.98 90 ASN C CA 1
ATOM 2801 C C . ASN C 1 89 ? 1.766 -18.135 -12.362 1.00 15.75 90 ASN C C 1
ATOM 2802 O O . ASN C 1 89 ? 1.974 -17.910 -13.536 1.00 16.13 90 ASN C O 1
ATOM 2807 N N . LEU C 1 90 ? 2.742 -18.406 -11.510 1.00 16.08 91 LEU C N 1
ATOM 2808 C CA . LEU C 1 90 ? 4.124 -18.503 -11.969 1.00 14.61 91 LEU C CA 1
ATOM 2809 C C . LEU C 1 90 ? 4.346 -19.689 -12.879 1.00 16.19 91 LEU C C 1
ATOM 2810 O O . LEU C 1 90 ? 4.912 -19.557 -13.954 1.00 14.71 91 LEU C O 1
ATOM 2815 N N . VAL C 1 91 ? 3.888 -20.858 -12.464 1.00 16.18 92 VAL C N 1
ATOM 2816 C CA . VAL C 1 91 ? 4.081 -22.047 -13.262 1.00 17.88 92 VAL C CA 1
ATOM 2817 C C . VAL C 1 91 ? 3.383 -21.909 -14.630 1.00 18.14 92 VAL C C 1
ATOM 2818 O O . VAL C 1 91 ? 3.991 -22.206 -15.662 1.00 17.99 92 VAL C O 1
ATOM 2822 N N . LEU C 1 92 ? 2.151 -21.383 -14.641 1.00 18.08 93 LEU C N 1
ATOM 2823 C CA . LEU C 1 92 ? 1.450 -21.126 -15.899 1.00 20.73 93 LEU C CA 1
ATOM 2824 C C . LEU C 1 92 ? 2.274 -20.228 -16.793 1.00 18.66 93 LEU C C 1
ATOM 2825 O O . LEU C 1 92 ? 2.318 -20.416 -18.008 1.00 19.93 93 LEU C O 1
ATOM 2830 N N . THR C 1 93 ? 2.794 -19.148 -16.211 1.00 17.39 94 THR C N 1
ATOM 2831 C CA . THR C 1 93 ? 3.641 -18.224 -16.959 1.00 17.36 94 THR C CA 1
ATOM 2832 C C . THR C 1 93 ? 4.775 -18.951 -17.664 1.00 17.03 94 THR C C 1
ATOM 2833 O O . THR C 1 93 ? 4.970 -18.778 -18.867 1.00 17.47 94 THR C O 1
ATOM 2837 N N . LEU C 1 94 ? 5.493 -19.777 -16.923 1.00 16.05 95 LEU C N 1
ATOM 2838 C CA . LEU C 1 94 ? 6.667 -20.467 -17.452 1.00 16.12 95 LEU C CA 1
ATOM 2839 C C . LEU C 1 94 ? 6.291 -21.482 -18.532 1.00 17.50 95 LEU C C 1
ATOM 2840 O O . LEU C 1 94 ? 6.981 -21.598 -19.543 1.00 19.13 95 LEU C O 1
ATOM 2845 N N . GLN C 1 95 ? 5.141 -22.132 -18.350 1.00 18.47 96 GLN C N 1
ATOM 2846 C CA . GLN C 1 95 ? 4.621 -23.089 -19.360 1.00 21.42 96 GLN C CA 1
ATOM 2847 C C . GLN C 1 95 ? 4.255 -22.367 -20.643 1.00 22.92 96 GLN C C 1
ATOM 2848 O O . GLN C 1 95 ? 4.569 -22.829 -21.738 1.00 24.75 96 GLN C O 1
ATOM 2854 N N . GLU C 1 96 ? 3.588 -21.222 -20.510 1.00 21.54 97 GLU C N 1
ATOM 2855 C CA . GLU C 1 96 ? 3.173 -20.460 -21.667 1.00 24.67 97 GLU C CA 1
ATOM 2856 C C . GLU C 1 96 ? 4.356 -19.901 -22.447 1.00 25.54 97 GLU C C 1
ATOM 2857 O O . GLU C 1 96 ? 4.282 -19.760 -23.661 1.00 27.43 97 GLU C O 1
ATOM 2863 N N . LEU C 1 97 ? 5.460 -19.615 -21.752 1.00 24.10 98 LEU C N 1
ATOM 2864 C CA . LEU C 1 97 ? 6.667 -19.129 -22.414 1.00 24.30 98 LEU C CA 1
ATOM 2865 C C . LEU C 1 97 ? 7.572 -20.272 -22.898 1.00 25.67 98 LEU C C 1
ATOM 2866 O O . LEU C 1 97 ? 8.648 -20.027 -23.396 1.00 24.70 98 LEU C O 1
ATOM 2871 N N . ASN C 1 98 ? 7.132 -21.513 -22.699 1.00 25.73 99 ASN C N 1
ATOM 2872 C CA . ASN C 1 98 ? 7.889 -22.695 -23.149 1.00 27.31 99 ASN C CA 1
ATOM 2873 C C . ASN C 1 98 ? 9.316 -22.708 -22.583 1.00 25.94 99 ASN C C 1
ATOM 2874 O O . ASN C 1 98 ? 10.265 -23.125 -23.247 1.00 25.63 99 ASN C O 1
ATOM 2879 N N . VAL C 1 99 ? 9.427 -22.328 -21.313 1.00 21.97 100 VAL C N 1
ATOM 2880 C CA . VAL C 1 99 ? 10.626 -22.570 -20.524 1.00 22.05 100 VAL C CA 1
ATOM 2881 C C . VAL C 1 99 ? 10.882 -24.089 -20.393 1.00 22.40 100 VAL C C 1
ATOM 2882 O O . VAL C 1 99 ? 9.931 -24.888 -20.312 1.00 23.44 100 VAL C O 1
ATOM 2886 N N . SER C 1 100 ? 12.152 -24.475 -20.424 1.00 25.11 101 SER C N 1
ATOM 2887 C CA . SER C 1 100 ? 12.517 -25.884 -20.399 1.00 28.75 101 SER C CA 1
ATOM 2888 C C . SER C 1 100 ? 11.842 -26.598 -19.233 1.00 28.24 101 SER C C 1
ATOM 2889 O O . SER C 1 100 ? 11.824 -26.081 -18.106 1.00 26.15 101 SER C O 1
ATOM 2892 N N . GLN C 1 101 ? 11.334 -27.806 -19.476 1.00 28.07 102 GLN C N 1
ATOM 2893 C CA . GLN C 1 101 ? 10.592 -28.511 -18.459 1.00 28.13 102 GLN C CA 1
ATOM 2894 C C . GLN C 1 101 ? 11.463 -28.809 -17.236 1.00 27.32 102 GLN C C 1
ATOM 2895 O O . GLN C 1 101 ? 10.966 -28.834 -16.114 1.00 28.98 102 GLN C O 1
ATOM 2901 N N . ASP C 1 102 ? 12.764 -29.027 -17.451 1.00 28.60 103 ASP C N 1
ATOM 2902 C CA . ASP C 1 102 ? 13.686 -29.228 -16.336 1.00 28.57 103 ASP C CA 1
ATOM 2903 C C . ASP C 1 102 ? 13.710 -28.016 -15.398 1.00 26.08 103 ASP C C 1
ATOM 2904 O O . ASP C 1 102 ? 13.676 -28.165 -14.175 1.00 23.51 103 ASP C O 1
ATOM 2909 N N . LEU C 1 103 ? 13.706 -26.822 -15.968 1.00 23.38 104 LEU C N 1
ATOM 2910 C CA . LEU C 1 103 ? 13.648 -25.617 -15.158 1.00 21.36 104 LEU C CA 1
ATOM 2911 C C . LEU C 1 103 ? 12.313 -25.484 -14.469 1.00 20.15 104 LEU C C 1
ATOM 2912 O O . LEU C 1 103 ? 12.252 -25.084 -13.317 1.00 17.93 104 LEU C O 1
ATOM 2917 N N . ILE C 1 104 ? 11.230 -25.787 -15.173 1.00 18.17 105 ILE C N 1
ATOM 2918 C CA . ILE C 1 104 ? 9.910 -25.676 -14.574 1.00 18.33 105 ILE C CA 1
ATOM 2919 C C . ILE C 1 104 ? 9.741 -26.649 -13.426 1.00 19.14 105 ILE C C 1
ATOM 2920 O O . ILE C 1 104 ? 9.236 -26.287 -12.378 1.00 17.07 105 ILE C O 1
ATOM 2925 N N . ASP C 1 105 ? 10.232 -27.873 -13.610 1.00 20.78 106 ASP C N 1
ATOM 2926 C CA . ASP C 1 105 ? 10.166 -28.891 -12.564 1.00 21.75 106 ASP C CA 1
ATOM 2927 C C . ASP C 1 105 ? 10.909 -28.462 -11.298 1.00 20.07 106 ASP C C 1
ATOM 2928 O O . ASP C 1 105 ? 10.403 -28.621 -10.186 1.00 20.17 106 ASP C O 1
ATOM 2933 N N . GLU C 1 106 ? 12.056 -27.817 -11.471 1.00 20.65 107 GLU C N 1
ATOM 2934 C CA . GLU C 1 106 ? 12.815 -27.291 -10.338 1.00 21.05 107 GLU C CA 1
ATOM 2935 C C . GLU C 1 106 ? 12.091 -26.110 -9.651 1.00 18.65 107 GLU C C 1
ATOM 2936 O O . GLU C 1 106 ? 12.049 -26.024 -8.437 1.00 17.90 107 GLU C O 1
ATOM 2942 N N . VAL C 1 107 ? 11.446 -25.262 -10.445 1.00 17.17 108 VAL C N 1
ATOM 2943 C CA . VAL C 1 107 ? 10.643 -24.152 -9.898 1.00 16.63 108 VAL C CA 1
ATOM 2944 C C . VAL C 1 107 ? 9.486 -24.679 -9.063 1.00 16.92 108 VAL C C 1
ATOM 2945 O O . VAL C 1 107 ? 9.243 -24.223 -7.957 1.00 16.79 108 VAL C O 1
ATOM 2949 N N . VAL C 1 108 ? 8.815 -25.693 -9.568 1.00 16.55 109 VAL C N 1
ATOM 2950 C CA . VAL C 1 108 ? 7.685 -26.280 -8.860 1.00 18.73 109 VAL C CA 1
ATOM 2951 C C . VAL C 1 108 ? 8.155 -26.795 -7.490 1.00 20.30 109 VAL C C 1
ATOM 2952 O O . VAL C 1 108 ? 7.491 -26.577 -6.460 1.00 21.58 109 VAL C O 1
ATOM 2956 N N . THR C 1 109 ? 9.301 -27.463 -7.475 1.00 19.71 110 THR C N 1
ATOM 2957 C CA . THR C 1 109 ? 9.904 -27.949 -6.225 1.00 20.96 110 THR C CA 1
ATOM 2958 C C . THR C 1 109 ? 10.228 -26.809 -5.261 1.00 20.96 110 THR C C 1
ATOM 2959 O O . THR C 1 109 ? 9.746 -26.789 -4.121 1.00 22.31 110 THR C O 1
ATOM 2963 N N . ILE C 1 110 ? 10.975 -25.822 -5.748 1.00 21.14 111 ILE C N 1
ATOM 2964 C CA . ILE C 1 110 ? 11.467 -24.744 -4.885 1.00 23.22 111 ILE C CA 1
ATOM 2965 C C . ILE C 1 110 ? 10.349 -23.856 -4.345 1.00 24.18 111 ILE C C 1
ATOM 2966 O O . ILE C 1 110 ? 10.393 -23.461 -3.182 1.00 24.59 111 ILE C O 1
ATOM 2971 N N . VAL C 1 111 ? 9.320 -23.580 -5.144 1.00 24.83 112 VAL C N 1
ATOM 2972 C CA A VAL C 1 111 ? 8.232 -22.704 -4.676 0.70 25.32 112 VAL C CA 1
ATOM 2973 C CA B VAL C 1 111 ? 8.248 -22.695 -4.684 0.30 25.31 112 VAL C CA 1
ATOM 2974 C C . VAL C 1 111 ? 7.355 -23.417 -3.662 1.00 27.49 112 VAL C C 1
ATOM 2975 O O . VAL C 1 111 ? 6.607 -22.778 -2.907 1.00 29.14 112 VAL C O 1
ATOM 2982 N N . GLY C 1 112 ? 7.554 -24.722 -3.536 1.00 29.30 113 GLY C N 1
ATOM 2983 C CA . GLY C 1 112 ? 6.909 -25.482 -2.491 1.00 31.92 113 GLY C CA 1
ATOM 2984 C C . GLY C 1 112 ? 7.706 -25.585 -1.201 1.00 28.73 113 GLY C C 1
ATOM 2985 O O . GLY C 1 112 ? 7.250 -26.206 -0.262 1.00 30.59 113 GLY C O 1
ATOM 2986 N N . SER C 1 113 ? 8.867 -24.923 -1.131 1.00 29.24 114 SER C N 1
ATOM 2987 C CA A SER C 1 113 ? 9.690 -25.012 0.054 0.50 26.24 114 SER C CA 1
ATOM 2988 C CA B SER C 1 113 ? 9.714 -24.941 0.085 0.50 25.61 114 SER C CA 1
ATOM 2989 C C . SER C 1 113 ? 8.847 -24.690 1.298 1.00 22.50 114 SER C C 1
ATOM 2990 O O . SER C 1 113 ? 8.155 -23.686 1.355 1.00 21.80 114 SER C O 1
ATOM 2995 N N . VAL C 1 114 ? 8.848 -25.615 2.254 1.00 21.46 115 VAL C N 1
ATOM 2996 C CA . VAL C 1 114 ? 8.016 -25.452 3.449 1.00 21.02 115 VAL C CA 1
ATOM 2997 C C . VAL C 1 114 ? 8.501 -24.303 4.318 1.00 20.04 115 VAL C C 1
ATOM 2998 O O . VAL C 1 114 ? 7.688 -23.590 4.897 1.00 19.46 115 VAL C O 1
ATOM 3002 N N . GLN C 1 115 ? 9.814 -24.105 4.401 1.00 18.41 116 GLN C N 1
ATOM 3003 C CA . GLN C 1 115 ? 10.352 -23.047 5.270 1.00 20.08 116 GLN C CA 1
ATOM 3004 C C . GLN C 1 115 ? 9.865 -21.668 4.814 1.00 17.89 116 GLN C C 1
ATOM 3005 O O . GLN C 1 115 ? 9.430 -20.871 5.627 1.00 17.25 116 GLN C O 1
ATOM 3011 N N . HIS C 1 116 ? 10.005 -21.364 3.525 1.00 16.73 117 HIS C N 1
ATOM 3012 C CA . HIS C 1 116 ? 9.590 -20.051 3.031 1.00 14.49 117 HIS C CA 1
ATOM 3013 C C . HIS C 1 116 ? 8.066 -19.890 3.164 1.00 16.83 117 HIS C C 1
ATOM 3014 O O . HIS C 1 116 ? 7.585 -18.822 3.534 1.00 14.10 117 HIS C O 1
ATOM 3021 N N . ARG C 1 117 ? 7.295 -20.945 2.897 1.00 15.65 118 ARG C N 1
ATOM 3022 C CA A ARG C 1 117 ? 5.845 -20.862 3.059 0.70 17.99 118 ARG C CA 1
ATOM 3023 C CA B ARG C 1 117 ? 5.836 -20.894 3.064 0.30 17.21 118 ARG C CA 1
ATOM 3024 C C . ARG C 1 117 ? 5.463 -20.629 4.524 1.00 17.52 118 ARG C C 1
ATOM 3025 O O . ARG C 1 117 ? 4.652 -19.751 4.820 1.00 16.68 118 ARG C O 1
ATOM 3040 N N . ASN C 1 118 ? 6.142 -21.318 5.446 1.00 16.52 119 ASN C N 1
ATOM 3041 C CA . ASN C 1 118 ? 5.916 -21.099 6.873 1.00 17.13 119 ASN C CA 1
ATOM 3042 C C . ASN C 1 118 ? 6.249 -19.660 7.280 1.00 16.84 119 ASN C C 1
ATOM 3043 O O . ASN C 1 118 ? 5.549 -19.068 8.083 1.00 17.72 119 ASN C O 1
ATOM 3048 N N . ASP C 1 119 ? 7.339 -19.126 6.763 1.00 15.34 120 ASP C N 1
ATOM 3049 C CA . ASP C 1 119 ? 7.769 -17.785 7.142 1.00 16.74 120 ASP C CA 1
ATOM 3050 C C . ASP C 1 119 ? 6.886 -16.678 6.543 1.00 16.59 120 ASP C C 1
ATOM 3051 O O . ASP C 1 119 ? 6.352 -15.862 7.271 1.00 16.60 120 ASP C O 1
ATOM 3056 N N . VAL C 1 120 ? 6.533 -16.812 5.273 1.00 14.82 121 VAL C N 1
ATOM 3057 C CA . VAL C 1 120 ? 5.635 -15.874 4.645 1.00 14.57 121 VAL C CA 1
ATOM 3058 C C . VAL C 1 120 ? 4.294 -15.870 5.356 1.00 16.30 121 VAL C C 1
ATOM 3059 O O . VAL C 1 120 ? 3.777 -14.813 5.713 1.00 16.00 121 VAL C O 1
ATOM 3063 N N . LEU C 1 121 ? 3.764 -17.064 5.647 1.00 15.81 122 LEU C N 1
ATOM 3064 C CA . LEU C 1 121 ? 2.414 -17.188 6.201 1.00 17.93 122 LEU C CA 1
ATOM 3065 C C . LEU C 1 121 ? 2.425 -17.084 7.729 1.00 18.96 122 LEU C C 1
ATOM 3066 O O . LEU C 1 121 ? 1.365 -17.201 8.382 1.00 20.08 122 LEU C O 1
ATOM 3071 N N . ASN C 1 122 ? 3.600 -16.775 8.283 1.00 19.13 123 ASN C N 1
ATOM 3072 C CA . ASN C 1 122 ? 3.770 -16.502 9.710 1.00 21.97 123 ASN C CA 1
ATOM 3073 C C . ASN C 1 122 ? 3.212 -17.661 10.551 1.00 26.94 123 ASN C C 1
ATOM 3074 O O . ASN C 1 122 ? 2.430 -17.462 11.487 1.00 28.99 123 ASN C O 1
ATOM 3079 N N . ARG C 1 123 ? 3.612 -18.871 10.181 1.00 26.22 124 ARG C N 1
ATOM 3080 C CA . ARG C 1 123 ? 3.104 -20.091 10.813 1.00 31.25 124 ARG C CA 1
ATOM 3081 C C . ARG C 1 123 ? 4.100 -20.596 11.819 1.00 36.56 124 ARG C C 1
ATOM 3082 O O . ARG C 1 123 ? 5.268 -20.209 11.804 1.00 37.55 124 ARG C O 1
#

CATH classification: 1.10.490.10

Secondary structure (DSSP, 8-state):
--HHHHHTSHHHHHHHHHHHHHHHHH-TTTGGGGTT--HHHHHHHHHHHHHHHTT-GGGS-HHHHHHHHHHHHHHH---HHHHHHHHHHHHHHHHHTT--HHHHHHHHHHHT-HHHHHHHTT-/--HHHHHTSHHHHHHHHHHHHHHHHH-TTTGGGGTTS-HHHHHHHHHHHHHHHTT-GGGS-HHHHHHHHHHHHHHS---HHHHHHHHHHHHHHHHHTT--HHHHHHHHHHHT-HHHHHHHTT-/--HHHHHTSHHHHHHHHHHHHHHHHH-TTTGGGGTTS-HHHHHHHHHHHHHHHTT-GGGS-HHHHHHHHHHHHHHH---HHHHHHHHHHHHHHHHHTT--HHHHHHHHHHHT-HHHHHHHTT-

Radius of gyration: 21.4 Å; Cα contacts (8 Å, |Δi|>4): 399; chains: 3; bounding box: 52×52×51 Å

Solvent-accessib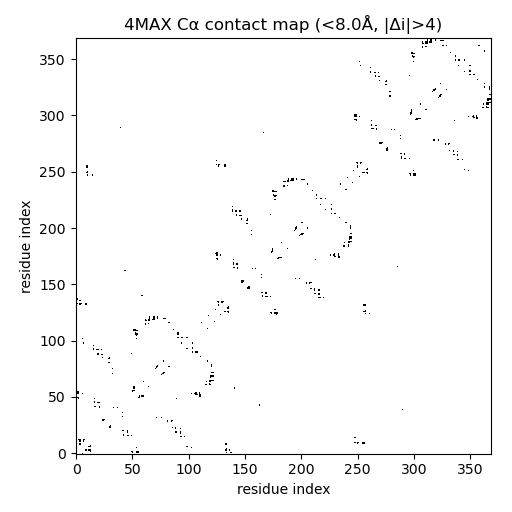le surface area: 18269 Å² total; per-residue (Å²): 103,15,10,29,90,52,27,64,26,14,29,32,2,33,65,1,13,29,73,0,21,31,49,4,90,79,20,149,106,4,46,106,18,34,97,152,44,66,43,43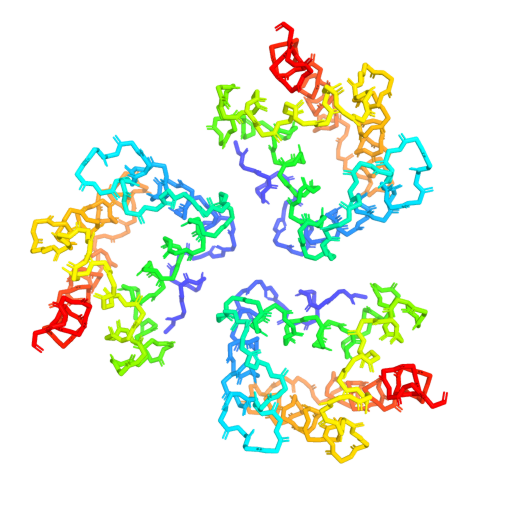,105,26,31,69,55,2,58,41,23,0,13,20,0,6,39,19,48,127,37,18,62,29,217,50,15,81,78,65,23,82,94,47,34,122,111,31,45,20,62,50,86,23,8,72,1,15,12,77,7,0,28,70,0,0,86,93,62,132,26,59,105,113,37,5,75,87,1,75,98,62,12,41,32,113,102,22,43,34,13,9,8,41,140,102,14,11,28,89,59,26,63,27,14,27,32,3,20,67,2,4,28,75,0,14,29,50,0,76,82,20,153,101,3,36,108,26,28,95,151,54,79,69,44,99,15,46,59,57,0,58,31,22,0,14,13,1,7,39,20,44,140,48,12,72,18,210,47,18,85,76,66,24,98,90,51,35,120,112,34,45,18,50,52,84,21,11,67,1,14,14,76,3,0,28,70,0,0,86,100,61,132,26,58,103,109,39,3,74,94,1,75,100,58,10,52,29,110,89,15,59,49,23,10,3,36,140,102,14,9,27,91,58,28,65,28,13,26,32,3,33,65,1,13,28,74,0,16,30,45,3,91,82,21,140,103,4,30,109,24,31,101,158,49,70,52,35,113,24,32,67,58,2,54,33,27,0,14,12,1,8,42,21,41,142,44,12,70,17,215,52,19,84,77,66,24,88,82,51,31,115,114,32,41,19,64,48,87,24,9,74,1,14,12,77,10,0,27,66,0,0,94,90,64,134,23,63,104,111,36,4,70,98,1,76,98,51,14,42,33,107,87,14,37,55,24,9,8,39,150